Protein 1TZ5 (pdb70)

Foldseek 3Di:
DDDCPDDPDPDPDPPVVVVVVVCVVVVVCVVVDPPD

Sequence (36 aa):
APLEPVYPGDNATPEQMARYYSALRRYINMLTRPRYAPLEPVYPGDNATPEQMARYYSALRRYINMLTRPRYAPLEPVYPGDNATPEQMARYYSALRRYINMLTRPRYAPLEPVYPGDNATPEQMARYYSALRRYINMLTRPRYAPLEPVYPGDNATPEQMARYYSALRRYINMLTRPRYAPLEPVYPGDNATPEQMARYYSALRRYINMLTRPRYAPLEPVYPGDNATPEQMARYYSALRRYINMLTRPRYAPLEPVYPGDNATPEQMARYYSALRRYINMLTRPRYAPLEPVYPGDNATPEQMARYYSALRRYINMLTRPRYAPLEPVYPGDNATPEQMARYYSALRRYINMLTRPRYAPLEPVYPGDNATPEQMARYYSALRRYINMLTRPRYAPLEPVYPGDNATPEQMARYYSALRRYINMLTRPRYAPLEPVYPGDNATPEQMARYYSALRRYINMLTRPRYAPLEPVYPGDNATPEQMARYYSALRRYINMLTRPRYAPLEPVYPGDNATPEQMARYYSALRRYINMLTRPRYAPLEPVYPGDNATPEQMARYYSALRRYINMLTRPRYAPLEPVYPGDNATPEQMARYYSALRRYINMLTRPRYAPLEPVYPGDNATPEQMARYYSALRRYINMLTRPRYAPLEPVYPGDNATPEQMARYYSALRRYINMLTRPRYAPLEPVYPGDNATPEQMARYYSALRRYINMLTRPRY

GO terms:
  GO:0005576 extracellular region (C, EXP)
  GO:0005179 hormone activity (F, TAS)
  GO:0009306 protein secretion (P, TAS)
  GO:0005576 extracellular region (C, TAS)
  GO:0005515 protein binding (F, IPI)
  GO:0001664 G protein-coupled receptor binding (F, IPI)

Solvent-accessible surface area: 4734 Å² total; per-residue (Å²): 146,125,152,158,110,137,195,119,85,125,151,92,59,105,144,98,116,71,157,169,148,60,47,86,189,197,126,94,111,133,120,110,180,130,230,262

Organism: Homo sapiens (NCBI:txid9606)

InterPro domains:
  IPR001955 Pancreatic hormone-like [PF00159] (31-66)
  IPR001955 Pancreatic hormone-like [PR00278] (31-47)
  IPR001955 Pancreatic hormone-like [PR00278] (48-64)
  IPR001955 Pancreatic hormone-like [SM00309] (30-65)
  IPR001955 Pancreatic hormone-like [cd00126] (30-65)
  IPR020392 Pancreatic hormone-like, conserved site [PS00265] (49-65)

Nearest PDB structures (foldseek):
  2bf9-assembly1_A-2  TM=5.135E-01  e=5.052E-01  Meleagris gallopavo
  7x9a-assembly1_P  TM=5.289E-01  e=6.076E-02  Homo sapiens
  1ppt-assembly1_A-2  TM=5.249E-01  e=1.276E-01  Meleagris gallopavo
  2bf9-assembly1_A-2  TM=5.234E-01  e=1.757E-01  Meleagris gallopavo
  7x9b-assembly1_P  TM=5.919E-01  e=1.165E-01  Homo sapiens

Radius of gyration: 15.06 Å; Cα contacts (8 Å, |Δi|>4): 1; chains: 1; bounding box: 27×43×11 Å

Structure (mmCIF, N/CA/C/O backbone):
data_1TZ5
#
_entry.id   1TZ5
#
loop_
_atom_site.group_PDB
_atom_site.id
_atom_site.type_symbol
_atom_site.label_atom_id
_atom_site.label_alt_id
_atom_site.label_comp_id
_atom_site.label_asym_id
_atom_site.label_entity_id
_atom_site.label_seq_id
_atom_site.pdbx_PDB_ins_code
_atom_site.Cartn_x
_atom_site.Cartn_y
_atom_site.Cartn_z
_atom_site.occupancy
_atom_site.B_iso_or_equiv
_atom_site.auth_seq_id
_atom_site.auth_comp_id
_atom_site.auth_asym_id
_atom_site.auth_atom_id
_atom_site.pdbx_PDB_model_num
ATOM 1 N N . ALA A 1 1 ? -20.730 13.118 -4.251 1.00 0.00 1 ALA A N 1
ATOM 2 C CA . ALA A 1 1 ? -21.163 14.230 -3.386 1.00 0.00 1 ALA A CA 1
ATOM 3 C C . ALA A 1 1 ? -22.651 14.079 -2.989 1.00 0.00 1 ALA A C 1
ATOM 4 O O . ALA A 1 1 ? -23.468 14.893 -3.407 1.00 0.00 1 ALA A O 1
ATOM 13 N N . PRO A 1 2 ? -23.016 13.035 -2.214 1.00 0.00 2 PRO A N 1
ATOM 14 C CA . PRO A 1 2 ? -24.415 12.745 -1.891 1.00 0.00 2 PRO A CA 1
ATOM 15 C C . PRO A 1 2 ? -25.000 13.769 -0.912 1.00 0.00 2 PRO A C 1
ATOM 16 O O . PRO A 1 2 ? -26.001 14.406 -1.226 1.00 0.00 2 PRO A O 1
ATOM 27 N N . LEU A 1 3 ? -24.367 13.910 0.261 1.00 0.00 3 LEU A N 1
ATOM 28 C CA . LEU A 1 3 ? -24.664 14.892 1.296 1.00 0.00 3 LEU A CA 1
ATOM 29 C C . LEU A 1 3 ? -23.537 14.919 2.343 1.00 0.00 3 LEU A C 1
ATOM 30 O O . LEU A 1 3 ? -23.552 14.154 3.303 1.00 0.00 3 LEU A O 1
ATOM 46 N N . GLU A 1 4 ? -22.550 15.799 2.165 1.00 0.00 4 GLU A N 1
ATOM 47 C CA . GLU A 1 4 ? -21.457 15.969 3.130 1.00 0.00 4 GLU A CA 1
ATOM 48 C C . GLU A 1 4 ? -21.379 17.446 3.558 1.00 0.00 4 GLU A C 1
ATOM 49 O O . GLU A 1 4 ? -20.558 18.199 3.029 1.00 0.00 4 GLU A O 1
ATOM 61 N N . PRO A 1 5 ? -22.291 17.901 4.447 1.00 0.00 5 PRO A N 1
ATOM 62 C CA . PRO A 1 5 ? -22.273 19.258 4.974 1.00 0.00 5 PRO A CA 1
ATOM 63 C C . PRO A 1 5 ? -21.154 19.410 6.003 1.00 0.00 5 PRO A C 1
ATOM 64 O O . PRO A 1 5 ? -20.833 18.451 6.705 1.00 0.00 5 PRO A O 1
ATOM 75 N N . VAL A 1 6 ? -20.641 20.645 6.144 1.00 0.00 6 VAL A N 1
ATOM 76 C CA . VAL A 1 6 ? -19.465 21.008 6.961 1.00 0.00 6 VAL A CA 1
ATOM 77 C C . VAL A 1 6 ? -18.193 20.340 6.407 1.00 0.00 6 VAL A C 1
ATOM 78 O O . VAL A 1 6 ? -18.250 19.278 5.797 1.00 0.00 6 VAL A O 1
ATOM 91 N N . TYR A 1 7 ? -17.025 20.952 6.635 1.00 0.00 7 TYR A N 1
ATOM 92 C CA . TYR A 1 7 ? -15.712 20.383 6.271 1.00 0.00 7 TYR A CA 1
ATOM 93 C C . TYR A 1 7 ? -15.576 20.093 4.759 1.00 0.00 7 TYR A C 1
ATOM 94 O O . TYR A 1 7 ? -15.716 18.944 4.327 1.00 0.00 7 TYR A O 1
ATOM 112 N N . PRO A 1 8 ? -15.311 21.116 3.917 1.00 0.00 8 PRO A N 1
ATOM 113 C CA . PRO A 1 8 ? -15.253 20.949 2.471 1.00 0.00 8 PRO A CA 1
ATOM 114 C C . PRO A 1 8 ? -14.037 20.108 2.021 1.00 0.00 8 PRO A C 1
ATOM 115 O O . PRO A 1 8 ? -13.141 19.797 2.807 1.00 0.00 8 PRO A O 1
ATOM 126 N N . GLY A 1 9 ? -14.010 19.764 0.733 1.00 0.00 9 GLY A N 1
ATOM 127 C CA . GLY A 1 9 ? -13.001 18.891 0.123 1.00 0.00 9 GLY A CA 1
ATOM 128 C C . GLY A 1 9 ? -12.354 19.538 -1.097 1.00 0.00 9 GLY A C 1
ATOM 129 O O . GLY A 1 9 ? -12.480 19.039 -2.219 1.00 0.00 9 GLY A O 1
ATOM 133 N N . ASP A 1 10 ? -11.626 20.631 -0.869 1.00 0.00 10 ASP A N 1
ATOM 134 C CA . ASP A 1 10 ? -10.862 21.369 -1.870 1.00 0.00 10 ASP A CA 1
ATOM 135 C C . ASP A 1 10 ? -9.388 21.440 -1.439 1.00 0.00 10 ASP A C 1
ATOM 136 O O . ASP A 1 10 ? -9.093 21.378 -0.245 1.00 0.00 10 ASP A O 1
ATOM 145 N N . ASN A 1 11 ? -8.479 21.645 -2.406 1.00 0.00 11 ASN A N 1
ATOM 146 C CA . ASN A 1 11 ? -7.024 21.721 -2.216 1.00 0.00 11 ASN A CA 1
ATOM 147 C C . ASN A 1 11 ? -6.415 20.371 -1.766 1.00 0.00 11 ASN A C 1
ATOM 148 O O . ASN A 1 11 ? -6.492 19.978 -0.599 1.00 0.00 11 ASN A O 1
ATOM 159 N N . ALA A 1 12 ? -5.826 19.650 -2.703 1.00 0.00 12 ALA A N 1
ATOM 160 C CA . ALA A 1 12 ? -5.052 18.441 -2.415 1.00 0.00 12 ALA A CA 1
ATOM 161 C C . ALA A 1 12 ? -3.702 18.771 -1.742 1.00 0.00 12 ALA A C 1
ATOM 162 O O . ALA A 1 12 ? -3.347 19.928 -1.528 1.00 0.00 12 ALA A O 1
ATOM 169 N N . THR A 1 13 ? -2.939 17.730 -1.394 1.00 0.00 13 THR A N 1
ATOM 170 C CA . THR A 1 13 ? -1.683 17.833 -0.639 1.00 0.00 13 THR A CA 1
ATOM 171 C C . THR A 1 13 ? -0.747 16.678 -0.996 1.00 0.00 13 THR A C 1
ATOM 172 O O . THR A 1 13 ? -1.210 15.540 -1.145 1.00 0.00 13 THR A O 1
ATOM 183 N N . PRO A 1 14 ? 0.583 16.912 -1.071 1.00 0.00 14 PRO A N 1
ATOM 184 C CA . PRO A 1 14 ? 1.557 15.869 -1.397 1.00 0.00 14 PRO A CA 1
ATOM 185 C C . PRO A 1 14 ? 1.602 14.771 -0.328 1.00 0.00 14 PRO A C 1
ATOM 186 O O . PRO A 1 14 ? 1.709 13.589 -0.660 1.00 0.00 14 PRO A O 1
ATOM 197 N N . GLU A 1 15 ? 1.405 15.144 0.948 1.00 0.00 15 GLU A N 1
ATOM 198 C CA . GLU A 1 15 ? 1.416 14.229 2.089 1.00 0.00 15 GLU A CA 1
ATOM 1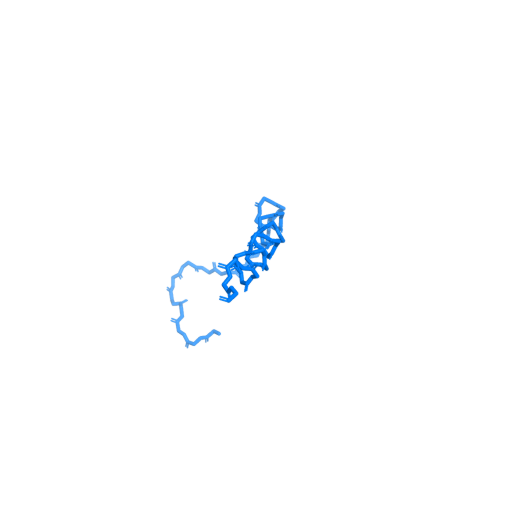99 C C . GLU A 1 15 ? 0.225 13.264 2.081 1.00 0.00 15 GLU A C 1
ATOM 200 O O . GLU A 1 15 ? 0.285 12.217 2.723 1.00 0.00 15 GLU A O 1
ATOM 212 N N . GLN A 1 16 ? -0.827 13.591 1.320 1.00 0.00 16 GLN A N 1
ATOM 213 C CA . GLN A 1 16 ? -1.993 12.733 1.127 1.00 0.00 16 GLN A CA 1
ATOM 214 C C . GLN A 1 16 ? -1.922 12.009 -0.217 1.00 0.00 16 GLN A C 1
ATOM 215 O O . GLN A 1 16 ? -2.369 10.869 -0.319 1.00 0.00 16 GLN A O 1
ATOM 229 N N . MET A 1 17 ? -1.287 12.615 -1.235 1.00 0.00 17 MET A N 1
ATOM 230 C CA . MET A 1 17 ? -1.079 12.014 -2.549 1.00 0.00 17 MET A CA 1
ATOM 231 C C . MET A 1 17 ? -0.112 10.837 -2.453 1.00 0.00 17 MET A C 1
ATOM 232 O O . MET A 1 17 ? -0.403 9.757 -2.975 1.00 0.00 17 MET A O 1
ATOM 245 N N . ALA A 1 18 ? 0.999 11.002 -1.719 1.00 0.00 18 ALA A N 1
ATOM 246 C CA . ALA A 1 18 ? 1.934 9.903 -1.503 1.00 0.00 18 ALA A CA 1
ATOM 247 C C . ALA A 1 18 ? 1.298 8.763 -0.690 1.00 0.00 18 ALA A C 1
ATOM 248 O O . ALA A 1 18 ? 1.646 7.594 -0.864 1.00 0.00 18 ALA A O 1
ATOM 255 N N . ARG A 1 19 ? 0.316 9.100 0.156 1.00 0.00 19 ARG A N 1
ATOM 256 C CA . ARG A 1 19 ? -0.424 8.144 0.976 1.00 0.00 19 ARG A CA 1
ATOM 257 C C . ARG A 1 19 ? -1.481 7.388 0.180 1.00 0.00 19 ARG A C 1
ATOM 258 O O . ARG A 1 19 ? -1.550 6.175 0.321 1.00 0.00 19 ARG A O 1
ATOM 279 N N . TYR A 1 20 ? -2.267 8.075 -0.655 1.00 0.00 20 TYR A N 1
ATOM 280 C CA . TYR A 1 20 ? -3.257 7.498 -1.563 1.00 0.00 20 TYR A CA 1
ATOM 281 C C . TYR A 1 20 ? -2.640 6.370 -2.410 1.00 0.00 20 TYR A C 1
ATOM 282 O O . TYR A 1 20 ? -3.158 5.253 -2.429 1.00 0.00 20 TYR A O 1
ATOM 300 N N . TYR A 1 21 ? -1.493 6.645 -3.046 1.00 0.00 21 TYR A N 1
ATOM 301 C CA . TYR A 1 21 ? -0.755 5.656 -3.829 1.00 0.00 21 TYR A CA 1
ATOM 302 C C . TYR A 1 21 ? -0.147 4.532 -2.974 1.00 0.00 21 TYR A C 1
ATOM 303 O O . TYR A 1 21 ? -0.216 3.358 -3.341 1.00 0.00 21 TYR A O 1
ATOM 321 N N . SER A 1 22 ? 0.439 4.870 -1.821 1.00 0.00 22 SER A N 1
ATOM 322 C CA . SER A 1 22 ? 1.014 3.894 -0.889 1.00 0.00 22 SER A CA 1
ATOM 323 C C . SER A 1 22 ? -0.047 2.929 -0.347 1.00 0.00 22 SER A C 1
ATOM 324 O O . SER A 1 22 ? 0.175 1.716 -0.289 1.00 0.00 22 SER A O 1
ATOM 332 N N . ALA A 1 23 ? -1.227 3.457 -0.013 1.00 0.00 23 ALA A N 1
ATOM 333 C CA . ALA A 1 23 ? -2.392 2.677 0.357 1.00 0.00 23 ALA A CA 1
ATOM 334 C C . ALA A 1 23 ? -2.830 1.755 -0.773 1.00 0.00 23 ALA A C 1
ATOM 335 O O . ALA A 1 23 ? -3.041 0.580 -0.505 1.00 0.00 23 ALA A O 1
ATOM 342 N N . LEU A 1 24 ? -2.885 2.223 -2.031 1.00 0.00 24 LEU A N 1
ATOM 343 C CA . LEU A 1 24 ? -3.180 1.378 -3.190 1.00 0.00 24 LEU A CA 1
ATOM 344 C C . LEU A 1 24 ? -2.213 0.176 -3.272 1.00 0.00 24 LEU A C 1
ATOM 345 O O . LEU A 1 24 ? -2.677 -0.953 -3.441 1.00 0.00 24 LEU A O 1
ATOM 361 N N . ARG A 1 25 ? -0.898 0.394 -3.101 1.00 0.00 25 ARG A N 1
ATOM 362 C CA . ARG A 1 25 ? 0.095 -0.693 -3.089 1.00 0.00 25 ARG A CA 1
ATOM 363 C C . ARG A 1 25 ? -0.236 -1.737 -2.017 1.00 0.00 25 ARG A C 1
ATOM 364 O O . ARG A 1 25 ? -0.346 -2.927 -2.324 1.00 0.00 25 ARG A O 1
ATOM 385 N N . ARG A 1 26 ? -0.392 -1.294 -0.757 1.00 0.00 26 ARG A N 1
ATOM 386 C CA . ARG A 1 26 ? -0.690 -2.189 0.367 1.00 0.00 26 ARG A CA 1
ATOM 387 C C . ARG A 1 26 ? -2.048 -2.875 0.210 1.00 0.00 26 ARG A C 1
ATOM 388 O O . ARG A 1 26 ? -2.167 -4.062 0.498 1.00 0.00 26 ARG A O 1
ATOM 409 N N . TYR A 1 27 ? -3.042 -2.141 -0.283 1.00 0.00 27 TYR A N 1
ATOM 410 C CA . TYR A 1 27 ? -4.394 -2.611 -0.570 1.00 0.00 27 TYR A CA 1
ATOM 411 C C . TYR A 1 27 ? -4.388 -3.740 -1.601 1.00 0.00 27 TYR A C 1
ATOM 412 O O . TYR A 1 27 ? -4.950 -4.799 -1.339 1.00 0.00 27 TYR A O 1
ATOM 430 N N . ILE A 1 28 ? -3.709 -3.552 -2.741 1.00 0.00 28 ILE A N 1
ATOM 431 C CA . ILE A 1 28 ? -3.495 -4.620 -3.731 1.00 0.00 28 ILE A CA 1
ATOM 432 C C . ILE A 1 28 ? -2.858 -5.841 -3.060 1.00 0.00 28 ILE A C 1
ATOM 433 O O . ILE A 1 28 ? -3.370 -6.948 -3.198 1.00 0.00 28 ILE A O 1
ATOM 448 N N . ASN A 1 29 ? -1.782 -5.646 -2.288 1.00 0.00 29 ASN A N 1
ATOM 449 C CA . ASN A 1 29 ? -1.115 -6.742 -1.585 1.00 0.00 29 ASN A CA 1
ATOM 450 C C . ASN A 1 29 ? -2.071 -7.492 -0.639 1.00 0.00 29 ASN A C 1
ATOM 451 O O . ASN A 1 29 ? -2.112 -8.717 -0.641 1.00 0.00 29 ASN A O 1
ATOM 462 N N . MET A 1 30 ? -2.872 -6.754 0.152 1.00 0.00 30 MET A N 1
ATOM 463 C CA . MET A 1 30 ? -3.916 -7.290 1.029 1.00 0.00 30 MET A CA 1
ATOM 464 C C . MET A 1 30 ? -4.997 -8.052 0.244 1.00 0.00 30 MET A C 1
ATOM 465 O O . MET A 1 30 ? -5.396 -9.138 0.657 1.00 0.00 30 MET A O 1
ATOM 478 N N . LEU A 1 31 ? -5.463 -7.516 -0.887 1.00 0.00 31 LEU A N 1
ATOM 479 C CA . LEU A 1 31 ? -6.403 -8.173 -1.793 1.00 0.00 31 LEU A CA 1
ATOM 480 C C . LEU A 1 31 ? -5.843 -9.451 -2.432 1.00 0.00 31 LEU A C 1
ATOM 481 O O . LEU A 1 31 ? -6.604 -10.335 -2.823 1.00 0.00 31 LEU A O 1
ATOM 497 N N . THR A 1 32 ? -4.517 -9.574 -2.502 1.00 0.00 32 THR A N 1
ATOM 498 C CA . THR A 1 32 ? -3.784 -10.761 -2.957 1.00 0.00 32 THR A CA 1
ATOM 499 C C . THR A 1 32 ? -3.157 -11.506 -1.766 1.00 0.00 32 THR A C 1
ATOM 500 O O . THR A 1 32 ? -2.082 -12.094 -1.868 1.00 0.00 32 THR A O 1
ATOM 511 N N . ARG A 1 33 ? -3.843 -11.484 -0.601 1.00 0.00 33 ARG A N 1
ATOM 512 C CA . ARG A 1 33 ? -3.441 -12.248 0.584 1.00 0.00 33 ARG A CA 1
ATOM 513 C C . ARG A 1 33 ? -3.328 -13.763 0.311 1.00 0.00 33 ARG A C 1
ATOM 514 O O . ARG A 1 33 ? -3.935 -14.276 -0.631 1.00 0.00 33 ARG A O 1
ATOM 535 N N . PRO A 1 34 ? -2.600 -14.507 1.168 1.00 0.00 34 PRO A N 1
ATOM 536 C CA . PRO A 1 34 ? -2.446 -15.950 1.041 1.00 0.00 34 PRO A CA 1
ATOM 537 C C . PRO A 1 34 ? -3.764 -16.674 1.371 1.00 0.00 34 PRO A C 1
ATOM 538 O O . PRO A 1 34 ? -4.083 -16.913 2.536 1.00 0.00 34 PRO A O 1
ATOM 549 N N . ARG A 1 35 ? -4.529 -17.022 0.323 1.00 0.00 35 ARG A N 1
ATOM 550 C CA . ARG A 1 35 ? -5.820 -17.721 0.442 1.00 0.00 35 ARG A CA 1
ATOM 551 C C . ARG A 1 35 ? -5.973 -18.821 -0.620 1.00 0.00 35 ARG A C 1
ATOM 552 O O . ARG A 1 35 ? -6.882 -18.798 -1.449 1.00 0.00 35 ARG A O 1
ATOM 573 N N . TYR A 1 36 ? -5.053 -19.791 -0.594 1.00 0.00 36 TYR A N 1
ATOM 574 C CA . TYR A 1 36 ? -5.044 -20.925 -1.516 1.00 0.00 36 TYR A CA 1
ATOM 575 C C . TYR A 1 36 ? -6.178 -21.919 -1.188 1.00 0.00 36 TYR A C 1
ATOM 576 O O . TYR A 1 36 ? -6.469 -22.232 -0.045 1.00 0.00 36 TYR A O 1
ATOM 597 N N . ALA A 1 1 ? 4.308 24.610 17.981 1.00 0.00 1 ALA A N 2
ATOM 598 C CA . ALA A 1 1 ? 4.958 23.677 17.039 1.00 0.00 1 ALA A CA 2
ATOM 599 C C . ALA A 1 1 ? 3.934 22.761 16.359 1.00 0.00 1 ALA A C 2
ATOM 600 O O . ALA A 1 1 ? 3.840 22.852 15.139 1.00 0.00 1 ALA A O 2
ATOM 609 N N . PRO A 1 2 ? 3.164 21.928 17.089 1.00 0.00 2 PRO A N 2
ATOM 610 C CA . PRO A 1 2 ? 2.169 21.040 16.480 1.00 0.00 2 PRO A CA 2
ATOM 611 C C . PRO A 1 2 ? 0.911 21.774 16.014 1.00 0.00 2 PRO A C 2
ATOM 612 O O . PRO A 1 2 ? 0.311 21.397 15.013 1.00 0.00 2 PRO A O 2
ATOM 623 N N . LEU A 1 3 ? 0.490 22.822 16.747 1.00 0.00 3 LEU A N 2
ATOM 624 C CA . LEU A 1 3 ? -0.621 23.683 16.378 1.00 0.00 3 LEU A CA 2
ATOM 625 C C . LEU A 1 3 ? -0.320 24.378 15.046 1.00 0.00 3 LEU A C 2
ATOM 626 O O . LEU A 1 3 ? 0.594 25.205 14.968 1.00 0.00 3 LEU A O 2
ATOM 642 N N . GLU A 1 4 ? -1.086 24.023 14.009 1.00 0.00 4 GLU A N 2
ATOM 643 C CA . GLU A 1 4 ? -0.983 24.604 12.671 1.00 0.00 4 GLU A CA 2
ATOM 644 C C . GLU A 1 4 ? -2.236 25.432 12.327 1.00 0.00 4 GLU A C 2
ATOM 645 O O . GLU A 1 4 ? -3.330 25.153 12.837 1.00 0.00 4 GLU A O 2
ATOM 657 N N . PRO A 1 5 ? -2.108 26.447 11.446 1.00 0.00 5 PRO A N 2
ATOM 658 C CA . PRO A 1 5 ? -3.203 27.317 11.019 1.00 0.00 5 PRO A CA 2
ATOM 659 C C . PRO A 1 5 ? -4.149 26.622 10.022 1.00 0.00 5 PRO A C 2
ATOM 660 O O . PRO A 1 5 ? -4.426 27.162 8.955 1.00 0.00 5 PRO A O 2
ATOM 671 N N . VAL A 1 6 ? -4.686 25.451 10.411 1.00 0.00 6 VAL A N 2
ATOM 672 C CA . VAL A 1 6 ? -5.519 24.534 9.604 1.00 0.00 6 VAL A CA 2
ATOM 673 C C . VAL A 1 6 ? -4.710 23.949 8.421 1.00 0.00 6 VAL A C 2
ATOM 674 O O . VAL A 1 6 ? -3.713 24.510 7.988 1.00 0.00 6 VAL A O 2
ATOM 687 N N . TYR A 1 7 ? -5.133 22.788 7.906 1.00 0.00 7 TYR A N 2
ATOM 688 C CA . TYR A 1 7 ? -4.465 22.131 6.792 1.00 0.00 7 TYR A CA 2
ATOM 689 C C . TYR A 1 7 ? -5.485 21.728 5.715 1.00 0.00 7 TYR A C 2
ATOM 690 O O . TYR A 1 7 ? -5.960 20.594 5.703 1.00 0.00 7 TYR A O 2
ATOM 708 N N . PRO A 1 8 ? -5.858 22.650 4.796 1.00 0.00 8 PRO A N 2
ATOM 709 C CA . PRO A 1 8 ? -6.786 22.347 3.706 1.00 0.00 8 PRO A CA 2
ATOM 710 C C . PRO A 1 8 ? -6.180 21.448 2.622 1.00 0.00 8 PRO A C 2
ATOM 711 O O . PRO A 1 8 ? -6.884 20.998 1.720 1.00 0.00 8 PRO A O 2
ATOM 722 N N . GLY A 1 9 ? -4.871 21.192 2.700 1.00 0.00 9 GLY A N 2
ATOM 723 C CA . GLY A 1 9 ? -4.106 20.324 1.809 1.00 0.00 9 GLY A CA 2
ATOM 724 C C . GLY A 1 9 ? -3.227 21.115 0.848 1.00 0.00 9 GLY A C 2
ATOM 725 O O . GLY A 1 9 ? -2.074 20.744 0.653 1.00 0.00 9 GLY A O 2
ATOM 729 N N . ASP A 1 10 ? -3.739 22.208 0.274 1.00 0.00 10 ASP A N 2
ATOM 730 C CA . ASP A 1 10 ? -3.030 23.034 -0.717 1.00 0.00 10 ASP A CA 2
ATOM 731 C C . ASP A 1 10 ? -2.772 22.266 -2.027 1.00 0.00 10 ASP A C 2
ATOM 732 O O . ASP A 1 10 ? -1.741 21.627 -2.198 1.00 0.00 10 ASP A O 2
ATOM 741 N N . ASN A 1 11 ? -3.738 22.307 -2.958 1.00 0.00 11 ASN A N 2
ATOM 742 C CA . ASN A 1 11 ? -3.685 21.623 -4.261 1.00 0.00 11 ASN A CA 2
ATOM 743 C C . ASN A 1 11 ? -3.271 20.137 -4.167 1.00 0.00 11 ASN A C 2
ATOM 744 O O . ASN A 1 11 ? -2.343 19.697 -4.852 1.00 0.00 11 ASN A O 2
ATOM 755 N N . ALA A 1 12 ? -4.001 19.367 -3.343 1.00 0.00 12 ALA A N 2
ATOM 756 C CA . ALA A 1 12 ? -3.714 17.973 -2.996 1.00 0.00 12 ALA A CA 2
ATOM 757 C C . ALA A 1 12 ? -2.338 17.826 -2.314 1.00 0.00 12 ALA A C 2
ATOM 758 O O . ALA A 1 12 ? -1.313 17.633 -2.980 1.00 0.00 12 ALA A O 2
ATOM 765 N N . THR A 1 13 ? -2.306 17.915 -0.974 1.00 0.00 13 THR A N 2
ATOM 766 C CA . THR A 1 13 ? -1.055 17.871 -0.190 1.00 0.00 13 THR A CA 2
ATOM 767 C C . THR A 1 13 ? -0.170 16.697 -0.586 1.00 0.00 13 THR A C 2
ATOM 768 O O . THR A 1 13 ? -0.654 15.560 -0.700 1.00 0.00 13 THR A O 2
ATOM 779 N N . PRO A 1 14 ? 1.155 16.924 -0.724 1.00 0.00 14 PRO A N 2
ATOM 780 C CA . PRO A 1 14 ? 2.087 15.860 -1.085 1.00 0.00 14 PRO A CA 2
ATOM 781 C C . PRO A 1 14 ? 2.157 14.768 -0.005 1.00 0.00 14 PRO A C 2
ATOM 782 O O . PRO A 1 14 ? 2.603 13.660 -0.301 1.00 0.00 14 PRO A O 2
ATOM 793 N N . GLU A 1 15 ? 1.654 15.025 1.209 1.00 0.00 15 GLU A N 2
ATOM 794 C CA . GLU A 1 15 ? 1.596 14.054 2.307 1.00 0.00 15 GLU A CA 2
ATOM 795 C C . GLU A 1 15 ? 0.337 13.160 2.280 1.00 0.00 15 GLU A C 2
ATOM 796 O O . GLU A 1 15 ? 0.309 12.123 2.944 1.00 0.00 15 GLU A O 2
ATOM 808 N N . GLN A 1 16 ? -0.671 13.512 1.474 1.00 0.00 16 GLN A N 2
ATOM 809 C CA . GLN A 1 16 ? -1.884 12.720 1.258 1.00 0.00 16 GLN A CA 2
ATOM 810 C C . GLN A 1 16 ? -1.822 11.972 -0.073 1.00 0.00 16 GLN A C 2
ATOM 811 O O . GLN A 1 16 ? -2.257 10.825 -0.171 1.00 0.00 16 GLN A O 2
ATOM 825 N N . MET A 1 17 ? -1.216 12.581 -1.101 1.00 0.00 17 MET A N 2
ATOM 826 C CA . MET A 1 17 ? -1.055 11.980 -2.420 1.00 0.00 17 MET A CA 2
ATOM 827 C C . MET A 1 17 ? -0.079 10.792 -2.373 1.00 0.00 17 MET A C 2
ATOM 828 O O . MET A 1 17 ? -0.393 9.732 -2.919 1.00 0.00 17 MET A O 2
ATOM 841 N N . ALA A 1 18 ? 1.040 10.932 -1.644 1.00 0.00 18 ALA A N 2
ATOM 842 C CA . ALA A 1 18 ? 1.964 9.809 -1.447 1.00 0.00 18 ALA A CA 2
ATOM 843 C C . ALA A 1 18 ? 1.312 8.663 -0.654 1.00 0.00 18 ALA A C 2
ATOM 844 O O . ALA A 1 18 ? 1.706 7.501 -0.792 1.00 0.00 18 ALA A O 2
ATOM 851 N N . ARG A 1 19 ? 0.281 8.996 0.144 1.00 0.00 19 ARG A N 2
ATOM 852 C CA . ARG A 1 19 ? -0.481 8.035 0.937 1.00 0.00 19 ARG A CA 2
ATOM 853 C C . ARG A 1 19 ? -1.523 7.308 0.105 1.00 0.00 19 ARG A C 2
ATOM 854 O O . ARG A 1 19 ? -1.571 6.089 0.185 1.00 0.00 19 ARG A O 2
ATOM 875 N N . TYR A 1 20 ? -2.303 8.015 -0.718 1.00 0.00 20 TYR A N 2
ATOM 876 C CA . TYR A 1 20 ? -3.274 7.448 -1.652 1.00 0.00 20 TYR A CA 2
ATOM 877 C C . TYR A 1 20 ? -2.639 6.330 -2.498 1.00 0.00 20 TYR A C 2
ATOM 878 O O . TYR A 1 20 ? -3.174 5.222 -2.571 1.00 0.00 20 TYR A O 2
ATOM 896 N N . TYR A 1 21 ? -1.469 6.611 -3.081 1.00 0.00 21 TYR A N 2
ATOM 897 C CA . TYR A 1 21 ? -0.700 5.641 -3.856 1.00 0.00 21 TYR A CA 2
ATOM 898 C C . TYR A 1 21 ? -0.159 4.495 -2.983 1.00 0.00 21 TYR A C 2
ATOM 899 O O . TYR A 1 21 ? -0.270 3.321 -3.338 1.00 0.00 21 TYR A O 2
ATOM 917 N N . SER A 1 22 ? 0.452 4.815 -1.838 1.00 0.00 22 SER A N 2
ATOM 918 C CA . SER A 1 22 ? 1.016 3.807 -0.932 1.00 0.00 22 SER A CA 2
ATOM 919 C C . SER A 1 22 ? -0.059 2.872 -0.371 1.00 0.00 22 SER A C 2
ATOM 920 O O . SER A 1 22 ? 0.158 1.662 -0.273 1.00 0.00 22 SER A O 2
ATOM 928 N N . ALA A 1 23 ? -1.237 3.417 -0.070 1.00 0.00 23 ALA A N 2
ATOM 929 C CA . ALA A 1 23 ? -2.415 2.675 0.324 1.00 0.00 23 ALA A CA 2
ATOM 930 C C . ALA A 1 23 ? -2.889 1.769 -0.806 1.00 0.00 23 ALA A C 2
ATOM 931 O O . ALA A 1 23 ? -3.156 0.610 -0.531 1.00 0.00 23 ALA A O 2
ATOM 938 N N . LEU A 1 24 ? -2.908 2.231 -2.068 1.00 0.00 24 LEU A N 2
ATOM 939 C CA . LEU A 1 24 ? -3.204 1.398 -3.231 1.00 0.00 24 LEU A CA 2
ATOM 940 C C . LEU A 1 24 ? -2.252 0.195 -3.284 1.00 0.00 24 LEU A C 2
ATOM 941 O O . LEU A 1 24 ? -2.718 -0.937 -3.420 1.00 0.00 24 LEU A O 2
ATOM 957 N N . ARG A 1 25 ? -0.938 0.414 -3.127 1.00 0.00 25 ARG A N 2
ATOM 958 C CA . ARG A 1 25 ? 0.053 -0.675 -3.115 1.00 0.00 25 ARG A CA 2
ATOM 959 C C . ARG A 1 25 ? -0.260 -1.702 -2.024 1.00 0.00 25 ARG A C 2
ATOM 960 O O . ARG A 1 25 ? -0.373 -2.893 -2.307 1.00 0.00 25 ARG A O 2
ATOM 981 N N . ARG A 1 26 ? -0.433 -1.229 -0.777 1.00 0.00 26 ARG A N 2
ATOM 982 C CA . ARG A 1 26 ? -0.732 -2.083 0.375 1.00 0.00 26 ARG A CA 2
ATOM 983 C C . ARG A 1 26 ? -2.080 -2.792 0.227 1.00 0.00 26 ARG A C 2
ATOM 984 O O . ARG A 1 26 ? -2.166 -3.979 0.523 1.00 0.00 26 ARG A O 2
ATOM 1005 N N . TYR A 1 27 ? -3.104 -2.084 -0.260 1.00 0.00 27 TYR A N 2
ATOM 1006 C CA . TYR A 1 27 ? -4.449 -2.579 -0.531 1.00 0.00 27 TYR A CA 2
ATOM 1007 C C . TYR A 1 27 ? -4.430 -3.709 -1.555 1.00 0.00 27 TYR A C 2
ATOM 1008 O O . TYR A 1 27 ? -4.958 -4.780 -1.273 1.00 0.00 27 TYR A O 2
ATOM 1026 N N . ILE A 1 28 ? -3.765 -3.517 -2.704 1.00 0.00 28 ILE A N 2
ATOM 1027 C CA . ILE A 1 28 ? -3.557 -4.584 -3.692 1.00 0.00 28 ILE A CA 2
ATOM 1028 C C . ILE A 1 28 ? -2.870 -5.786 -3.031 1.00 0.00 28 ILE A C 2
ATOM 1029 O O . ILE A 1 28 ? -3.362 -6.907 -3.154 1.00 0.00 28 ILE A O 2
ATOM 1044 N N . ASN A 1 29 ? -1.772 -5.562 -2.296 1.00 0.00 29 ASN A N 2
ATOM 1045 C CA . ASN A 1 29 ? -1.067 -6.636 -1.604 1.00 0.00 29 ASN A CA 2
ATOM 1046 C C . ASN A 1 29 ? -1.984 -7.393 -0.626 1.00 0.00 29 ASN A C 2
ATOM 1047 O O . ASN A 1 29 ? -1.949 -8.621 -0.560 1.00 0.00 29 ASN A O 2
ATOM 1058 N N . MET A 1 30 ? -2.843 -6.658 0.106 1.00 0.00 30 MET A N 2
ATOM 1059 C CA . MET A 1 30 ? -3.843 -7.193 1.024 1.00 0.00 30 MET A CA 2
ATOM 1060 C C . MET A 1 30 ? -5.006 -7.911 0.312 1.00 0.00 30 MET A C 2
ATOM 1061 O O . MET A 1 30 ? -5.551 -8.860 0.859 1.00 0.00 30 MET A O 2
ATOM 1074 N N . LEU A 1 31 ? -5.350 -7.517 -0.918 1.00 0.00 31 LEU A N 2
ATOM 1075 C CA . LEU A 1 31 ? -6.299 -8.217 -1.776 1.00 0.00 31 LEU A CA 2
ATOM 1076 C C . LEU A 1 31 ? -5.710 -9.514 -2.355 1.00 0.00 31 LEU A C 2
ATOM 1077 O O . LEU A 1 31 ? -6.461 -10.438 -2.665 1.00 0.00 31 LEU A O 2
ATOM 1093 N N . THR A 1 32 ? -4.382 -9.600 -2.459 1.00 0.00 32 THR A N 2
ATOM 1094 C CA . THR A 1 32 ? -3.644 -10.793 -2.914 1.00 0.00 32 THR A CA 2
ATOM 1095 C C . THR A 1 32 ? -3.119 -11.659 -1.761 1.00 0.00 32 THR A C 2
ATOM 1096 O O . THR A 1 32 ? -2.640 -12.763 -2.004 1.00 0.00 32 THR A O 2
ATOM 1107 N N . ARG A 1 33 ? -3.232 -11.185 -0.509 1.00 0.00 33 ARG A N 2
ATOM 1108 C CA . ARG A 1 33 ? -2.963 -11.940 0.725 1.00 0.00 33 ARG A CA 2
ATOM 1109 C C . ARG A 1 33 ? -3.832 -13.207 0.843 1.00 0.00 33 ARG A C 2
ATOM 1110 O O . ARG A 1 33 ? -3.257 -14.277 1.063 1.00 0.00 33 ARG A O 2
ATOM 1131 N N . PRO A 1 34 ? -5.183 -13.134 0.758 1.00 0.00 34 PRO A N 2
ATOM 1132 C CA . PRO A 1 34 ? -6.043 -14.302 0.884 1.00 0.00 34 PRO A CA 2
ATOM 1133 C C . PRO A 1 34 ? -6.012 -15.155 -0.389 1.00 0.00 34 PRO A C 2
ATOM 1134 O O . PRO A 1 34 ? -6.918 -15.098 -1.215 1.00 0.00 34 PRO A O 2
ATOM 1145 N N . ARG A 1 35 ? -4.941 -15.958 -0.551 1.00 0.00 35 ARG A N 2
ATOM 1146 C CA . ARG A 1 35 ? -4.686 -16.826 -1.710 1.00 0.00 35 ARG A CA 2
ATOM 1147 C C . ARG A 1 35 ? -3.557 -17.809 -1.402 1.00 0.00 35 ARG A C 2
ATOM 1148 O O . ARG A 1 35 ? -2.381 -17.536 -1.644 1.00 0.00 35 ARG A O 2
ATOM 1169 N N . TYR A 1 36 ? -3.942 -18.962 -0.852 1.00 0.00 36 TYR A N 2
ATOM 1170 C CA . TYR A 1 36 ? -3.052 -20.086 -0.509 1.00 0.00 36 TYR A CA 2
ATOM 1171 C C . TYR A 1 36 ? -3.521 -21.401 -1.156 1.00 0.00 36 TYR A C 2
ATOM 1172 O O . TYR A 1 36 ? -2.778 -22.052 -1.888 1.00 0.00 36 TYR A O 2
ATOM 1193 N N . ALA A 1 1 ? -23.861 30.200 11.956 1.00 0.00 1 ALA A N 3
ATOM 1194 C CA . ALA A 1 1 ? -24.710 30.026 10.752 1.00 0.00 1 ALA A CA 3
ATOM 1195 C C . ALA A 1 1 ? -23.892 29.895 9.467 1.00 0.00 1 ALA A C 3
ATOM 1196 O O . ALA A 1 1 ? -24.020 28.855 8.826 1.00 0.00 1 ALA A O 3
ATOM 1205 N N . PRO A 1 2 ? -23.044 30.871 9.083 1.00 0.00 2 PRO A N 3
ATOM 1206 C CA . PRO A 1 2 ? -22.108 30.701 7.981 1.00 0.00 2 PRO A CA 3
ATOM 1207 C C . PRO A 1 2 ? -20.980 29.776 8.452 1.00 0.00 2 PRO A C 3
ATOM 1208 O O . PRO A 1 2 ? -19.880 30.228 8.776 1.00 0.00 2 PRO A O 3
ATOM 1219 N N . LEU A 1 3 ? -21.288 28.472 8.549 1.00 0.00 3 LEU A N 3
ATOM 1220 C CA . LEU A 1 3 ? -20.283 27.430 8.769 1.00 0.00 3 LEU A CA 3
ATOM 1221 C C . LEU A 1 3 ? -19.151 27.604 7.758 1.00 0.00 3 LEU A C 3
ATOM 1222 O O . LEU A 1 3 ? -19.365 28.110 6.654 1.00 0.00 3 LEU A O 3
ATOM 1238 N N . GLU A 1 4 ? -17.954 27.187 8.168 1.00 0.00 4 GLU A N 3
ATOM 1239 C CA . GLU A 1 4 ? -16.738 27.307 7.365 1.00 0.00 4 GLU A CA 3
ATOM 1240 C C . GLU A 1 4 ? -16.964 26.855 5.912 1.00 0.00 4 GLU A C 3
ATOM 1241 O O . GLU A 1 4 ? -17.779 25.960 5.665 1.00 0.00 4 GLU A O 3
ATOM 1253 N N . PRO A 1 5 ? -16.219 27.397 4.933 1.00 0.00 5 PRO A N 3
ATOM 1254 C CA . PRO A 1 5 ? -16.381 27.000 3.537 1.00 0.00 5 PRO A CA 3
ATOM 1255 C C . PRO A 1 5 ? -15.909 25.565 3.256 1.00 0.00 5 PRO A C 3
ATOM 1256 O O . PRO A 1 5 ? -15.928 25.133 2.107 1.00 0.00 5 PRO A O 3
ATOM 1267 N N . VAL A 1 6 ? -15.454 24.841 4.292 1.00 0.00 6 VAL A N 3
ATOM 1268 C CA . VAL A 1 6 ? -14.893 23.478 4.264 1.00 0.00 6 VAL A CA 3
ATOM 1269 C C . VAL A 1 6 ? -13.654 23.397 3.345 1.00 0.00 6 VAL A C 3
ATOM 1270 O O . VAL A 1 6 ? -13.146 22.328 3.021 1.00 0.00 6 VAL A O 3
ATOM 1283 N N . TYR A 1 7 ? -13.133 24.565 2.946 1.00 0.00 7 TYR A N 3
ATOM 1284 C CA . TYR A 1 7 ? -12.111 24.777 1.940 1.00 0.00 7 TYR A CA 3
ATOM 1285 C C . TYR A 1 7 ? -11.327 26.058 2.280 1.00 0.00 7 TYR A C 3
ATOM 1286 O O . TYR A 1 7 ? -11.686 27.135 1.797 1.00 0.00 7 TYR A O 3
ATOM 1304 N N . PRO A 1 8 ? -10.264 25.969 3.098 1.00 0.00 8 PRO A N 3
ATOM 1305 C CA . PRO A 1 8 ? -9.399 27.109 3.392 1.00 0.00 8 PRO A CA 3
ATOM 1306 C C . PRO A 1 8 ? -8.548 27.567 2.188 1.00 0.00 8 PRO A C 3
ATOM 1307 O O . PRO A 1 8 ? -7.941 28.632 2.245 1.00 0.00 8 PRO A O 3
ATOM 1318 N N . GLY A 1 9 ? -8.572 26.801 1.086 1.00 0.00 9 GLY A N 3
ATOM 1319 C CA . GLY A 1 9 ? -7.842 27.050 -0.152 1.00 0.00 9 GLY A CA 3
ATOM 1320 C C . GLY A 1 9 ? -7.110 25.787 -0.603 1.00 0.00 9 GLY A C 3
ATOM 1321 O O . GLY A 1 9 ? -6.216 25.335 0.085 1.00 0.00 9 GLY A O 3
ATOM 1325 N N . ASP A 1 10 ? -7.518 25.247 -1.761 1.00 0.00 10 ASP A N 3
ATOM 1326 C CA . ASP A 1 10 ? -7.059 23.964 -2.310 1.00 0.00 10 ASP A CA 3
ATOM 1327 C C . ASP A 1 10 ? -7.407 22.761 -1.401 1.00 0.00 10 ASP A C 3
ATOM 1328 O O . ASP A 1 10 ? -7.994 22.915 -0.327 1.00 0.00 10 ASP A O 3
ATOM 1337 N N . ASN A 1 11 ? -7.104 21.543 -1.864 1.00 0.00 11 ASN A N 3
ATOM 1338 C CA . ASN A 1 11 ? -7.187 20.318 -1.068 1.00 0.00 11 ASN A CA 3
ATOM 1339 C C . ASN A 1 11 ? -6.236 19.266 -1.640 1.00 0.00 11 ASN A C 3
ATOM 1340 O O . ASN A 1 11 ? -6.638 18.268 -2.223 1.00 0.00 11 ASN A O 3
ATOM 1351 N N . ALA A 1 12 ? -4.929 19.507 -1.478 1.00 0.00 12 ALA A N 3
ATOM 1352 C CA . ALA A 1 12 ? -3.889 18.578 -1.895 1.00 0.00 12 ALA A CA 3
ATOM 1353 C C . ALA A 1 12 ? -2.617 18.800 -1.068 1.00 0.00 12 ALA A C 3
ATOM 1354 O O . ALA A 1 12 ? -2.467 19.819 -0.403 1.00 0.00 12 ALA A O 3
ATOM 1361 N N . THR A 1 13 ? -1.707 17.830 -1.107 1.00 0.00 13 THR A N 3
ATOM 1362 C CA . THR A 1 13 ? -0.458 17.866 -0.339 1.00 0.00 13 THR A CA 3
ATOM 1363 C C . THR A 1 13 ? 0.446 16.701 -0.754 1.00 0.00 13 THR A C 3
ATOM 1364 O O . THR A 1 13 ? -0.064 15.588 -0.962 1.00 0.00 13 THR A O 3
ATOM 1375 N N . PRO A 1 14 ? 1.776 16.910 -0.826 1.00 0.00 14 PRO A N 3
ATOM 1376 C CA . PRO A 1 14 ? 2.729 15.841 -1.124 1.00 0.00 14 PRO A CA 3
ATOM 1377 C C . PRO A 1 14 ? 2.743 14.755 -0.039 1.00 0.00 14 PRO A C 3
ATOM 1378 O O . PRO A 1 14 ? 3.276 13.672 -0.269 1.00 0.00 14 PRO A O 3
ATOM 1389 N N . GLU A 1 15 ? 2.086 14.998 1.103 1.00 0.00 15 GLU A N 3
ATOM 1390 C CA . GLU A 1 15 ? 1.968 14.047 2.199 1.00 0.00 15 GLU A CA 3
ATOM 1391 C C . GLU A 1 15 ? 0.660 13.255 2.192 1.00 0.00 15 GLU A C 3
ATOM 1392 O O . GLU A 1 15 ? 0.580 12.272 2.916 1.00 0.00 15 GLU A O 3
ATOM 1404 N N . GLN A 1 16 ? -0.323 13.600 1.355 1.00 0.00 16 GLN A N 3
ATOM 1405 C CA . GLN A 1 16 ? -1.567 12.827 1.173 1.00 0.00 16 GLN A CA 3
ATOM 1406 C C . GLN A 1 16 ? -1.538 12.056 -0.154 1.00 0.00 16 GLN A C 3
ATOM 1407 O O . GLN A 1 16 ? -2.019 10.931 -0.228 1.00 0.00 16 GLN A O 3
ATOM 1421 N N . MET A 1 17 ? -0.891 12.617 -1.182 1.00 0.00 17 MET A N 3
ATOM 1422 C CA . MET A 1 17 ? -0.735 11.992 -2.493 1.00 0.00 17 MET A CA 3
ATOM 1423 C C . MET A 1 17 ? 0.129 10.736 -2.413 1.00 0.00 17 MET A C 3
ATOM 1424 O O . MET A 1 17 ? -0.242 9.690 -2.944 1.00 0.00 17 MET A O 3
ATOM 1437 N N . ALA A 1 18 ? 1.247 10.804 -1.666 1.00 0.00 18 ALA A N 3
ATOM 1438 C CA . ALA A 1 18 ? 2.085 9.634 -1.443 1.00 0.00 18 ALA A CA 3
ATOM 1439 C C . ALA A 1 18 ? 1.350 8.546 -0.643 1.00 0.00 18 ALA A C 3
ATOM 1440 O O . ALA A 1 18 ? 1.660 7.358 -0.788 1.00 0.00 18 ALA A O 3
ATOM 1447 N N . ARG A 1 19 ? 0.366 8.951 0.179 1.00 0.00 19 ARG A N 3
ATOM 1448 C CA . ARG A 1 19 ? -0.470 8.039 0.969 1.00 0.00 19 ARG A CA 3
ATOM 1449 C C . ARG A 1 19 ? -1.551 7.371 0.134 1.00 0.00 19 ARG A C 3
ATOM 1450 O O . ARG A 1 19 ? -1.673 6.156 0.207 1.00 0.00 19 ARG A O 3
ATOM 1471 N N . TYR A 1 20 ? -2.299 8.133 -0.675 1.00 0.00 20 TYR A N 3
ATOM 1472 C CA . TYR A 1 20 ? -3.314 7.631 -1.582 1.00 0.00 20 TYR A CA 3
ATOM 1473 C C . TYR A 1 20 ? -2.779 6.471 -2.433 1.00 0.00 20 TYR A C 3
ATOM 1474 O O . TYR A 1 20 ? -3.418 5.419 -2.541 1.00 0.00 20 TYR A O 3
ATOM 1492 N N . TYR A 1 21 ? -1.586 6.654 -3.001 1.00 0.00 21 TYR A N 3
ATOM 1493 C CA . TYR A 1 21 ? -0.910 5.648 -3.816 1.00 0.00 21 TYR A CA 3
ATOM 1494 C C . TYR A 1 21 ? -0.294 4.519 -2.971 1.00 0.00 21 TYR A C 3
ATOM 1495 O O . TYR A 1 21 ? -0.428 3.346 -3.327 1.00 0.00 21 TYR A O 3
ATOM 1513 N N . SER A 1 22 ? 0.337 4.842 -1.837 1.00 0.00 22 SER A N 3
ATOM 1514 C CA . SER A 1 22 ? 0.869 3.826 -0.917 1.00 0.00 22 SER A CA 3
ATOM 1515 C C . SER A 1 22 ? -0.228 2.892 -0.405 1.00 0.00 22 SER A C 3
ATOM 1516 O O . SER A 1 22 ? -0.017 1.678 -0.322 1.00 0.00 22 SER A O 3
ATOM 1524 N N . ALA A 1 23 ? -1.410 3.440 -0.107 1.00 0.00 23 ALA A N 3
ATOM 1525 C CA . ALA A 1 23 ? -2.570 2.663 0.279 1.00 0.00 23 ALA A CA 3
ATOM 1526 C C . ALA A 1 23 ? -3.032 1.769 -0.872 1.00 0.00 23 ALA A C 3
ATOM 1527 O O . ALA A 1 23 ? -3.375 0.628 -0.608 1.00 0.00 23 ALA A O 3
ATOM 1534 N N . LEU A 1 24 ? -2.963 2.227 -2.132 1.00 0.00 24 LEU A N 3
ATOM 1535 C CA . LEU A 1 24 ? -3.231 1.386 -3.300 1.00 0.00 24 LEU A CA 3
ATOM 1536 C C . LEU A 1 24 ? -2.304 0.171 -3.315 1.00 0.00 24 LEU A C 3
ATOM 1537 O O . LEU A 1 24 ? -2.769 -0.961 -3.427 1.00 0.00 24 LEU A O 3
ATOM 1553 N N . ARG A 1 25 ? -0.986 0.383 -3.130 1.00 0.00 25 ARG A N 3
ATOM 1554 C CA . ARG A 1 25 ? -0.024 -0.721 -3.095 1.00 0.00 25 ARG A CA 3
ATOM 1555 C C . ARG A 1 25 ? -0.304 -1.689 -1.952 1.00 0.00 25 ARG A C 3
ATOM 1556 O O . ARG A 1 25 ? -0.289 -2.900 -2.172 1.00 0.00 25 ARG A O 3
ATOM 1577 N N . ARG A 1 26 ? -0.558 -1.163 -0.746 1.00 0.00 26 ARG A N 3
ATOM 1578 C CA . ARG A 1 26 ? -0.895 -1.962 0.436 1.00 0.00 26 ARG A CA 3
ATOM 1579 C C . ARG A 1 26 ? -2.197 -2.736 0.238 1.00 0.00 26 ARG A C 3
ATOM 1580 O O . ARG A 1 26 ? -2.217 -3.934 0.482 1.00 0.00 26 ARG A O 3
ATOM 1601 N N . TYR A 1 27 ? -3.247 -2.068 -0.250 1.00 0.00 27 TYR A N 3
ATOM 1602 C CA . TYR A 1 27 ? -4.567 -2.615 -0.523 1.00 0.00 27 TYR A CA 3
ATOM 1603 C C . TYR A 1 27 ? -4.504 -3.758 -1.539 1.00 0.00 27 TYR A C 3
ATOM 1604 O O . TYR A 1 27 ? -5.047 -4.828 -1.288 1.00 0.00 27 TYR A O 3
ATOM 1622 N N . ILE A 1 28 ? -3.777 -3.568 -2.645 1.00 0.00 28 ILE A N 3
ATOM 1623 C CA . ILE A 1 28 ? -3.552 -4.608 -3.654 1.00 0.00 28 ILE A CA 3
ATOM 1624 C C . ILE A 1 28 ? -2.756 -5.788 -3.055 1.00 0.00 28 ILE A C 3
ATOM 1625 O O . ILE A 1 28 ? -3.178 -6.937 -3.192 1.00 0.00 28 ILE A O 3
ATOM 1640 N N . ASN A 1 29 ? -1.655 -5.525 -2.335 1.00 0.00 29 ASN A N 3
ATOM 1641 C CA . ASN A 1 29 ? -0.922 -6.570 -1.606 1.00 0.00 29 ASN A CA 3
ATOM 1642 C C . ASN A 1 29 ? -1.801 -7.310 -0.580 1.00 0.00 29 ASN A C 3
ATOM 1643 O O . ASN A 1 29 ? -1.632 -8.508 -0.370 1.00 0.00 29 ASN A O 3
ATOM 1654 N N . MET A 1 30 ? -2.745 -6.620 0.061 1.00 0.00 30 MET A N 3
ATOM 1655 C CA . MET A 1 30 ? -3.724 -7.215 0.973 1.00 0.00 30 MET A CA 3
ATOM 1656 C C . MET A 1 30 ? -4.789 -8.041 0.244 1.00 0.00 30 MET A C 3
ATOM 1657 O O . MET A 1 30 ? -5.151 -9.108 0.732 1.00 0.00 30 MET A O 3
ATOM 1670 N N . LEU A 1 31 ? -5.248 -7.593 -0.927 1.00 0.00 31 LEU A N 3
ATOM 1671 C CA . LEU A 1 31 ? -6.193 -8.308 -1.779 1.00 0.00 31 LEU A CA 3
ATOM 1672 C C . LEU A 1 31 ? -5.604 -9.599 -2.354 1.00 0.00 31 LEU A C 3
ATOM 1673 O O . LEU A 1 31 ? -6.342 -10.564 -2.557 1.00 0.00 31 LEU A O 3
ATOM 1689 N N . THR A 1 32 ? -4.295 -9.632 -2.592 1.00 0.00 32 THR A N 3
ATOM 1690 C CA . THR A 1 32 ? -3.586 -10.845 -3.039 1.00 0.00 32 THR A CA 3
ATOM 1691 C C . THR A 1 32 ? -3.030 -11.682 -1.884 1.00 0.00 32 THR A C 3
ATOM 1692 O O . THR A 1 32 ? -2.816 -12.883 -2.062 1.00 0.00 32 THR A O 3
ATOM 1703 N N . ARG A 1 33 ? -2.874 -11.063 -0.694 1.00 0.00 33 ARG A N 3
ATOM 1704 C CA . ARG A 1 33 ? -2.196 -11.524 0.524 1.00 0.00 33 ARG A CA 3
ATOM 1705 C C . ARG A 1 33 ? -0.685 -11.741 0.285 1.00 0.00 33 ARG A C 3
ATOM 1706 O O . ARG A 1 33 ? -0.287 -12.232 -0.772 1.00 0.00 33 ARG A O 3
ATOM 1727 N N . PRO A 1 34 ? 0.198 -11.501 1.285 1.00 0.00 34 PRO A N 3
ATOM 1728 C CA . PRO A 1 34 ? 1.600 -11.918 1.217 1.00 0.00 34 PRO A CA 3
ATOM 1729 C C . PRO A 1 34 ? 1.761 -13.450 1.376 1.00 0.00 34 PRO A C 3
ATOM 1730 O O . PRO A 1 34 ? 2.500 -13.933 2.221 1.00 0.00 34 PRO A O 3
ATOM 1741 N N . ARG A 1 35 ? 1.059 -14.241 0.537 1.00 0.00 35 ARG A N 3
ATOM 1742 C CA . ARG A 1 35 ? 1.214 -15.706 0.460 1.00 0.00 35 ARG A CA 3
ATOM 1743 C C . ARG A 1 35 ? 2.574 -16.127 -0.120 1.00 0.00 35 ARG A C 3
ATOM 1744 O O . ARG A 1 35 ? 2.989 -17.273 0.049 1.00 0.00 35 ARG A O 3
ATOM 1765 N N . TYR A 1 36 ? 3.268 -15.201 -0.784 1.00 0.00 36 TYR A N 3
ATOM 1766 C CA . TYR A 1 36 ? 4.549 -15.410 -1.449 1.00 0.00 36 TYR A CA 3
ATOM 1767 C C . TYR A 1 36 ? 5.603 -14.449 -0.892 1.00 0.00 36 TYR A C 3
ATOM 1768 O O . TYR A 1 36 ? 5.465 -13.234 -0.892 1.00 0.00 36 TYR A O 3
ATOM 1789 N N . ALA A 1 1 ? -12.298 10.222 15.171 1.00 0.00 1 ALA A N 4
ATOM 1790 C CA . ALA A 1 1 ? -10.981 10.455 14.540 1.00 0.00 1 ALA A CA 4
ATOM 1791 C C . ALA A 1 1 ? -10.999 11.771 13.754 1.00 0.00 1 ALA A C 4
ATOM 1792 O O . ALA A 1 1 ? -12.073 12.176 13.318 1.00 0.00 1 ALA A O 4
ATOM 1801 N N . PRO A 1 2 ? -9.850 12.460 13.602 1.00 0.00 2 PRO A N 4
ATOM 1802 C CA . PRO A 1 2 ? -9.743 13.695 12.829 1.00 0.00 2 PRO A CA 4
ATOM 1803 C C . PRO A 1 2 ? -9.804 13.413 11.324 1.00 0.00 2 PRO A C 4
ATOM 1804 O O . PRO A 1 2 ? -8.973 12.679 10.791 1.00 0.00 2 PRO A O 4
ATOM 1815 N N . LEU A 1 3 ? -10.803 13.997 10.652 1.00 0.00 3 LEU A N 4
ATOM 1816 C CA . LEU A 1 3 ? -10.998 13.923 9.208 1.00 0.00 3 LEU A CA 4
ATOM 1817 C C . LEU A 1 3 ? -11.934 15.055 8.784 1.00 0.00 3 LEU A C 4
ATOM 1818 O O . LEU A 1 3 ? -13.075 15.092 9.242 1.00 0.00 3 LEU A O 4
ATOM 1834 N N . GLU A 1 4 ? -11.456 15.998 7.969 1.00 0.00 4 GLU A N 4
ATOM 1835 C CA . GLU A 1 4 ? -12.274 17.104 7.454 1.00 0.00 4 GLU A CA 4
ATOM 1836 C C . GLU A 1 4 ? -13.341 16.573 6.470 1.00 0.00 4 GLU A C 4
ATOM 1837 O O . GLU A 1 4 ? -12.978 16.087 5.396 1.00 0.00 4 GLU A O 4
ATOM 1849 N N . PRO A 1 5 ? -14.652 16.636 6.805 1.00 0.00 5 PRO A N 4
ATOM 1850 C CA . PRO A 1 5 ? -15.722 16.134 5.935 1.00 0.00 5 PRO A CA 4
ATOM 1851 C C . PRO A 1 5 ? -16.001 17.020 4.712 1.00 0.00 5 PRO A C 4
ATOM 1852 O O . PRO A 1 5 ? -16.817 16.680 3.857 1.00 0.00 5 PRO A O 4
ATOM 1863 N N . VAL A 1 6 ? -15.318 18.162 4.635 1.00 0.00 6 VAL A N 4
ATOM 1864 C CA . VAL A 1 6 ? -15.358 19.161 3.567 1.00 0.00 6 VAL A CA 4
ATOM 1865 C C . VAL A 1 6 ? -14.117 20.056 3.690 1.00 0.00 6 VAL A C 4
ATOM 1866 O O . VAL A 1 6 ? -13.484 20.062 4.743 1.00 0.00 6 VAL A O 4
ATOM 1879 N N . TYR A 1 7 ? -13.810 20.852 2.655 1.00 0.00 7 TYR A N 4
ATOM 1880 C CA . TYR A 1 7 ? -12.752 21.870 2.672 1.00 0.00 7 TYR A CA 4
ATOM 1881 C C . TYR A 1 7 ? -11.390 21.319 3.158 1.00 0.00 7 TYR A C 4
ATOM 1882 O O . TYR A 1 7 ? -10.976 21.601 4.281 1.00 0.00 7 TYR A O 4
ATOM 1900 N N . PRO A 1 8 ? -10.636 20.580 2.313 1.00 0.00 8 PRO A N 4
ATOM 1901 C CA . PRO A 1 8 ? -9.338 19.993 2.687 1.00 0.00 8 PRO A CA 4
ATOM 1902 C C . PRO A 1 8 ? -8.210 21.031 2.865 1.00 0.00 8 PRO A C 4
ATOM 1903 O O . PRO A 1 8 ? -7.073 20.673 3.172 1.00 0.00 8 PRO A O 4
ATOM 1914 N N . GLY A 1 9 ? -8.505 22.318 2.639 1.00 0.00 9 GLY A N 4
ATOM 1915 C CA . GLY A 1 9 ? -7.601 23.452 2.824 1.00 0.00 9 GLY A CA 4
ATOM 1916 C C . GLY A 1 9 ? -6.786 23.746 1.572 1.00 0.00 9 GLY A C 4
ATOM 1917 O O . GLY A 1 9 ? -6.819 24.861 1.056 1.00 0.00 9 GLY A O 4
ATOM 1921 N N . ASP A 1 10 ? -6.086 22.727 1.058 1.00 0.00 10 ASP A N 4
ATOM 1922 C CA . ASP A 1 10 ? -5.340 22.775 -0.203 1.00 0.00 10 ASP A CA 4
ATOM 1923 C C . ASP A 1 10 ? -5.980 21.851 -1.259 1.00 0.00 10 ASP A C 4
ATOM 1924 O O . ASP A 1 10 ? -6.890 21.087 -0.955 1.00 0.00 10 ASP A O 4
ATOM 1933 N N . ASN A 1 11 ? -5.488 21.907 -2.504 1.00 0.00 11 ASN A N 4
ATOM 1934 C CA . ASN A 1 11 ? -5.919 21.070 -3.630 1.00 0.00 11 ASN A CA 4
ATOM 1935 C C . ASN A 1 11 ? -5.717 19.576 -3.328 1.00 0.00 11 ASN A C 4
ATOM 1936 O O . ASN A 1 11 ? -6.645 18.844 -3.014 1.00 0.00 11 ASN A O 4
ATOM 1947 N N . ALA A 1 12 ? -4.475 19.134 -3.450 1.00 0.00 12 ALA A N 4
ATOM 1948 C CA . ALA A 1 12 ? -4.016 17.771 -3.216 1.00 0.00 12 ALA A CA 4
ATOM 1949 C C . ALA A 1 12 ? -2.630 17.843 -2.571 1.00 0.00 12 ALA A C 4
ATOM 1950 O O . ALA A 1 12 ? -1.610 17.899 -3.260 1.00 0.00 12 ALA A O 4
ATOM 1957 N N . THR A 1 13 ? -2.611 17.900 -1.235 1.00 0.00 13 THR A N 4
ATOM 1958 C CA . THR A 1 13 ? -1.384 17.935 -0.433 1.00 0.00 13 THR A CA 4
ATOM 1959 C C . THR A 1 13 ? -0.470 16.738 -0.759 1.00 0.00 13 THR A C 4
ATOM 1960 O O . THR A 1 13 ? -0.952 15.599 -0.853 1.00 0.00 13 THR A O 4
ATOM 1971 N N . PRO A 1 14 ? 0.854 16.959 -0.886 1.00 0.00 14 PRO A N 4
ATOM 1972 C CA . PRO A 1 14 ? 1.787 15.894 -1.239 1.00 0.00 14 PRO A CA 4
ATOM 1973 C C . PRO A 1 14 ? 1.845 14.806 -0.153 1.00 0.00 14 PRO A C 4
ATOM 1974 O O . PRO A 1 14 ? 2.193 13.666 -0.456 1.00 0.00 14 PRO A O 4
ATOM 1985 N N . GLU A 1 15 ? 1.423 15.115 1.075 1.00 0.00 15 GLU A N 4
ATOM 1986 C CA . GLU A 1 15 ? 1.380 14.174 2.194 1.00 0.00 15 GLU A CA 4
ATOM 1987 C C . GLU A 1 15 ? 0.135 13.275 2.184 1.00 0.00 15 GLU A C 4
ATOM 1988 O O . GLU A 1 15 ? 0.114 12.246 2.858 1.00 0.00 15 GLU A O 4
ATOM 2000 N N . GLN A 1 16 ? -0.880 13.618 1.383 1.00 0.00 16 GLN A N 4
ATOM 2001 C CA . GLN A 1 16 ? -2.072 12.798 1.181 1.00 0.00 16 GLN A CA 4
ATOM 2002 C C . GLN A 1 16 ? -1.966 11.992 -0.115 1.00 0.00 16 GLN A C 4
ATOM 2003 O O . GLN A 1 16 ? -2.379 10.831 -0.146 1.00 0.00 16 GLN A O 4
ATOM 2017 N N . MET A 1 17 ? -1.373 12.583 -1.159 1.00 0.00 17 MET A N 4
ATOM 2018 C CA . MET A 1 17 ? -1.171 11.959 -2.463 1.00 0.00 17 MET A CA 4
ATOM 2019 C C . MET A 1 17 ? -0.164 10.810 -2.378 1.00 0.00 17 MET A C 4
ATOM 2020 O O . MET A 1 17 ? -0.448 9.715 -2.870 1.00 0.00 17 MET A O 4
ATOM 2033 N N . ALA A 1 18 ? 0.961 11.020 -1.676 1.00 0.00 18 ALA A N 4
ATOM 2034 C CA . ALA A 1 18 ? 1.919 9.944 -1.440 1.00 0.00 18 ALA A CA 4
ATOM 2035 C C . ALA A 1 18 ? 1.312 8.810 -0.601 1.00 0.00 18 ALA A C 4
ATOM 2036 O O . ALA A 1 18 ? 1.755 7.662 -0.716 1.00 0.00 18 ALA A O 4
ATOM 2043 N N . ARG A 1 19 ? 0.278 9.112 0.187 1.00 0.00 19 ARG A N 4
ATOM 2044 C CA . ARG A 1 19 ? -0.439 8.131 1.010 1.00 0.00 19 ARG A CA 4
ATOM 2045 C C . ARG A 1 19 ? -1.448 7.330 0.203 1.00 0.00 19 ARG A C 4
ATOM 2046 O O . ARG A 1 19 ? -1.431 6.110 0.301 1.00 0.00 19 ARG A O 4
ATOM 2067 N N . TYR A 1 20 ? -2.277 7.988 -0.614 1.00 0.00 20 TYR A N 4
ATOM 2068 C CA . TYR A 1 20 ? -3.248 7.368 -1.516 1.00 0.00 20 TYR A CA 4
ATOM 2069 C C . TYR A 1 20 ? -2.576 6.287 -2.386 1.00 0.00 20 TYR A C 4
ATOM 2070 O O . TYR A 1 20 ? -3.067 5.160 -2.464 1.00 0.00 20 TYR A O 4
ATOM 2088 N N . TYR A 1 21 ? -1.431 6.627 -2.983 1.00 0.00 21 TYR A N 4
ATOM 2089 C CA . TYR A 1 21 ? -0.656 5.726 -3.834 1.00 0.00 21 TYR A CA 4
ATOM 2090 C C . TYR A 1 21 ? -0.047 4.545 -3.055 1.00 0.00 21 TYR A C 4
ATOM 2091 O O . TYR A 1 21 ? -0.121 3.395 -3.492 1.00 0.00 21 TYR A O 4
ATOM 2109 N N . SER A 1 22 ? 0.520 4.816 -1.870 1.00 0.00 22 SER A N 4
ATOM 2110 C CA . SER A 1 22 ? 1.061 3.778 -0.980 1.00 0.00 22 SER A CA 4
ATOM 2111 C C . SER A 1 22 ? -0.038 2.840 -0.487 1.00 0.00 22 SER A C 4
ATOM 2112 O O . SER A 1 22 ? 0.119 1.621 -0.483 1.00 0.00 22 SER A O 4
ATOM 2120 N N . ALA A 1 23 ? -1.184 3.414 -0.094 1.00 0.00 23 ALA A N 4
ATOM 2121 C CA . ALA A 1 23 ? -2.368 2.685 0.319 1.00 0.00 23 ALA A CA 4
ATOM 2122 C C . ALA A 1 23 ? -2.874 1.786 -0.800 1.00 0.00 23 ALA A C 4
ATOM 2123 O O . ALA A 1 23 ? -3.123 0.622 -0.526 1.00 0.00 23 ALA A O 4
ATOM 2130 N N . LEU A 1 24 ? -2.933 2.259 -2.057 1.00 0.00 24 LEU A N 4
ATOM 2131 C CA . LEU A 1 24 ? -3.223 1.430 -3.229 1.00 0.00 24 LEU A CA 4
ATOM 2132 C C . LEU A 1 24 ? -2.274 0.221 -3.288 1.00 0.00 24 LEU A C 4
ATOM 2133 O O . LEU A 1 24 ? -2.741 -0.911 -3.400 1.00 0.00 24 LEU A O 4
ATOM 2149 N N . ARG A 1 25 ? -0.960 0.439 -3.174 1.00 0.00 25 ARG A N 4
ATOM 2150 C CA . ARG A 1 25 ? 0.020 -0.654 -3.203 1.00 0.00 25 ARG A CA 4
ATOM 2151 C C . ARG A 1 25 ? -0.230 -1.681 -2.096 1.00 0.00 25 ARG A C 4
ATOM 2152 O O . ARG A 1 25 ? -0.303 -2.884 -2.369 1.00 0.00 25 ARG A O 4
ATOM 2173 N N . ARG A 1 26 ? -0.383 -1.210 -0.852 1.00 0.00 26 ARG A N 4
ATOM 2174 C CA . ARG A 1 26 ? -0.671 -2.066 0.305 1.00 0.00 26 ARG A CA 4
ATOM 2175 C C . ARG A 1 26 ? -2.030 -2.778 0.175 1.00 0.00 26 ARG A C 4
ATOM 2176 O O . ARG A 1 26 ? -2.137 -3.955 0.515 1.00 0.00 26 ARG A O 4
ATOM 2197 N N . TYR A 1 27 ? -3.033 -2.090 -0.371 1.00 0.00 27 TYR A N 4
ATOM 2198 C CA . TYR A 1 27 ? -4.375 -2.586 -0.659 1.00 0.00 27 TYR A CA 4
ATOM 2199 C C . TYR A 1 27 ? -4.351 -3.742 -1.658 1.00 0.00 27 TYR A C 4
ATOM 2200 O O . TYR A 1 27 ? -4.947 -4.782 -1.392 1.00 0.00 27 TYR A O 4
ATOM 2218 N N . ILE A 1 28 ? -3.612 -3.612 -2.768 1.00 0.00 28 ILE A N 4
ATOM 2219 C CA . ILE A 1 28 ? -3.409 -4.707 -3.728 1.00 0.00 28 ILE A CA 4
ATOM 2220 C C . ILE A 1 28 ? -2.756 -5.931 -3.072 1.00 0.00 28 ILE A C 4
ATOM 2221 O O . ILE A 1 28 ? -3.211 -7.058 -3.291 1.00 0.00 28 ILE A O 4
ATOM 2236 N N . ASN A 1 29 ? -1.721 -5.724 -2.245 1.00 0.00 29 ASN A N 4
ATOM 2237 C CA . ASN A 1 29 ? -1.121 -6.813 -1.473 1.00 0.00 29 ASN A CA 4
ATOM 2238 C C . ASN A 1 29 ? -2.172 -7.481 -0.574 1.00 0.00 29 ASN A C 4
ATOM 2239 O O . ASN A 1 29 ? -2.351 -8.695 -0.639 1.00 0.00 29 ASN A O 4
ATOM 2250 N N . MET A 1 30 ? -2.920 -6.682 0.197 1.00 0.00 30 MET A N 4
ATOM 2251 C CA . MET A 1 30 ? -3.984 -7.159 1.083 1.00 0.00 30 MET A CA 4
ATOM 2252 C C . MET A 1 30 ? -5.093 -7.924 0.334 1.00 0.00 30 MET A C 4
ATOM 2253 O O . MET A 1 30 ? -5.584 -8.936 0.834 1.00 0.00 30 MET A O 4
ATOM 2266 N N . LEU A 1 31 ? -5.474 -7.483 -0.870 1.00 0.00 31 LEU A N 4
ATOM 2267 C CA . LEU A 1 31 ? -6.409 -8.170 -1.760 1.00 0.00 31 LEU A CA 4
ATOM 2268 C C . LEU A 1 31 ? -5.880 -9.528 -2.262 1.00 0.00 31 LEU A C 4
ATOM 2269 O O . LEU A 1 31 ? -6.677 -10.383 -2.644 1.00 0.00 31 LEU A O 4
ATOM 2285 N N . THR A 1 32 ? -4.563 -9.738 -2.211 1.00 0.00 32 THR A N 4
ATOM 2286 C CA . THR A 1 32 ? -3.876 -10.992 -2.554 1.00 0.00 32 THR A CA 4
ATOM 2287 C C . THR A 1 32 ? -3.292 -11.631 -1.280 1.00 0.00 32 THR A C 4
ATOM 2288 O O . THR A 1 32 ? -2.221 -12.248 -1.308 1.00 0.00 32 THR A O 4
ATOM 2299 N N . ARG A 1 33 ? -3.992 -11.481 -0.148 1.00 0.00 33 ARG A N 4
ATOM 2300 C CA . ARG A 1 33 ? -3.640 -12.123 1.123 1.00 0.00 33 ARG A CA 4
ATOM 2301 C C . ARG A 1 33 ? -3.542 -13.656 0.997 1.00 0.00 33 ARG A C 4
ATOM 2302 O O . ARG A 1 33 ? -4.165 -14.252 0.112 1.00 0.00 33 ARG A O 4
ATOM 2323 N N . PRO A 1 34 ? -2.827 -14.321 1.927 1.00 0.00 34 PRO A N 4
ATOM 2324 C CA . PRO A 1 34 ? -2.700 -15.771 1.946 1.00 0.00 34 PRO A CA 4
ATOM 2325 C C . PRO A 1 34 ? -4.029 -16.423 2.340 1.00 0.00 34 PRO A C 4
ATOM 2326 O O . PRO A 1 34 ? -4.324 -16.599 3.524 1.00 0.00 34 PRO A O 4
ATOM 2337 N N . ARG A 1 35 ? -4.846 -16.760 1.332 1.00 0.00 35 ARG A N 4
ATOM 2338 C CA . ARG A 1 35 ? -6.164 -17.385 1.509 1.00 0.00 35 ARG A CA 4
ATOM 2339 C C . ARG A 1 35 ? -6.396 -18.537 0.525 1.00 0.00 35 ARG A C 4
ATOM 2340 O O . ARG A 1 35 ? -7.395 -18.561 -0.183 1.00 0.00 35 ARG A O 4
ATOM 2361 N N . TYR A 1 36 ? -5.474 -19.505 0.527 1.00 0.00 36 TYR A N 4
ATOM 2362 C CA . TYR A 1 36 ? -5.530 -20.738 -0.262 1.00 0.00 36 TYR A CA 4
ATOM 2363 C C . TYR A 1 36 ? -5.647 -20.484 -1.780 1.00 0.00 36 TYR A C 4
ATOM 2364 O O . TYR A 1 36 ? -6.657 -20.716 -2.428 1.00 0.00 36 TYR A O 4
ATOM 2385 N N . ALA A 1 1 ? -17.162 19.459 -11.385 1.00 0.00 1 ALA A N 5
ATOM 2386 C CA . ALA A 1 1 ? -17.881 18.552 -10.470 1.00 0.00 1 ALA A CA 5
ATOM 2387 C C . ALA A 1 1 ? -18.105 19.245 -9.125 1.00 0.00 1 ALA A C 5
ATOM 2388 O O . ALA A 1 1 ? -17.288 20.095 -8.768 1.00 0.00 1 ALA A O 5
ATOM 2397 N N . PRO A 1 2 ? -19.175 18.902 -8.374 1.00 0.00 2 PRO A N 5
ATOM 2398 C CA . PRO A 1 2 ? -19.447 19.422 -7.036 1.00 0.00 2 PRO A CA 5
ATOM 2399 C C . PRO A 1 2 ? -18.505 18.788 -5.992 1.00 0.00 2 PRO A C 5
ATOM 2400 O O . PRO A 1 2 ? -18.934 18.086 -5.082 1.00 0.00 2 PRO A O 5
ATOM 2411 N N . LEU A 1 3 ? -17.200 19.026 -6.165 1.00 0.00 3 LEU A N 5
ATOM 2412 C CA . LEU A 1 3 ? -16.161 18.712 -5.190 1.00 0.00 3 LEU A CA 5
ATOM 2413 C C . LEU A 1 3 ? -16.084 19.812 -4.114 1.00 0.00 3 LEU A C 5
ATOM 2414 O O . LEU A 1 3 ? -16.959 20.671 -4.032 1.00 0.00 3 LEU A O 5
ATOM 2430 N N . GLU A 1 4 ? -15.025 19.773 -3.296 1.00 0.00 4 GLU A N 5
ATOM 2431 C CA . GLU A 1 4 ? -14.825 20.637 -2.122 1.00 0.00 4 GLU A CA 5
ATOM 2432 C C . GLU A 1 4 ? -15.867 20.273 -1.058 1.00 0.00 4 GLU A C 5
ATOM 2433 O O . GLU A 1 4 ? -16.834 21.004 -0.851 1.00 0.00 4 GLU A O 5
ATOM 2445 N N . PRO A 1 5 ? -15.728 19.084 -0.427 1.00 0.00 5 PRO A N 5
ATOM 2446 C CA . PRO A 1 5 ? -16.593 18.676 0.671 1.00 0.00 5 PRO A CA 5
ATOM 2447 C C . PRO A 1 5 ? -16.327 19.523 1.929 1.00 0.00 5 PRO A C 5
ATOM 2448 O O . PRO A 1 5 ? -15.648 20.540 1.878 1.00 0.00 5 PRO A O 5
ATOM 2459 N N . VAL A 1 6 ? -16.876 19.098 3.075 1.00 0.00 6 VAL A N 5
ATOM 2460 C CA . VAL A 1 6 ? -16.554 19.651 4.402 1.00 0.00 6 VAL A CA 5
ATOM 2461 C C . VAL A 1 6 ? -15.038 19.797 4.595 1.00 0.00 6 VAL A C 5
ATOM 2462 O O . VAL A 1 6 ? -14.270 19.014 4.037 1.00 0.00 6 VAL A O 5
ATOM 2475 N N . TYR A 1 7 ? -14.644 20.725 5.481 1.00 0.00 7 TYR A N 5
ATOM 2476 C CA . TYR A 1 7 ? -13.254 21.139 5.726 1.00 0.00 7 TYR A CA 5
ATOM 2477 C C . TYR A 1 7 ? -12.577 21.773 4.486 1.00 0.00 7 TYR A C 5
ATOM 2478 O O . TYR A 1 7 ? -13.062 21.626 3.374 1.00 0.00 7 TYR A O 5
ATOM 2496 N N . PRO A 1 8 ? -11.451 22.499 4.646 1.00 0.00 8 PRO A N 5
ATOM 2497 C CA . PRO A 1 8 ? -10.725 23.036 3.503 1.00 0.00 8 PRO A CA 5
ATOM 2498 C C . PRO A 1 8 ? -10.068 21.900 2.708 1.00 0.00 8 PRO A C 5
ATOM 2499 O O . PRO A 1 8 ? -9.347 21.081 3.278 1.00 0.00 8 PRO A O 5
ATOM 2510 N N . GLY A 1 9 ? -10.308 21.860 1.396 1.00 0.00 9 GLY A N 5
ATOM 2511 C CA . GLY A 1 9 ? -9.705 20.864 0.509 1.00 0.00 9 GLY A CA 5
ATOM 2512 C C . GLY A 1 9 ? -8.241 21.163 0.153 1.00 0.00 9 GLY A C 5
ATOM 2513 O O . GLY A 1 9 ? -7.431 20.239 0.130 1.00 0.00 9 GLY A O 5
ATOM 2517 N N . ASP A 1 10 ? -7.919 22.444 -0.083 1.00 0.00 10 ASP A N 5
ATOM 2518 C CA . ASP A 1 10 ? -6.601 22.938 -0.521 1.00 0.00 10 ASP A CA 5
ATOM 2519 C C . ASP A 1 10 ? -6.199 22.399 -1.911 1.00 0.00 10 ASP A C 5
ATOM 2520 O O . ASP A 1 10 ? -6.912 21.606 -2.534 1.00 0.00 10 ASP A O 5
ATOM 2529 N N . ASN A 1 11 ? -5.041 22.812 -2.440 1.00 0.00 11 ASN A N 5
ATOM 2530 C CA . ASN A 1 11 ? -4.523 22.358 -3.737 1.00 0.00 11 ASN A CA 5
ATOM 2531 C C . ASN A 1 11 ? -3.874 20.962 -3.636 1.00 0.00 11 ASN A C 5
ATOM 2532 O O . ASN A 1 11 ? -2.744 20.758 -4.080 1.00 0.00 11 ASN A O 5
ATOM 2543 N N . ALA A 1 12 ? -4.610 20.004 -3.051 1.00 0.00 12 ALA A N 5
ATOM 2544 C CA . ALA A 1 12 ? -4.115 18.699 -2.617 1.00 0.00 12 ALA A CA 5
ATOM 2545 C C . ALA A 1 12 ? -2.918 18.822 -1.648 1.00 0.00 12 ALA A C 5
ATOM 2546 O O . ALA A 1 12 ? -2.617 19.897 -1.132 1.00 0.00 12 ALA A O 5
ATOM 2553 N N . THR A 1 13 ? -2.252 17.704 -1.347 1.00 0.00 13 THR A N 5
ATOM 2554 C CA . THR A 1 13 ? -1.070 17.697 -0.475 1.00 0.00 13 THR A CA 5
ATOM 2555 C C . THR A 1 13 ? -0.174 16.496 -0.783 1.00 0.00 13 THR A C 5
ATOM 2556 O O . THR A 1 13 ? -0.700 15.393 -0.998 1.00 0.00 13 THR A O 5
ATOM 2567 N N . PRO A 1 14 ? 1.166 16.664 -0.749 1.00 0.00 14 PRO A N 5
ATOM 2568 C CA . PRO A 1 14 ? 2.098 15.569 -1.000 1.00 0.00 14 PRO A CA 5
ATOM 2569 C C . PRO A 1 14 ? 1.998 14.480 0.082 1.00 0.00 14 PRO A C 5
ATOM 2570 O O . PRO A 1 14 ? 2.361 13.336 -0.182 1.00 0.00 14 PRO A O 5
ATOM 2581 N N . GLU A 1 15 ? 1.429 14.795 1.253 1.00 0.00 15 GLU A N 5
ATOM 2582 C CA . GLU A 1 15 ? 1.255 13.842 2.345 1.00 0.00 15 GLU A CA 5
ATOM 2583 C C . GLU A 1 15 ? 0.003 12.969 2.179 1.00 0.00 15 GLU A C 5
ATOM 2584 O O . GLU A 1 15 ? -0.029 11.852 2.683 1.00 0.00 15 GLU A O 5
ATOM 2596 N N . GLN A 1 16 ? -0.972 13.419 1.380 1.00 0.00 16 GLN A N 5
ATOM 2597 C CA . GLN A 1 16 ? -2.184 12.661 1.050 1.00 0.00 16 GLN A CA 5
ATOM 2598 C C . GLN A 1 16 ? -1.994 11.895 -0.267 1.00 0.00 16 GLN A C 5
ATOM 2599 O O . GLN A 1 16 ? -2.406 10.742 -0.379 1.00 0.00 16 GLN A O 5
ATOM 2613 N N . MET A 1 17 ? -1.341 12.507 -1.264 1.00 0.00 17 MET A N 5
ATOM 2614 C CA . MET A 1 17 ? -1.085 11.885 -2.559 1.00 0.00 17 MET A CA 5
ATOM 2615 C C . MET A 1 17 ? -0.106 10.719 -2.418 1.00 0.00 17 MET A C 5
ATOM 2616 O O . MET A 1 17 ? -0.368 9.637 -2.951 1.00 0.00 17 MET A O 5
ATOM 2629 N N . ALA A 1 18 ? 0.970 10.899 -1.633 1.00 0.00 18 ALA A N 5
ATOM 2630 C CA . ALA A 1 18 ? 1.894 9.807 -1.360 1.00 0.00 18 ALA A CA 5
ATOM 2631 C C . ALA A 1 18 ? 1.233 8.689 -0.541 1.00 0.00 18 ALA A C 5
ATOM 2632 O O . ALA A 1 18 ? 1.645 7.534 -0.638 1.00 0.00 18 ALA A O 5
ATOM 2639 N N . ARG A 1 19 ? 0.181 9.014 0.219 1.00 0.00 19 ARG A N 5
ATOM 2640 C CA . ARG A 1 19 ? -0.592 8.045 1.008 1.00 0.00 19 ARG A CA 5
ATOM 2641 C C . ARG A 1 19 ? -1.592 7.277 0.161 1.00 0.00 19 ARG A C 5
ATOM 2642 O O . ARG A 1 19 ? -1.634 6.061 0.284 1.00 0.00 19 ARG A O 5
ATOM 2663 N N . TYR A 1 20 ? -2.353 7.948 -0.711 1.00 0.00 20 TYR A N 5
ATOM 2664 C CA . TYR A 1 20 ? -3.299 7.338 -1.640 1.00 0.00 20 TYR A CA 5
ATOM 2665 C C . TYR A 1 20 ? -2.634 6.222 -2.450 1.00 0.00 20 TYR A C 5
ATOM 2666 O O . TYR A 1 20 ? 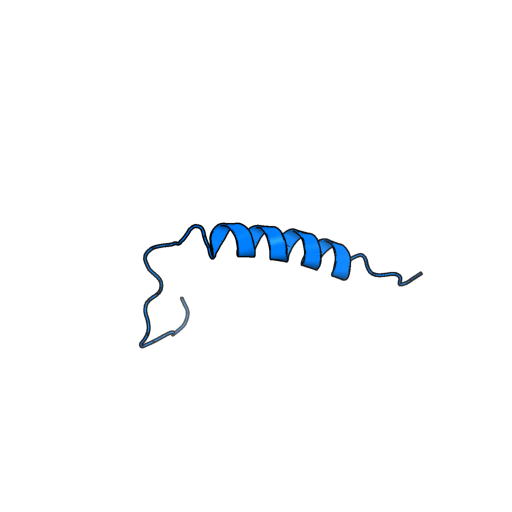-3.149 5.107 -2.537 1.00 0.00 20 TYR A O 5
ATOM 2684 N N . TYR A 1 21 ? -1.456 6.518 -3.012 1.00 0.00 21 TYR A N 5
ATOM 2685 C CA . TYR A 1 21 ? -0.668 5.581 -3.811 1.00 0.00 21 TYR A CA 5
ATOM 2686 C C . TYR A 1 21 ? -0.032 4.468 -2.961 1.00 0.00 21 TYR A C 5
ATOM 2687 O O . TYR A 1 21 ? -0.040 3.301 -3.363 1.00 0.00 21 TYR A O 5
ATOM 2705 N N . SER A 1 22 ? 0.490 4.791 -1.768 1.00 0.00 22 SER A N 5
ATOM 2706 C CA . SER A 1 22 ? 1.018 3.771 -0.843 1.00 0.00 22 SER A CA 5
ATOM 2707 C C . SER A 1 22 ? -0.070 2.822 -0.348 1.00 0.00 22 SER A C 5
ATOM 2708 O O . SER A 1 22 ? 0.145 1.606 -0.291 1.00 0.00 22 SER A O 5
ATOM 2716 N N . ALA A 1 23 ? -1.239 3.377 -0.021 1.00 0.00 23 ALA A N 5
ATOM 2717 C CA . ALA A 1 23 ? -2.419 2.624 0.373 1.00 0.00 23 ALA A CA 5
ATOM 2718 C C . ALA A 1 23 ? -2.902 1.751 -0.782 1.00 0.00 23 ALA A C 5
ATOM 2719 O O . ALA A 1 23 ? -3.296 0.632 -0.509 1.00 0.00 23 ALA A O 5
ATOM 2726 N N . LEU A 1 24 ? -2.802 2.189 -2.052 1.00 0.00 24 LEU A N 5
ATOM 2727 C CA . LEU A 1 24 ? -3.081 1.372 -3.222 1.00 0.00 24 LEU A CA 5
ATOM 2728 C C . LEU A 1 24 ? -2.133 0.174 -3.270 1.00 0.00 24 LEU A C 5
ATOM 2729 O O . LEU A 1 24 ? -2.609 -0.957 -3.341 1.00 0.00 24 LEU A O 5
ATOM 2745 N N . ARG A 1 25 ? -0.809 0.396 -3.212 1.00 0.00 25 ARG A N 5
ATOM 2746 C CA . ARG A 1 25 ? 0.156 -0.711 -3.269 1.00 0.00 25 ARG A CA 5
ATOM 2747 C C . ARG A 1 25 ? -0.126 -1.734 -2.174 1.00 0.00 25 ARG A C 5
ATOM 2748 O O . ARG A 1 25 ? -0.107 -2.936 -2.434 1.00 0.00 25 ARG A O 5
ATOM 2769 N N . ARG A 1 26 ? -0.438 -1.258 -0.953 1.00 0.00 26 ARG A N 5
ATOM 2770 C CA . ARG A 1 26 ? -0.768 -2.115 0.181 1.00 0.00 26 ARG A CA 5
ATOM 2771 C C . ARG A 1 26 ? -2.114 -2.805 0.023 1.00 0.00 26 ARG A C 5
ATOM 2772 O O . ARG A 1 26 ? -2.160 -4.019 0.156 1.00 0.00 26 ARG A O 5
ATOM 2793 N N . TYR A 1 27 ? -3.179 -2.059 -0.276 1.00 0.00 27 TYR A N 5
ATOM 2794 C CA . TYR A 1 27 ? -4.529 -2.547 -0.548 1.00 0.00 27 TYR A CA 5
ATOM 2795 C C . TYR A 1 27 ? -4.496 -3.613 -1.644 1.00 0.00 27 TYR A C 5
ATOM 2796 O O . TYR A 1 27 ? -5.150 -4.629 -1.501 1.00 0.00 27 TYR A O 5
ATOM 2814 N N . ILE A 1 28 ? -3.675 -3.468 -2.683 1.00 0.00 28 ILE A N 5
ATOM 2815 C CA . ILE A 1 28 ? -3.495 -4.527 -3.673 1.00 0.00 28 ILE A CA 5
ATOM 2816 C C . ILE A 1 28 ? -2.783 -5.745 -3.074 1.00 0.00 28 ILE A C 5
ATOM 2817 O O . ILE A 1 28 ? -3.242 -6.873 -3.271 1.00 0.00 28 ILE A O 5
ATOM 2832 N N . ASN A 1 29 ? -1.702 -5.528 -2.313 1.00 0.00 29 ASN A N 5
ATOM 2833 C CA . ASN A 1 29 ? -0.984 -6.595 -1.619 1.00 0.00 29 ASN A CA 5
ATOM 2834 C C . ASN A 1 29 ? -1.903 -7.369 -0.665 1.00 0.00 29 ASN A C 5
ATOM 2835 O O . ASN A 1 29 ? -1.835 -8.589 -0.635 1.00 0.00 29 ASN A O 5
ATOM 2846 N N . MET A 1 30 ? -2.750 -6.684 0.108 1.00 0.00 30 MET A N 5
ATOM 2847 C CA . MET A 1 30 ? -3.686 -7.285 1.049 1.00 0.00 30 MET A CA 5
ATOM 2848 C C . MET A 1 30 ? -4.946 -7.870 0.388 1.00 0.00 30 MET A C 5
ATOM 2849 O O . MET A 1 30 ? -5.512 -8.820 0.910 1.00 0.00 30 MET A O 5
ATOM 2862 N N . LEU A 1 31 ? -5.358 -7.351 -0.779 1.00 0.00 31 LEU A N 5
ATOM 2863 C CA . LEU A 1 31 ? -6.490 -7.862 -1.556 1.00 0.00 31 LEU A CA 5
ATOM 2864 C C . LEU A 1 31 ? -6.141 -9.167 -2.2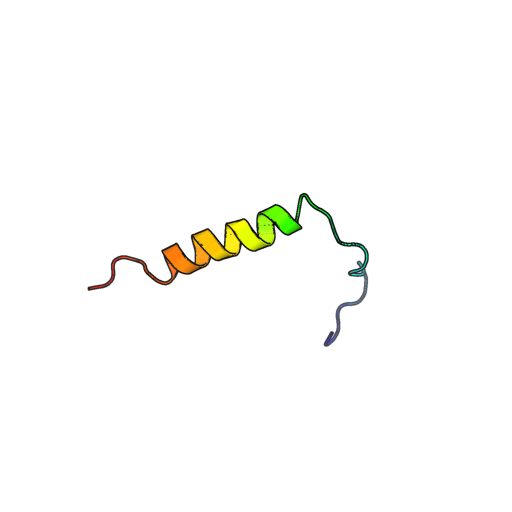70 1.00 0.00 31 LEU A C 5
ATOM 2865 O O . LEU A 1 31 ? -6.941 -10.101 -2.274 1.00 0.00 31 LEU A O 5
ATOM 2881 N N . THR A 1 32 ? -4.947 -9.229 -2.861 1.00 0.00 32 THR A N 5
ATOM 2882 C CA . THR A 1 32 ? -4.439 -10.430 -3.537 1.00 0.00 32 THR A CA 5
ATOM 2883 C C . THR A 1 32 ? -3.586 -11.331 -2.625 1.00 0.00 32 THR A C 5
ATOM 2884 O O . THR A 1 32 ? -3.171 -12.407 -3.044 1.00 0.00 32 THR A O 5
ATOM 2895 N N . ARG A 1 33 ? -3.379 -10.931 -1.358 1.00 0.00 33 ARG A N 5
ATOM 2896 C CA . ARG A 1 33 ? -2.689 -11.697 -0.312 1.00 0.00 33 ARG A CA 5
ATOM 2897 C C . ARG A 1 33 ? -3.221 -13.128 -0.180 1.00 0.00 33 ARG A C 5
ATOM 2898 O O . ARG A 1 33 ? -2.416 -14.058 -0.162 1.00 0.00 33 ARG A O 5
ATOM 2919 N N . PRO A 1 34 ? -4.549 -13.338 -0.014 1.00 0.00 34 PRO A N 5
ATOM 2920 C CA . PRO A 1 34 ? -5.114 -14.672 0.051 1.00 0.00 34 PRO A CA 5
ATOM 2921 C C . PRO A 1 34 ? -5.149 -15.306 -1.341 1.00 0.00 34 PRO A C 5
ATOM 2922 O O . PRO A 1 34 ? -5.978 -14.939 -2.173 1.00 0.00 34 PRO A O 5
ATOM 2933 N N . ARG A 1 35 ? -4.233 -16.254 -1.587 1.00 0.00 35 ARG A N 5
ATOM 2934 C CA . ARG A 1 35 ? -4.124 -17.003 -2.839 1.00 0.00 35 ARG A CA 5
ATOM 2935 C C . ARG A 1 35 ? -3.222 -18.228 -2.655 1.00 0.00 35 ARG A C 5
ATOM 2936 O O . ARG A 1 35 ? -2.011 -18.165 -2.869 1.00 0.00 35 ARG A O 5
ATOM 2957 N N . TYR A 1 36 ? -3.810 -19.333 -2.214 1.00 0.00 36 TYR A N 5
ATOM 2958 C CA . TYR A 1 36 ? -3.101 -20.590 -1.960 1.00 0.00 36 TYR A CA 5
ATOM 2959 C C . TYR A 1 36 ? -3.401 -21.645 -3.034 1.00 0.00 36 TYR A C 5
ATOM 2960 O O . TYR A 1 36 ? -4.491 -21.716 -3.583 1.00 0.00 36 TYR A O 5
ATOM 2981 N N . ALA A 1 1 ? -23.024 15.562 -20.567 1.00 0.00 1 ALA A N 6
ATOM 2982 C CA . ALA A 1 1 ? -23.515 14.366 -19.856 1.00 0.00 1 ALA A CA 6
ATOM 2983 C C . ALA A 1 1 ? -22.677 14.157 -18.589 1.00 0.00 1 ALA A C 6
ATOM 2984 O O . ALA A 1 1 ? -21.557 14.667 -18.569 1.00 0.00 1 ALA A O 6
ATOM 2993 N N . PRO A 1 2 ? -23.184 13.472 -17.548 1.00 0.00 2 PRO A N 6
ATOM 2994 C CA . PRO A 1 2 ? -22.441 13.193 -16.317 1.00 0.00 2 PRO A CA 6
ATOM 2995 C C . PRO A 1 2 ? -21.397 12.082 -16.551 1.00 0.00 2 PRO A C 6
ATOM 2996 O O . PRO A 1 2 ? -21.469 10.987 -15.986 1.00 0.00 2 PRO A O 6
ATOM 3007 N N . LEU A 1 3 ? -20.440 12.368 -17.436 1.00 0.00 3 LEU A N 6
ATOM 3008 C CA . LEU A 1 3 ? -19.291 11.531 -17.760 1.00 0.00 3 LEU A CA 6
ATOM 3009 C C . LEU A 1 3 ? -18.317 11.492 -16.568 1.00 0.00 3 LEU A C 6
ATOM 3010 O O . LEU A 1 3 ? -18.511 12.190 -15.570 1.00 0.00 3 LEU A O 6
ATOM 3026 N N . GLU A 1 4 ? -17.260 10.675 -16.672 1.00 0.00 4 GLU A N 6
ATOM 3027 C CA . GLU A 1 4 ? -16.226 10.574 -15.634 1.00 0.00 4 GLU A CA 6
ATOM 3028 C C . GLU A 1 4 ? -15.682 11.959 -15.199 1.00 0.00 4 GLU A C 6
ATOM 3029 O O . GLU A 1 4 ? -15.522 12.853 -16.043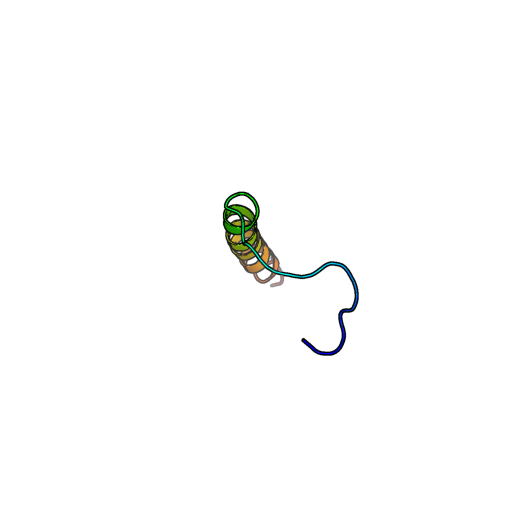 1.00 0.00 4 GLU A O 6
ATOM 3041 N N . PRO A 1 5 ? -15.386 12.161 -13.896 1.00 0.00 5 PRO A N 6
ATOM 3042 C CA . PRO A 1 5 ? -14.909 13.444 -13.394 1.00 0.00 5 PRO A CA 6
ATOM 3043 C C . PRO A 1 5 ? -13.534 13.752 -13.991 1.00 0.00 5 PRO A C 6
ATOM 3044 O O . PRO A 1 5 ? -12.602 12.950 -13.868 1.00 0.00 5 PRO A O 6
ATOM 3055 N N . VAL A 1 6 ? -13.421 14.919 -14.636 1.00 0.00 6 VAL A N 6
ATOM 3056 C CA . VAL A 1 6 ? -12.155 15.439 -15.166 1.00 0.00 6 VAL A CA 6
ATOM 3057 C C . VAL A 1 6 ? -11.081 15.446 -14.081 1.00 0.00 6 VAL A C 6
ATOM 3058 O O . VAL A 1 6 ? -11.418 15.623 -12.912 1.00 0.00 6 VAL A O 6
ATOM 3071 N N . TYR A 1 7 ? -9.810 15.319 -14.493 1.00 0.00 7 TYR A N 6
ATOM 3072 C CA . TYR A 1 7 ? -8.613 15.212 -13.651 1.00 0.00 7 TYR A CA 6
ATOM 3073 C C . TYR A 1 7 ? -8.762 15.887 -12.269 1.00 0.00 7 TYR A C 6
ATOM 3074 O O . TYR A 1 7 ? -8.480 17.076 -12.139 1.00 0.00 7 TYR A O 6
ATOM 3092 N N . PRO A 1 8 ? -9.201 15.140 -11.224 1.00 0.00 8 PRO A N 6
ATOM 3093 C CA . PRO A 1 8 ? -9.495 15.728 -9.918 1.00 0.00 8 PRO A CA 6
ATOM 3094 C C . PRO A 1 8 ? -8.229 15.989 -9.086 1.00 0.00 8 PRO A C 6
ATOM 3095 O O . PRO A 1 8 ? -8.315 16.577 -8.007 1.00 0.00 8 PRO A O 6
ATOM 3106 N N . GLY A 1 9 ? -7.065 15.557 -9.597 1.00 0.00 9 GLY A N 6
ATOM 3107 C CA . GLY A 1 9 ? -5.739 15.810 -9.044 1.00 0.00 9 GLY A CA 6
ATOM 3108 C C . GLY A 1 9 ? -5.295 17.253 -9.281 1.00 0.00 9 GLY A C 6
ATOM 3109 O O . GLY A 1 9 ? -5.643 18.131 -8.497 1.00 0.00 9 GLY A O 6
ATOM 3113 N N . ASP A 1 10 ? -4.534 17.480 -10.360 1.00 0.00 10 ASP A N 6
ATOM 3114 C CA . ASP A 1 10 ? -4.025 18.785 -10.829 1.00 0.00 10 ASP A CA 6
ATOM 3115 C C . ASP A 1 10 ? -3.552 19.721 -9.696 1.00 0.00 10 ASP A C 6
ATOM 3116 O O . ASP A 1 10 ? -4.260 20.629 -9.280 1.00 0.00 10 ASP A O 6
ATOM 3125 N N . ASN A 1 11 ? -2.328 19.487 -9.180 1.00 0.00 11 ASN A N 6
ATOM 3126 C CA . ASN A 1 11 ? -1.811 20.140 -7.967 1.00 0.00 11 ASN A CA 6
ATOM 3127 C C . ASN A 1 11 ? -2.740 19.887 -6.756 1.00 0.00 11 ASN A C 6
ATOM 3128 O O . ASN A 1 11 ? -3.508 20.743 -6.312 1.00 0.00 11 ASN A O 6
ATOM 3139 N N . ALA A 1 12 ? -2.629 18.674 -6.195 1.00 0.00 12 ALA A N 6
ATOM 3140 C CA . ALA A 1 12 ? -3.376 18.238 -5.025 1.00 0.00 12 ALA A CA 6
ATOM 3141 C C . ALA A 1 12 ? -2.440 17.969 -3.836 1.00 0.00 12 ALA A C 6
ATOM 3142 O O . ALA A 1 12 ? -1.218 18.075 -3.941 1.00 0.00 12 ALA A O 6
ATOM 3149 N N . THR A 1 13 ? -3.052 17.641 -2.702 1.00 0.00 13 THR A N 6
ATOM 3150 C CA . THR A 1 13 ? -2.441 17.420 -1.396 1.00 0.00 13 THR A CA 6
ATOM 3151 C C . THR A 1 13 ? -1.287 16.396 -1.448 1.00 0.00 13 THR A C 6
ATOM 3152 O O . THR A 1 13 ? -1.535 15.195 -1.518 1.00 0.00 13 THR A O 6
ATOM 3163 N N . PRO A 1 14 ? -0.007 16.813 -1.401 1.00 0.00 14 PRO A N 6
ATOM 3164 C CA . PRO A 1 14 ? 1.131 15.937 -1.686 1.00 0.00 14 PRO A CA 6
ATOM 3165 C C . PRO A 1 14 ? 1.324 14.877 -0.594 1.00 0.00 14 PRO A C 6
ATOM 3166 O O . PRO A 1 14 ? 1.504 13.695 -0.882 1.00 0.00 14 PRO A O 6
ATOM 3177 N N . GLU A 1 15 ? 1.205 15.311 0.660 1.00 0.00 15 GLU A N 6
ATOM 3178 C CA . GLU A 1 15 ? 1.364 14.483 1.867 1.00 0.00 15 GLU A CA 6
ATOM 3179 C C . GLU A 1 15 ? 0.239 13.451 2.024 1.00 0.00 15 GLU A C 6
ATOM 3180 O O . GLU A 1 15 ? 0.402 12.453 2.725 1.00 0.00 15 GLU A O 6
ATOM 3192 N N . GLN A 1 16 ? -0.871 13.650 1.311 1.00 0.00 16 GLN A N 6
ATOM 3193 C CA . GLN A 1 16 ? -1.990 12.723 1.177 1.00 0.00 16 GLN A CA 6
ATOM 3194 C C . GLN A 1 16 ? -1.934 11.931 -0.146 1.00 0.00 16 GLN A C 6
ATOM 3195 O O . GLN A 1 16 ? -2.386 10.792 -0.195 1.00 0.00 16 GLN A O 6
ATOM 3209 N N . MET A 1 17 ? -1.334 12.480 -1.210 1.00 0.00 17 MET A N 6
ATOM 3210 C CA . MET A 1 17 ? -1.124 11.816 -2.495 1.00 0.00 17 MET A CA 6
ATOM 3211 C C . MET A 1 17 ? -0.122 10.674 -2.351 1.00 0.00 17 MET A C 6
ATOM 3212 O O . MET A 1 17 ? -0.413 9.555 -2.776 1.00 0.00 17 MET A O 6
ATOM 3225 N N . ALA A 1 18 ? 1.011 10.931 -1.682 1.00 0.00 18 ALA A N 6
ATOM 3226 C CA . ALA A 1 18 ? 1.974 9.878 -1.370 1.00 0.00 18 ALA A CA 6
ATOM 3227 C C . ALA A 1 18 ? 1.352 8.765 -0.513 1.00 0.00 18 ALA A C 6
ATOM 3228 O O . ALA A 1 18 ? 1.761 7.613 -0.610 1.00 0.00 18 ALA A O 6
ATOM 3235 N N . ARG A 1 19 ? 0.317 9.101 0.272 1.00 0.00 19 ARG A N 6
ATOM 3236 C CA . ARG A 1 19 ? -0.446 8.153 1.070 1.00 0.00 19 ARG A CA 6
ATOM 3237 C C . ARG A 1 19 ? -1.447 7.362 0.238 1.00 0.00 19 ARG A C 6
ATOM 3238 O O . ARG A 1 19 ? -1.437 6.141 0.342 1.00 0.00 19 ARG A O 6
ATOM 3259 N N . TYR A 1 20 ? -2.259 8.005 -0.595 1.00 0.00 20 TYR A N 6
ATOM 3260 C CA . TYR A 1 20 ? -3.213 7.369 -1.499 1.00 0.00 20 TYR A CA 6
ATOM 3261 C C . TYR A 1 20 ? -2.542 6.285 -2.355 1.00 0.00 20 TYR A C 6
ATOM 3262 O O . TYR A 1 20 ? -3.005 5.150 -2.391 1.00 0.00 20 TYR A O 6
ATOM 3280 N N . TYR A 1 21 ? -1.426 6.632 -3.008 1.00 0.00 21 TYR A N 6
ATOM 3281 C CA . TYR A 1 21 ? -0.647 5.691 -3.818 1.00 0.00 21 TYR A CA 6
ATOM 3282 C C . TYR A 1 21 ? -0.080 4.533 -2.994 1.00 0.00 21 TYR A C 6
ATOM 3283 O O . TYR A 1 21 ? -0.168 3.378 -3.406 1.00 0.00 21 TYR A O 6
ATOM 3301 N N . SER A 1 22 ? 0.467 4.826 -1.808 1.00 0.00 22 SER A N 6
ATOM 3302 C CA . SER A 1 22 ? 1.000 3.798 -0.926 1.00 0.00 22 SER A CA 6
ATOM 3303 C C . SER A 1 22 ? -0.105 2.863 -0.417 1.00 0.00 22 SER A C 6
ATOM 3304 O O . SER A 1 22 ? 0.110 1.658 -0.298 1.00 0.00 22 SER A O 6
ATOM 3312 N N . ALA A 1 23 ? -1.294 3.424 -0.146 1.00 0.00 23 ALA A N 6
ATOM 3313 C CA . ALA A 1 23 ? -2.480 2.667 0.220 1.00 0.00 23 ALA A CA 6
ATOM 3314 C C . ALA A 1 23 ? -2.920 1.776 -0.937 1.00 0.00 23 ALA A C 6
ATOM 3315 O O . ALA A 1 23 ? -3.183 0.609 -0.677 1.00 0.00 23 ALA A O 6
ATOM 3322 N N . LEU A 1 24 ? -2.933 2.256 -2.190 1.00 0.00 24 LEU A N 6
ATOM 3323 C CA . LEU A 1 24 ? -3.216 1.438 -3.370 1.00 0.00 24 LEU A CA 6
ATOM 3324 C C . LEU A 1 24 ? -2.274 0.224 -3.429 1.00 0.00 24 LEU A C 6
ATOM 3325 O O . LEU A 1 24 ? -2.741 -0.901 -3.596 1.00 0.00 24 LEU A O 6
ATOM 3341 N N . ARG A 1 25 ? -0.965 0.443 -3.247 1.00 0.00 25 ARG A N 6
ATOM 3342 C CA . ARG A 1 25 ? 0.014 -0.645 -3.233 1.00 0.00 25 ARG A CA 6
ATOM 3343 C C . ARG A 1 25 ? -0.269 -1.660 -2.122 1.00 0.00 25 ARG A C 6
ATOM 3344 O O . ARG A 1 25 ? -0.341 -2.869 -2.381 1.00 0.00 25 ARG A O 6
ATOM 3365 N N . ARG A 1 26 ? -0.450 -1.182 -0.883 1.00 0.00 26 ARG A N 6
ATOM 3366 C CA . ARG A 1 26 ? -0.734 -2.041 0.273 1.00 0.00 26 ARG A CA 6
ATOM 3367 C C . ARG A 1 26 ? -2.082 -2.759 0.152 1.00 0.00 26 ARG A C 6
ATOM 3368 O O . ARG A 1 26 ? -2.188 -3.920 0.527 1.00 0.00 26 ARG A O 6
ATOM 3389 N N . TYR A 1 27 ? -3.094 -2.074 -0.396 1.00 0.00 27 TYR A N 6
ATOM 3390 C CA . TYR A 1 27 ? -4.438 -2.579 -0.649 1.00 0.00 27 TYR A CA 6
ATOM 3391 C C . TYR A 1 27 ? -4.408 -3.742 -1.640 1.00 0.00 27 TYR A C 6
ATOM 3392 O O . TYR A 1 27 ? -4.979 -4.791 -1.353 1.00 0.00 27 TYR A O 6
ATOM 3410 N N . ILE A 1 28 ? -3.694 -3.588 -2.765 1.00 0.00 28 ILE A N 6
ATOM 3411 C CA . ILE A 1 28 ? -3.472 -4.669 -3.729 1.00 0.00 28 ILE A CA 6
ATOM 3412 C C . ILE A 1 28 ? -2.802 -5.865 -3.048 1.00 0.00 28 ILE A C 6
ATOM 3413 O O . ILE A 1 28 ? -3.271 -7.000 -3.209 1.00 0.00 28 ILE A O 6
ATOM 3428 N N . ASN A 1 29 ? -1.738 -5.639 -2.261 1.00 0.00 29 ASN A N 6
ATOM 3429 C CA . ASN A 1 29 ? -1.080 -6.714 -1.507 1.00 0.00 29 ASN A CA 6
ATOM 3430 C C . ASN A 1 29 ? -2.062 -7.412 -0.550 1.00 0.00 29 ASN A C 6
ATOM 3431 O O . ASN A 1 29 ? -2.154 -8.637 -0.549 1.00 0.00 29 ASN A O 6
ATOM 3442 N N . MET A 1 30 ? -2.840 -6.646 0.224 1.00 0.00 30 MET A N 6
ATOM 3443 C CA . MET A 1 30 ? -3.866 -7.172 1.124 1.00 0.00 30 MET A CA 6
ATOM 3444 C C . MET A 1 30 ? -4.928 -7.997 0.380 1.00 0.00 30 MET A C 6
ATOM 3445 O O . MET A 1 30 ? -5.252 -9.105 0.810 1.00 0.00 30 MET A O 6
ATOM 3458 N N . LEU A 1 31 ? -5.441 -7.495 -0.746 1.00 0.00 31 LEU A N 6
ATOM 3459 C CA . LEU A 1 31 ? -6.375 -8.187 -1.632 1.00 0.00 31 LEU A CA 6
ATOM 3460 C C . LEU A 1 31 ? -5.769 -9.436 -2.294 1.00 0.00 31 LEU A C 6
ATOM 3461 O O . LEU A 1 31 ? -6.504 -10.334 -2.697 1.00 0.00 31 LEU A O 6
ATOM 3477 N N . THR A 1 32 ? -4.438 -9.502 -2.372 1.00 0.00 32 THR A N 6
ATOM 3478 C CA . THR A 1 32 ? -3.663 -10.609 -2.946 1.00 0.00 32 THR A CA 6
ATOM 3479 C C . THR A 1 32 ? -2.994 -11.438 -1.839 1.00 0.00 32 THR A C 6
ATOM 3480 O O . THR A 1 32 ? -2.052 -12.187 -2.101 1.00 0.00 32 THR A O 6
ATOM 3491 N N . ARG A 1 33 ? -3.495 -11.361 -0.590 1.00 0.00 33 ARG A N 6
ATOM 3492 C CA . ARG A 1 33 ? -3.079 -12.231 0.524 1.00 0.00 33 ARG A CA 6
ATOM 3493 C C . ARG A 1 33 ? -3.073 -13.722 0.145 1.00 0.00 33 ARG A C 6
ATOM 3494 O O . ARG A 1 33 ? -2.046 -14.372 0.353 1.00 0.00 33 ARG A O 6
ATOM 3515 N N . PRO A 1 34 ? -4.194 -14.303 -0.343 1.00 0.00 34 PRO A N 6
ATOM 3516 C CA . PRO A 1 34 ? -4.250 -15.712 -0.700 1.00 0.00 34 PRO A CA 6
ATOM 3517 C C . PRO A 1 34 ? -3.526 -15.958 -2.026 1.00 0.00 34 PRO A C 6
ATOM 3518 O O . PRO A 1 34 ? -4.098 -15.804 -3.100 1.00 0.00 34 PRO A O 6
ATOM 3529 N N . ARG A 1 35 ? -2.246 -16.345 -1.925 1.00 0.00 35 ARG A N 6
ATOM 3530 C CA . ARG A 1 35 ? -1.391 -16.729 -3.059 1.00 0.00 35 ARG A CA 6
ATOM 3531 C C . ARG A 1 35 ? -0.133 -17.477 -2.593 1.00 0.00 35 ARG A C 6
ATOM 3532 O O . ARG A 1 35 ? 0.289 -18.434 -3.236 1.00 0.00 35 ARG A O 6
ATOM 3553 N N . TYR A 1 36 ? 0.442 -17.015 -1.484 1.00 0.00 36 TYR A N 6
ATOM 3554 C CA . TYR A 1 36 ? 1.652 -17.562 -0.869 1.00 0.00 36 TYR A CA 6
ATOM 3555 C C . TYR A 1 36 ? 1.383 -18.932 -0.225 1.00 0.00 36 TYR A C 6
ATOM 3556 O O . TYR A 1 36 ? 0.393 -19.134 0.469 1.00 0.00 36 TYR A O 6
ATOM 3577 N N . ALA A 1 1 ? -15.335 0.537 -13.864 1.00 0.00 1 ALA A N 7
ATOM 3578 C CA . ALA A 1 1 ? -13.952 0.093 -13.627 1.00 0.00 1 ALA A CA 7
ATOM 3579 C C . ALA A 1 1 ? -12.963 0.904 -14.466 1.00 0.00 1 ALA A C 7
ATOM 3580 O O . ALA A 1 1 ? -12.143 1.583 -13.864 1.00 0.00 1 ALA A O 7
ATOM 3589 N N . PRO A 1 2 ? -13.043 0.881 -15.814 1.00 0.00 2 PRO A N 7
ATOM 3590 C CA . PRO A 1 2 ? -12.228 1.757 -16.644 1.00 0.00 2 PRO A CA 7
ATOM 3591 C C . PRO A 1 2 ? -12.706 3.208 -16.535 1.00 0.00 2 PRO A C 7
ATOM 3592 O O . PRO A 1 2 ? -13.735 3.467 -15.904 1.00 0.00 2 PRO A O 7
ATOM 3603 N N . LEU A 1 3 ? -11.972 4.111 -17.207 1.00 0.00 3 LEU A N 7
ATOM 3604 C CA . LEU A 1 3 ? -12.137 5.569 -17.186 1.00 0.00 3 LEU A CA 7
ATOM 3605 C C . LEU A 1 3 ? -11.819 6.172 -15.805 1.00 0.00 3 LEU A C 7
ATOM 3606 O O . LEU A 1 3 ? -12.168 5.629 -14.758 1.00 0.00 3 LEU A O 7
ATOM 3622 N N . GLU A 1 4 ? -11.126 7.316 -15.798 1.00 0.00 4 GLU A N 7
ATOM 3623 C CA . GLU A 1 4 ? -10.797 7.998 -14.548 1.00 0.00 4 GLU A CA 7
ATOM 3624 C C . GLU A 1 4 ? -12.058 8.573 -13.859 1.00 0.00 4 GLU A C 7
ATOM 3625 O O . GLU A 1 4 ? -13.033 8.894 -14.537 1.00 0.00 4 GLU A O 7
ATOM 3637 N N . PRO A 1 5 ? -12.056 8.719 -12.516 1.00 0.00 5 PRO A N 7
ATOM 3638 C CA . PRO A 1 5 ? -13.203 9.179 -11.738 1.00 0.00 5 PRO A CA 7
ATOM 3639 C C . PRO A 1 5 ? -13.477 10.691 -11.885 1.00 0.00 5 PRO A C 7
ATOM 3640 O O . PRO A 1 5 ? -13.567 11.406 -10.886 1.00 0.00 5 PRO A O 7
ATOM 3651 N N . VAL A 1 6 ? -13.663 11.147 -13.136 1.00 0.00 6 VAL A N 7
ATOM 3652 C CA . VAL A 1 6 ? -13.744 12.553 -13.590 1.00 0.00 6 VAL A CA 7
ATOM 3653 C C . VAL A 1 6 ? -12.401 13.259 -13.343 1.00 0.00 6 VAL A C 7
ATOM 3654 O O . VAL A 1 6 ? -11.666 12.869 -12.444 1.00 0.00 6 VAL A O 7
ATOM 3667 N N . TYR A 1 7 ? -12.058 14.289 -14.134 1.00 0.00 7 TYR A N 7
ATOM 3668 C CA . TYR A 1 7 ? -10.807 15.049 -13.978 1.00 0.00 7 TYR A CA 7
ATOM 3669 C C . TYR A 1 7 ? -9.542 14.147 -13.987 1.00 0.00 7 TYR A C 7
ATOM 3670 O O . TYR A 1 7 ? -9.065 13.737 -12.930 1.00 0.00 7 TYR A O 7
ATOM 3688 N N . PRO A 1 8 ? -8.965 13.832 -15.162 1.00 0.00 8 PRO A N 7
ATOM 3689 C CA . PRO A 1 8 ? -7.773 12.978 -15.261 1.00 0.00 8 PRO A CA 7
ATOM 3690 C C . PRO A 1 8 ? -6.499 13.707 -14.782 1.00 0.00 8 PRO A C 7
ATOM 3691 O O . PRO A 1 8 ? -5.605 14.018 -15.571 1.00 0.00 8 PRO A O 7
ATOM 3702 N N . GLY A 1 9 ? -6.433 13.981 -13.473 1.00 0.00 9 GLY A N 7
ATOM 3703 C CA . GLY A 1 9 ? -5.374 14.726 -12.799 1.00 0.00 9 GLY A CA 7
ATOM 3704 C C . GLY A 1 9 ? -5.925 15.601 -11.670 1.00 0.00 9 GLY A C 7
ATOM 3705 O O . GLY A 1 9 ? -6.488 16.667 -11.933 1.00 0.00 9 GLY A O 7
ATOM 3709 N N . ASP A 1 10 ? -5.740 15.163 -10.420 1.00 0.00 10 ASP A N 7
ATOM 3710 C CA . ASP A 1 10 ? -6.099 15.941 -9.230 1.00 0.00 10 ASP A CA 7
ATOM 3711 C C . ASP A 1 10 ? -4.916 16.811 -8.757 1.00 0.00 10 ASP A C 7
ATOM 3712 O O . ASP A 1 10 ? -3.770 16.594 -9.133 1.00 0.00 10 ASP A O 7
ATOM 3721 N N . ASN A 1 11 ? -5.198 17.768 -7.861 1.00 0.00 11 ASN A N 7
ATOM 3722 C CA . ASN A 1 11 ? -4.221 18.669 -7.255 1.00 0.00 11 ASN A CA 7
ATOM 3723 C C . ASN A 1 11 ? -4.431 18.747 -5.733 1.00 0.00 11 ASN A C 7
ATOM 3724 O O . ASN A 1 11 ? -5.052 19.675 -5.215 1.00 0.00 11 ASN A O 7
ATOM 3735 N N . ALA A 1 12 ? -3.901 17.760 -5.007 1.00 0.00 12 ALA A N 7
ATOM 3736 C CA . ALA A 1 12 ? -3.966 17.709 -3.549 1.00 0.00 12 ALA A CA 7
ATOM 3737 C C . ALA A 1 12 ? -2.556 17.762 -2.931 1.00 0.00 12 ALA A C 7
ATOM 3738 O O . ALA A 1 12 ? -1.545 17.681 -3.629 1.00 0.00 12 ALA A O 7
ATOM 3745 N N . THR A 1 13 ? -2.505 17.895 -1.602 1.00 0.00 13 THR A N 7
ATOM 3746 C CA . THR A 1 13 ? -1.262 17.899 -0.827 1.00 0.00 13 THR A CA 7
ATOM 3747 C C . THR A 1 13 ? -0.392 16.668 -1.123 1.00 0.00 13 THR A C 7
ATOM 3748 O O . THR A 1 13 ? -0.902 15.539 -1.167 1.00 0.00 13 THR A O 7
ATOM 3759 N N . PRO A 1 14 ? 0.940 16.848 -1.269 1.00 0.00 14 PRO A N 7
ATOM 3760 C CA . PRO A 1 14 ? 1.844 15.742 -1.557 1.00 0.00 14 PRO A CA 7
ATOM 3761 C C . PRO A 1 14 ? 1.894 14.717 -0.411 1.00 0.00 14 PRO A C 7
ATOM 3762 O O . PRO A 1 14 ? 2.232 13.556 -0.639 1.00 0.00 14 PRO A O 7
ATOM 3773 N N . GLU A 1 15 ? 1.461 15.114 0.794 1.00 0.00 15 GLU A N 7
ATOM 3774 C CA . GLU A 1 15 ? 1.409 14.256 1.977 1.00 0.00 15 GLU A CA 7
ATOM 3775 C C . GLU A 1 15 ? 0.156 13.370 2.022 1.00 0.00 15 GLU A C 7
ATOM 3776 O O . GLU A 1 15 ? 0.120 12.398 2.774 1.00 0.00 15 GLU A O 7
ATOM 3788 N N . GLN A 1 16 ? -0.845 13.665 1.190 1.00 0.00 16 GLN A N 7
ATOM 3789 C CA . GLN A 1 16 ? -2.049 12.846 1.030 1.00 0.00 16 GLN A CA 7
ATOM 3790 C C . GLN A 1 16 ? -1.950 11.991 -0.239 1.00 0.00 16 GLN A C 7
ATOM 3791 O O . GLN A 1 16 ? -2.360 10.832 -0.234 1.00 0.00 16 GLN A O 7
ATOM 3805 N N . MET A 1 17 ? -1.342 12.528 -1.301 1.00 0.00 17 MET A N 7
ATOM 3806 C CA . MET A 1 17 ? -1.141 11.831 -2.570 1.00 0.00 17 MET A CA 7
ATOM 3807 C C . MET A 1 17 ? -0.140 10.678 -2.432 1.00 0.00 17 MET A C 7
ATOM 3808 O O . MET A 1 17 ? -0.432 9.571 -2.887 1.00 0.00 17 MET A O 7
ATOM 3821 N N . ALA A 1 18 ? 0.979 10.910 -1.734 1.00 0.00 18 ALA A N 7
ATOM 3822 C CA . ALA A 1 18 ? 1.921 9.838 -1.430 1.00 0.00 18 ALA A CA 7
ATOM 3823 C C . ALA A 1 18 ? 1.293 8.748 -0.547 1.00 0.00 18 ALA A C 7
ATOM 3824 O O . ALA A 1 18 ? 1.665 7.577 -0.638 1.00 0.00 18 ALA A O 7
ATOM 3831 N N . ARG A 1 19 ? 0.286 9.117 0.256 1.00 0.00 19 ARG A N 7
ATOM 3832 C CA . ARG A 1 19 ? -0.458 8.181 1.093 1.00 0.00 19 ARG A CA 7
ATOM 3833 C C . ARG A 1 19 ? -1.442 7.355 0.278 1.00 0.00 19 ARG A C 7
ATOM 3834 O O . ARG A 1 19 ? -1.429 6.138 0.407 1.00 0.00 19 ARG A O 7
ATOM 3855 N N . TYR A 1 20 ? -2.251 7.988 -0.568 1.00 0.00 20 TYR A N 7
ATOM 3856 C CA . TYR A 1 20 ? -3.225 7.348 -1.451 1.00 0.00 20 TYR A CA 7
ATOM 3857 C C . TYR A 1 20 ? -2.577 6.278 -2.321 1.00 0.00 20 TYR A C 7
ATOM 3858 O O . TYR A 1 20 ? -3.034 5.136 -2.362 1.00 0.00 20 TYR A O 7
ATOM 3876 N N . TYR A 1 21 ? -1.462 6.625 -2.976 1.00 0.00 21 TYR A N 7
ATOM 3877 C CA . TYR A 1 21 ? -0.684 5.699 -3.790 1.00 0.00 21 TYR A CA 7
ATOM 3878 C C . TYR A 1 21 ? -0.133 4.526 -2.965 1.00 0.00 21 TYR A C 7
ATOM 3879 O O . TYR A 1 21 ? -0.254 3.363 -3.356 1.00 0.00 21 TYR A O 7
ATOM 3897 N N . SER A 1 22 ? 0.493 4.821 -1.818 1.00 0.00 22 SER A N 7
ATOM 3898 C CA . SER A 1 22 ? 1.045 3.795 -0.927 1.00 0.00 22 SER A CA 7
ATOM 3899 C C . SER A 1 22 ? -0.059 2.860 -0.420 1.00 0.00 22 SER A C 7
ATOM 3900 O O . SER A 1 22 ? 0.110 1.637 -0.397 1.00 0.00 22 SER A O 7
ATOM 3908 N N . ALA A 1 23 ? -1.230 3.431 -0.098 1.00 0.00 23 ALA A N 7
ATOM 3909 C CA . ALA A 1 23 ? -2.413 2.678 0.273 1.00 0.00 23 ALA A CA 7
ATOM 3910 C C . ALA A 1 23 ? -2.864 1.774 -0.869 1.00 0.00 23 ALA A C 7
ATOM 3911 O O . ALA A 1 23 ? -3.122 0.613 -0.596 1.00 0.00 23 ALA A O 7
ATOM 3918 N N . LEU A 1 24 ? -2.879 2.234 -2.129 1.00 0.00 24 LEU A N 7
ATOM 3919 C CA . LEU A 1 24 ? -3.187 1.409 -3.298 1.00 0.00 24 LEU A CA 7
ATOM 3920 C C . LEU A 1 24 ? -2.239 0.209 -3.379 1.00 0.00 24 LEU A C 7
ATOM 3921 O O . LEU A 1 24 ? -2.702 -0.923 -3.535 1.00 0.00 24 LEU A O 7
ATOM 3937 N N . ARG A 1 25 ? -0.921 0.422 -3.233 1.00 0.00 25 ARG A N 7
ATOM 3938 C CA . ARG A 1 25 ? 0.059 -0.675 -3.247 1.00 0.00 25 ARG A CA 7
ATOM 3939 C C . ARG A 1 25 ? -0.251 -1.697 -2.150 1.00 0.00 25 ARG A C 7
ATOM 3940 O O . ARG A 1 25 ? -0.338 -2.901 -2.426 1.00 0.00 25 ARG A O 7
ATOM 3961 N N . ARG A 1 26 ? -0.411 -1.227 -0.909 1.00 0.00 26 ARG A N 7
ATOM 3962 C CA . ARG A 1 26 ? -0.693 -2.091 0.237 1.00 0.00 26 ARG A CA 7
ATOM 3963 C C . ARG A 1 26 ? -2.048 -2.786 0.131 1.00 0.00 26 ARG A C 7
ATOM 3964 O O . ARG A 1 26 ? -2.145 -3.969 0.434 1.00 0.00 26 ARG A O 7
ATOM 3985 N N . TYR A 1 27 ? -3.066 -2.063 -0.324 1.00 0.00 27 TYR A N 7
ATOM 3986 C CA . TYR A 1 27 ? -4.420 -2.540 -0.576 1.00 0.00 27 TYR A CA 7
ATOM 3987 C C . TYR A 1 27 ? -4.418 -3.688 -1.578 1.00 0.00 27 TYR A C 7
ATOM 3988 O O . TYR A 1 27 ? -4.998 -4.732 -1.293 1.00 0.00 27 TYR A O 7
ATOM 4006 N N . ILE A 1 28 ? -3.714 -3.523 -2.705 1.00 0.00 28 ILE A N 7
ATOM 4007 C CA . ILE A 1 28 ? -3.493 -4.608 -3.665 1.00 0.00 28 ILE A CA 7
ATOM 4008 C C . ILE A 1 28 ? -2.841 -5.808 -2.973 1.00 0.00 28 ILE A C 7
ATOM 4009 O O . ILE A 1 28 ? -3.402 -6.896 -3.038 1.00 0.00 28 ILE A O 7
ATOM 4024 N N . ASN A 1 29 ? -1.728 -5.628 -2.256 1.00 0.00 29 ASN A N 7
ATOM 4025 C CA . ASN A 1 29 ? -1.116 -6.738 -1.512 1.00 0.00 29 ASN A CA 7
ATOM 4026 C C . ASN A 1 29 ? -2.129 -7.428 -0.580 1.00 0.00 29 ASN A C 7
ATOM 4027 O O . ASN A 1 29 ? -2.276 -8.649 -0.629 1.00 0.00 29 ASN A O 7
ATOM 4038 N N . MET A 1 30 ? -2.886 -6.648 0.203 1.00 0.00 30 MET A N 7
ATOM 4039 C CA . MET A 1 30 ? -3.963 -7.120 1.081 1.00 0.00 30 MET A CA 7
ATOM 4040 C C . MET A 1 30 ? -5.121 -7.814 0.354 1.00 0.00 30 MET A C 7
ATOM 4041 O O . MET A 1 30 ? -5.759 -8.663 0.968 1.00 0.00 30 MET A O 7
ATOM 4054 N N . LEU A 1 31 ? -5.370 -7.520 -0.926 1.00 0.00 31 LEU A N 7
ATOM 4055 C CA . LEU A 1 31 ? -6.298 -8.245 -1.788 1.00 0.00 31 LEU A CA 7
ATOM 4056 C C . LEU A 1 31 ? -5.695 -9.550 -2.325 1.00 0.00 31 LEU A C 7
ATOM 4057 O O . LEU A 1 31 ? -6.427 -10.468 -2.693 1.00 0.00 31 LEU A O 7
ATOM 4073 N N . THR A 1 32 ? -4.361 -9.663 -2.303 1.00 0.00 32 THR A N 7
ATOM 4074 C CA . THR A 1 32 ? -3.624 -10.871 -2.676 1.00 0.00 32 THR A CA 7
ATOM 4075 C C . THR A 1 32 ? -3.375 -11.807 -1.490 1.00 0.00 32 THR A C 7
ATOM 4076 O O . THR A 1 32 ? -3.233 -13.008 -1.661 1.00 0.00 32 THR A O 7
ATOM 4087 N N . ARG A 1 33 ? -3.428 -11.277 -0.266 1.00 0.00 33 ARG A N 7
ATOM 4088 C CA . ARG A 1 33 ? -3.348 -12.028 0.988 1.00 0.00 33 ARG A CA 7
ATOM 4089 C C . ARG A 1 33 ? -4.354 -13.185 1.089 1.00 0.00 33 ARG A C 7
ATOM 4090 O O . ARG A 1 33 ? -3.933 -14.289 1.425 1.00 0.00 33 ARG A O 7
ATOM 4111 N N . PRO A 1 34 ? -5.655 -12.985 0.787 1.00 0.00 34 PRO A N 7
ATOM 4112 C CA . PRO A 1 34 ? -6.641 -14.055 0.767 1.00 0.00 34 PRO A CA 7
ATOM 4113 C C . PRO A 1 34 ? -6.560 -14.971 -0.456 1.00 0.00 34 PRO A C 7
ATOM 4114 O O . PRO A 1 34 ? -7.350 -15.909 -0.521 1.00 0.00 34 PRO A O 7
ATOM 4125 N N . ARG A 1 35 ? -5.623 -14.714 -1.391 1.00 0.00 35 ARG A N 7
ATOM 4126 C CA . ARG A 1 35 ? -5.336 -15.429 -2.658 1.00 0.00 35 ARG A CA 7
ATOM 4127 C C . ARG A 1 35 ? -4.530 -14.604 -3.662 1.00 0.00 35 ARG A C 7
ATOM 4128 O O . ARG A 1 35 ? -3.365 -14.894 -3.903 1.00 0.00 35 ARG A O 7
ATOM 4149 N N . TYR A 1 36 ? -5.207 -13.645 -4.313 1.00 0.00 36 TYR A N 7
ATOM 4150 C CA . TYR A 1 36 ? -4.675 -12.853 -5.428 1.00 0.00 36 TYR A CA 7
ATOM 4151 C C . TYR A 1 36 ? -5.557 -11.621 -5.705 1.00 0.00 36 TYR A C 7
ATOM 4152 O O . TYR A 1 36 ? -5.070 -10.512 -5.823 1.00 0.00 36 TYR A O 7
ATOM 4173 N N . ALA A 1 1 ? 2.176 8.282 21.694 1.00 0.00 1 ALA A N 8
ATOM 4174 C CA . ALA A 1 1 ? 0.854 8.262 22.348 1.00 0.00 1 ALA A CA 8
ATOM 4175 C C . ALA A 1 1 ? -0.241 7.988 21.310 1.00 0.00 1 ALA A C 8
ATOM 4176 O O . ALA A 1 1 ? 0.042 8.130 20.122 1.00 0.00 1 ALA A O 8
ATOM 4185 N N . PRO A 1 2 ? -1.463 7.586 21.715 1.00 0.00 2 PRO A N 8
ATOM 4186 C CA . PRO A 1 2 ? -2.577 7.391 20.794 1.00 0.00 2 PRO A CA 8
ATOM 4187 C C . PRO A 1 2 ? -3.054 8.747 20.261 1.00 0.00 2 PRO A C 8
ATOM 4188 O O . PRO A 1 2 ? -3.619 9.550 21.008 1.00 0.00 2 PRO A O 8
ATOM 4199 N N . LEU A 1 3 ? -2.797 9.007 18.973 1.00 0.00 3 LEU A N 8
ATOM 4200 C CA . LEU A 1 3 ? -3.334 10.164 18.256 1.00 0.00 3 LEU A CA 8
ATOM 4201 C C . LEU A 1 3 ? -4.855 10.106 18.159 1.00 0.00 3 LEU A C 8
ATOM 4202 O O . LEU A 1 3 ? -5.493 9.110 18.512 1.00 0.00 3 LEU A O 8
ATOM 4218 N N . GLU A 1 4 ? -5.458 11.200 17.677 1.00 0.00 4 GLU A N 8
ATOM 4219 C CA . GLU A 1 4 ? -6.901 11.287 17.455 1.00 0.00 4 GLU A CA 8
ATOM 4220 C C . GLU A 1 4 ? -7.409 10.217 16.461 1.00 0.00 4 GLU A C 8
ATOM 4221 O O . GLU A 1 4 ? -6.635 9.702 15.644 1.00 0.00 4 GLU A O 8
ATOM 4233 N N . PRO A 1 5 ? -8.708 9.860 16.536 1.00 0.00 5 PRO A N 8
ATOM 4234 C CA . PRO A 1 5 ? -9.330 8.905 15.623 1.00 0.00 5 PRO A CA 8
ATOM 4235 C C . PRO A 1 5 ? -9.459 9.480 14.201 1.00 0.00 5 PRO A C 8
ATOM 4236 O O . PRO A 1 5 ? -8.953 10.558 13.895 1.00 0.00 5 PRO A O 8
ATOM 4247 N N . VAL A 1 6 ? -10.135 8.736 13.318 1.00 0.00 6 VAL A N 8
ATOM 4248 C CA . VAL A 1 6 ? -10.446 9.128 11.935 1.00 0.00 6 VAL A CA 8
ATOM 4249 C C . VAL A 1 6 ? -10.881 10.600 11.839 1.00 0.00 6 VAL A C 8
ATOM 4250 O O . VAL A 1 6 ? -11.806 11.037 12.520 1.00 0.00 6 VAL A O 8
ATOM 4263 N N . TYR A 1 7 ? -10.176 11.374 11.006 1.00 0.00 7 TYR A N 8
ATOM 4264 C CA . TYR A 1 7 ? -10.379 12.816 10.899 1.00 0.00 7 TYR A CA 8
ATOM 4265 C C . TYR A 1 7 ? -9.971 13.291 9.493 1.00 0.00 7 TYR A C 8
ATOM 4266 O O . TYR A 1 7 ? -8.809 13.625 9.266 1.00 0.00 7 TYR A O 8
ATOM 4284 N N . PRO A 1 8 ? -10.891 13.246 8.503 1.00 0.00 8 PRO A N 8
ATOM 4285 C CA . PRO A 1 8 ? -10.599 13.746 7.167 1.00 0.00 8 PRO A CA 8
ATOM 4286 C C . PRO A 1 8 ? -10.529 15.278 7.176 1.00 0.00 8 PRO A C 8
ATOM 4287 O O . PRO A 1 8 ? -11.268 15.949 7.898 1.00 0.00 8 PRO A O 8
ATOM 4298 N N . GLY A 1 9 ? -9.651 15.828 6.342 1.00 0.00 9 GLY A N 8
ATOM 4299 C CA . GLY A 1 9 ? -9.385 17.258 6.260 1.00 0.00 9 GLY A CA 8
ATOM 4300 C C . GLY A 1 9 ? -8.767 17.595 4.914 1.00 0.00 9 GLY A C 8
ATOM 4301 O O . GLY A 1 9 ? -7.540 17.551 4.790 1.00 0.00 9 GLY A O 8
ATOM 4305 N N . ASP A 1 10 ? -9.624 17.898 3.936 1.00 0.00 10 ASP A N 8
ATOM 4306 C CA . ASP A 1 10 ? -9.295 18.132 2.525 1.00 0.00 10 ASP A CA 8
ATOM 4307 C C . ASP A 1 10 ? -8.822 16.853 1.795 1.00 0.00 10 ASP A C 8
ATOM 4308 O O . ASP A 1 10 ? -8.551 15.813 2.405 1.00 0.00 10 ASP A O 8
ATOM 4317 N N . ASN A 1 11 ? -8.728 16.925 0.462 1.00 0.00 11 ASN A N 8
ATOM 4318 C CA . ASN A 1 11 ? -8.223 15.855 -0.398 1.00 0.00 11 ASN A CA 8
ATOM 4319 C C . ASN A 1 11 ? -7.319 16.449 -1.483 1.00 0.00 11 ASN A C 8
ATOM 4320 O O . ASN A 1 11 ? -7.742 16.661 -2.619 1.00 0.00 11 ASN A O 8
ATOM 4331 N N . ALA A 1 12 ? -6.068 16.725 -1.100 1.00 0.00 12 ALA A N 8
ATOM 4332 C CA . ALA A 1 12 ? -4.990 17.220 -1.948 1.00 0.00 12 ALA A CA 8
ATOM 4333 C C . ALA A 1 12 ? -3.673 17.146 -1.154 1.00 0.00 12 ALA A C 8
ATOM 4334 O O . ALA A 1 12 ? -3.673 16.644 -0.033 1.00 0.00 12 ALA A O 8
ATOM 4341 N N . THR A 1 13 ? -2.580 17.669 -1.730 1.00 0.00 13 THR A N 8
ATOM 4342 C CA . THR A 1 13 ? -1.234 17.791 -1.152 1.00 0.00 13 THR A CA 8
ATOM 4343 C C . THR A 1 13 ? -0.402 16.511 -1.334 1.00 0.00 13 THR A C 8
ATOM 4344 O O . THR A 1 13 ? -0.968 15.422 -1.443 1.00 0.00 13 THR A O 8
ATOM 4355 N N . PRO A 1 14 ? 0.948 16.598 -1.330 1.00 0.00 14 PRO A N 8
ATOM 4356 C CA . PRO A 1 14 ? 1.822 15.454 -1.571 1.00 0.00 14 PRO A CA 8
ATOM 4357 C C . PRO A 1 14 ? 1.779 14.446 -0.424 1.00 0.00 14 PRO A C 8
ATOM 4358 O O . PRO A 1 14 ? 1.767 13.250 -0.675 1.00 0.00 14 PRO A O 8
ATOM 4369 N N . GLU A 1 15 ? 1.685 14.907 0.823 1.00 0.00 15 GLU A N 8
ATOM 4370 C CA . GLU A 1 15 ? 1.605 14.057 2.014 1.00 0.00 15 GLU A CA 8
ATOM 4371 C C . GLU A 1 15 ? 0.351 13.181 2.042 1.00 0.00 15 GLU A C 8
ATOM 4372 O O . GLU A 1 15 ? 0.369 12.112 2.648 1.00 0.00 15 GLU A O 8
ATOM 4384 N N . GLN A 1 16 ? -0.700 13.606 1.339 1.00 0.00 16 GLN A N 8
ATOM 4385 C CA . GLN A 1 16 ? -1.917 12.831 1.135 1.00 0.00 16 GLN A CA 8
ATOM 4386 C C . GLN A 1 16 ? -1.851 12.029 -0.173 1.00 0.00 16 GLN A C 8
ATOM 4387 O O . GLN A 1 16 ? -2.295 10.886 -0.208 1.00 0.00 16 GLN A O 8
ATOM 4401 N N . MET A 1 17 ? -1.232 12.572 -1.230 1.00 0.00 17 MET A N 8
ATOM 4402 C CA . MET A 1 17 ? -1.091 11.910 -2.530 1.00 0.00 17 MET A CA 8
ATOM 4403 C C . MET A 1 17 ? -0.162 10.699 -2.438 1.00 0.00 17 MET A C 8
ATOM 4404 O O . MET A 1 17 ? -0.514 9.602 -2.881 1.00 0.00 17 MET A O 8
ATOM 4417 N N . ALA A 1 18 ? 0.998 10.871 -1.792 1.00 0.00 18 ALA A N 8
ATOM 4418 C CA . ALA A 1 18 ? 1.956 9.798 -1.535 1.00 0.00 18 ALA A CA 8
ATOM 4419 C C . ALA A 1 18 ? 1.343 8.702 -0.652 1.00 0.00 18 ALA A C 8
ATOM 4420 O O . ALA A 1 18 ? 1.711 7.534 -0.774 1.00 0.00 18 ALA A O 8
ATOM 4427 N N . ARG A 1 19 ? 0.360 9.070 0.185 1.00 0.00 19 ARG A N 8
ATOM 4428 C CA . ARG A 1 19 ? -0.393 8.144 1.026 1.00 0.00 19 ARG A CA 8
ATOM 4429 C C . ARG A 1 19 ? -1.452 7.382 0.239 1.00 0.00 19 ARG A C 8
ATOM 4430 O O . ARG A 1 19 ? -1.513 6.163 0.372 1.00 0.00 19 ARG A O 8
ATOM 4451 N N . TYR A 1 20 ? -2.248 8.067 -0.589 1.00 0.00 20 TYR A N 8
ATOM 4452 C CA . TYR A 1 20 ? -3.239 7.485 -1.484 1.00 0.00 20 TYR A CA 8
ATOM 4453 C C . TYR A 1 20 ? -2.636 6.363 -2.345 1.00 0.00 20 TYR A C 8
ATOM 4454 O O . TYR A 1 20 ? -3.140 5.239 -2.371 1.00 0.00 20 TYR A O 8
ATOM 4472 N N . TYR A 1 21 ? -1.514 6.651 -3.004 1.00 0.00 21 TYR A N 8
ATOM 4473 C CA . TYR A 1 21 ? -0.761 5.671 -3.796 1.00 0.00 21 TYR A CA 8
ATOM 4474 C C . TYR A 1 21 ? -0.165 4.534 -2.950 1.00 0.00 21 TYR A C 8
ATOM 4475 O O . TYR A 1 21 ? -0.245 3.363 -3.327 1.00 0.00 21 TYR A O 8
ATOM 4493 N N . SER A 1 22 ? 0.438 4.850 -1.792 1.00 0.00 22 SER A N 8
ATOM 4494 C CA . SER A 1 22 ? 0.959 3.836 -0.860 1.00 0.00 22 SER A CA 8
ATOM 4495 C C . SER A 1 22 ? -0.140 2.883 -0.393 1.00 0.00 22 SER A C 8
ATOM 4496 O O . SER A 1 22 ? 0.049 1.666 -0.354 1.00 0.00 22 SER A O 8
ATOM 4504 N N . ALA A 1 23 ? -1.317 3.439 -0.065 1.00 0.00 23 ALA A N 8
ATOM 4505 C CA . ALA A 1 23 ? -2.498 2.678 0.290 1.00 0.00 23 ALA A CA 8
ATOM 4506 C C . ALA A 1 23 ? -2.933 1.783 -0.860 1.00 0.00 23 ALA A C 8
ATOM 4507 O O . ALA A 1 23 ? -3.227 0.627 -0.590 1.00 0.00 23 ALA A O 8
ATOM 4514 N N . LEU A 1 24 ? -2.922 2.245 -2.121 1.00 0.00 24 LEU A N 8
ATOM 4515 C CA . LEU A 1 24 ? -3.173 1.393 -3.283 1.00 0.00 24 LEU A CA 8
ATOM 4516 C C . LEU A 1 24 ? -2.234 0.191 -3.293 1.00 0.00 24 LEU A C 8
ATOM 4517 O O . LEU A 1 24 ? -2.690 -0.943 -3.408 1.00 0.00 24 LEU A O 8
ATOM 4533 N N . ARG A 1 25 ? -0.914 0.410 -3.136 1.00 0.00 25 ARG A N 8
ATOM 4534 C CA . ARG A 1 25 ? 0.058 -0.691 -3.132 1.00 0.00 25 ARG A CA 8
ATOM 4535 C C . ARG A 1 25 ? -0.242 -1.707 -2.026 1.00 0.00 25 ARG A C 8
ATOM 4536 O O . ARG A 1 25 ? -0.324 -2.910 -2.285 1.00 0.00 25 ARG A O 8
ATOM 4557 N N . ARG A 1 26 ? -0.434 -1.219 -0.793 1.00 0.00 26 ARG A N 8
ATOM 4558 C CA . ARG A 1 26 ? -0.742 -2.067 0.364 1.00 0.00 26 ARG A CA 8
ATOM 4559 C C . ARG A 1 26 ? -2.083 -2.781 0.208 1.00 0.00 26 ARG A C 8
ATOM 4560 O O . ARG A 1 26 ? -2.190 -3.962 0.521 1.00 0.00 26 ARG A O 8
ATOM 4581 N N . TYR A 1 27 ? -3.090 -2.080 -0.312 1.00 0.00 27 TYR A N 8
ATOM 4582 C CA . TYR A 1 27 ? -4.419 -2.591 -0.598 1.00 0.00 27 TYR A CA 8
ATOM 4583 C C . TYR A 1 27 ? -4.377 -3.741 -1.599 1.00 0.00 27 TYR A C 8
ATOM 4584 O O . TYR A 1 27 ? -4.967 -4.776 -1.326 1.00 0.00 27 TYR A O 8
ATOM 4602 N N . ILE A 1 28 ? -3.629 -3.598 -2.705 1.00 0.00 28 ILE A N 8
ATOM 4603 C CA . ILE A 1 28 ? -3.432 -4.663 -3.701 1.00 0.00 28 ILE A CA 8
ATOM 4604 C C . ILE A 1 28 ? -2.748 -5.888 -3.078 1.00 0.00 28 ILE A C 8
ATOM 4605 O O . ILE A 1 28 ? -3.203 -7.016 -3.298 1.00 0.00 28 ILE A O 8
ATOM 4620 N N . ASN A 1 29 ? -1.690 -5.667 -2.291 1.00 0.00 29 ASN A N 8
ATOM 4621 C CA . ASN A 1 29 ? -1.002 -6.722 -1.535 1.00 0.00 29 ASN A CA 8
ATOM 4622 C C . ASN A 1 29 ? -1.987 -7.456 -0.605 1.00 0.00 29 ASN A C 8
ATOM 4623 O O . ASN A 1 29 ? -1.998 -8.683 -0.582 1.00 0.00 29 ASN A O 8
ATOM 4634 N N . MET A 1 30 ? -2.823 -6.702 0.121 1.00 0.00 30 MET A N 8
ATOM 4635 C CA . MET A 1 30 ? -3.864 -7.239 0.981 1.00 0.00 30 MET A CA 8
ATOM 4636 C C . MET A 1 30 ? -4.953 -7.993 0.200 1.00 0.00 30 MET A C 8
ATOM 4637 O O . MET A 1 30 ? -5.337 -9.090 0.593 1.00 0.00 30 MET A O 8
ATOM 4650 N N . LEU A 1 31 ? -5.446 -7.434 -0.909 1.00 0.00 31 LEU A N 8
ATOM 4651 C CA . LEU A 1 31 ? -6.432 -8.074 -1.773 1.00 0.00 31 LEU A CA 8
ATOM 4652 C C . LEU A 1 31 ? -5.934 -9.426 -2.269 1.00 0.00 31 LEU A C 8
ATOM 4653 O O . LEU A 1 31 ? -6.637 -10.431 -2.171 1.00 0.00 31 LEU A O 8
ATOM 4669 N N . THR A 1 32 ? -4.690 -9.444 -2.753 1.00 0.00 32 THR A N 8
ATOM 4670 C CA . THR A 1 32 ? -4.033 -10.641 -3.271 1.00 0.00 32 THR A CA 8
ATOM 4671 C C . THR A 1 32 ? -3.214 -11.336 -2.169 1.00 0.00 32 THR A C 8
ATOM 4672 O O . THR A 1 32 ? -2.225 -11.994 -2.467 1.00 0.00 32 THR A O 8
ATOM 4683 N N . ARG A 1 33 ? -3.636 -11.224 -0.894 1.00 0.00 33 ARG A N 8
ATOM 4684 C CA . ARG A 1 33 ? -3.073 -11.974 0.238 1.00 0.00 33 ARG A CA 8
ATOM 4685 C C . ARG A 1 33 ? -3.006 -13.487 -0.030 1.00 0.00 33 ARG A C 8
ATOM 4686 O O . ARG A 1 33 ? -1.932 -14.062 0.163 1.00 0.00 33 ARG A O 8
ATOM 4707 N N . PRO A 1 34 ? -4.113 -14.165 -0.398 1.00 0.00 34 PRO A N 8
ATOM 4708 C CA . PRO A 1 34 ? -4.108 -15.605 -0.621 1.00 0.00 34 PRO A CA 8
ATOM 4709 C C . PRO A 1 34 ? -3.457 -15.956 -1.965 1.00 0.00 34 PRO A C 8
ATOM 4710 O O . PRO A 1 34 ? -4.140 -16.165 -2.974 1.00 0.00 34 PRO A O 8
ATOM 4721 N N . ARG A 1 35 ? -2.132 -16.016 -1.968 1.00 0.00 35 ARG A N 8
ATOM 4722 C CA . ARG A 1 35 ? -1.307 -16.354 -3.127 1.00 0.00 35 ARG A CA 8
ATOM 4723 C C . ARG A 1 35 ? 0.115 -16.723 -2.706 1.00 0.00 35 ARG A C 8
ATOM 4724 O O . ARG A 1 35 ? 1.002 -15.875 -2.693 1.00 0.00 35 ARG A O 8
ATOM 4745 N N . TYR A 1 36 ? 0.315 -18.006 -2.393 1.00 0.00 36 TYR A N 8
ATOM 4746 C CA . TYR A 1 36 ? 1.618 -18.608 -2.083 1.00 0.00 36 TYR A CA 8
ATOM 4747 C C . TYR A 1 36 ? 2.372 -17.862 -0.964 1.00 0.00 36 TYR A C 8
ATOM 4748 O O . TYR A 1 36 ? 3.298 -17.084 -1.167 1.00 0.00 36 TYR A O 8
ATOM 4769 N N . ALA A 1 1 ? -18.202 31.754 -23.714 1.00 0.00 1 ALA A N 9
ATOM 4770 C CA . ALA A 1 1 ? -18.020 33.087 -23.115 1.00 0.00 1 ALA A CA 9
ATOM 4771 C C . ALA A 1 1 ? -17.743 32.995 -21.604 1.00 0.00 1 ALA A C 9
ATOM 4772 O O . ALA A 1 1 ? -16.641 33.344 -21.213 1.00 0.00 1 ALA A O 9
ATOM 4781 N N . PRO A 1 2 ? -18.692 32.531 -20.761 1.00 0.00 2 PRO A N 9
ATOM 4782 C CA . PRO A 1 2 ? -18.424 32.351 -19.341 1.00 0.00 2 PRO A CA 9
ATOM 4783 C C . PRO A 1 2 ? -17.474 31.172 -19.116 1.00 0.00 2 PRO A C 9
ATOM 4784 O O . PRO A 1 2 ? -17.460 30.236 -19.921 1.00 0.00 2 PRO A O 9
ATOM 4795 N N . LEU A 1 3 ? -16.728 31.208 -18.007 1.00 0.00 3 LEU A N 9
ATOM 4796 C CA . LEU A 1 3 ? -15.746 30.195 -17.621 1.00 0.00 3 LEU A CA 9
ATOM 4797 C C . LEU A 1 3 ? -14.770 29.867 -18.771 1.00 0.00 3 LEU A C 9
ATOM 4798 O O . LEU A 1 3 ? -14.761 28.762 -19.315 1.00 0.00 3 LEU A O 9
ATOM 4814 N N . GLU A 1 4 ? -13.935 30.839 -19.143 1.00 0.00 4 GLU A N 9
ATOM 4815 C CA . GLU A 1 4 ? -12.862 30.666 -20.133 1.00 0.00 4 GLU A CA 9
ATOM 4816 C C . GLU A 1 4 ? -11.837 29.584 -19.721 1.00 0.00 4 GLU A C 9
ATOM 4817 O O . GLU A 1 4 ? -11.601 28.660 -20.493 1.00 0.00 4 GLU A O 9
ATOM 4829 N N . PRO A 1 5 ? -11.192 29.679 -18.541 1.00 0.00 5 PRO A N 9
ATOM 4830 C CA . PRO A 1 5 ? -10.196 28.707 -18.107 1.00 0.00 5 PRO A CA 9
ATOM 4831 C C . PRO A 1 5 ? -10.862 27.420 -17.614 1.00 0.00 5 PRO A C 9
ATOM 4832 O O . PRO A 1 5 ? -11.448 27.387 -16.534 1.00 0.00 5 PRO A O 9
ATOM 4843 N N . VAL A 1 6 ? -10.760 26.353 -18.410 1.00 0.00 6 VAL A N 9
ATOM 4844 C CA . VAL A 1 6 ? -11.296 25.026 -18.082 1.00 0.00 6 VAL A CA 9
ATOM 4845 C C . VAL A 1 6 ? -10.656 24.527 -16.772 1.00 0.00 6 VAL A C 9
ATOM 4846 O O . VAL A 1 6 ? -9.463 24.733 -16.529 1.00 0.00 6 VAL A O 9
ATOM 4859 N N . TYR A 1 7 ? -11.454 23.832 -15.951 1.00 0.00 7 TYR A N 9
ATOM 4860 C CA . TYR A 1 7 ? -11.039 23.237 -14.676 1.00 0.00 7 TYR A CA 9
ATOM 4861 C C . TYR A 1 7 ? -11.013 21.694 -14.794 1.00 0.00 7 TYR A C 9
ATOM 4862 O O . TYR A 1 7 ? -12.017 21.047 -14.505 1.00 0.00 7 TYR A O 9
ATOM 4880 N N . PRO A 1 8 ? -9.879 21.079 -15.197 1.00 0.00 8 PRO A N 9
ATOM 4881 C CA . PRO A 1 8 ? -9.732 19.622 -15.227 1.00 0.00 8 PRO A CA 9
ATOM 4882 C C . PRO A 1 8 ? -9.558 18.984 -13.837 1.00 0.00 8 PRO A C 9
ATOM 4883 O O . PRO A 1 8 ? -9.551 17.760 -13.725 1.00 0.00 8 PRO A O 9
ATOM 4894 N N . GLY A 1 9 ? -9.429 19.809 -12.781 1.00 0.00 9 GLY A N 9
ATOM 4895 C CA . GLY A 1 9 ? -9.263 19.390 -11.392 1.00 0.00 9 GLY A CA 9
ATOM 4896 C C . GLY A 1 9 ? -7.809 19.515 -10.950 1.00 0.00 9 GLY A C 9
ATOM 4897 O O . GLY A 1 9 ? -6.988 18.660 -11.270 1.00 0.00 9 GLY A O 9
ATOM 4901 N N . ASP A 1 10 ? -7.487 20.586 -10.218 1.00 0.00 10 ASP A N 9
ATOM 4902 C CA . ASP A 1 10 ? -6.127 20.874 -9.744 1.00 0.00 10 ASP A CA 9
ATOM 4903 C C . ASP A 1 10 ? -6.164 21.254 -8.253 1.00 0.00 10 ASP A C 9
ATOM 4904 O O . ASP A 1 10 ? -6.256 22.427 -7.893 1.00 0.00 10 ASP A O 9
ATOM 4913 N N . ASN A 1 11 ? -6.183 20.242 -7.375 1.00 0.00 11 ASN A N 9
ATOM 4914 C CA . ASN A 1 11 ? -6.228 20.410 -5.925 1.00 0.00 11 ASN A CA 9
ATOM 4915 C C . ASN A 1 11 ? -5.694 19.151 -5.227 1.00 0.00 11 ASN A C 9
ATOM 4916 O O . ASN A 1 11 ? -6.418 18.175 -5.053 1.00 0.00 11 ASN A O 9
ATOM 4927 N N . ALA A 1 12 ? -4.416 19.178 -4.830 1.00 0.00 12 ALA A N 9
ATOM 4928 C CA . ALA A 1 12 ? -3.756 18.097 -4.100 1.00 0.00 12 ALA A CA 9
ATOM 4929 C C . ALA A 1 12 ? -3.297 18.575 -2.711 1.00 0.00 12 ALA A C 9
ATOM 4930 O O . ALA A 1 12 ? -3.520 19.719 -2.320 1.00 0.00 12 ALA A O 9
ATOM 4937 N N . THR A 1 13 ? -2.680 17.673 -1.945 1.00 0.00 13 THR A N 9
ATOM 4938 C CA . THR A 1 13 ? -2.243 17.927 -0.573 1.00 0.00 13 THR A CA 9
ATOM 4939 C C . THR A 1 13 ? -0.937 17.161 -0.270 1.00 0.00 13 THR A C 9
ATOM 4940 O O . THR A 1 13 ? -0.731 16.065 -0.805 1.00 0.00 13 THR A O 9
ATOM 4951 N N . PRO A 1 14 ? -0.024 17.735 0.547 1.00 0.00 14 PRO A N 9
ATOM 4952 C CA . PRO A 1 14 ? 1.225 17.081 0.931 1.00 0.00 14 PRO A CA 9
ATOM 4953 C C . PRO A 1 14 ? 0.959 15.920 1.895 1.00 0.00 14 PRO A C 9
ATOM 4954 O O . PRO A 1 14 ? -0.051 15.901 2.592 1.00 0.00 14 PRO A O 9
ATOM 4965 N N . GLU A 1 15 ? 1.859 14.928 1.908 1.00 0.00 15 GLU A N 9
ATOM 4966 C CA . GLU A 1 15 ? 1.740 13.662 2.653 1.00 0.00 15 GLU A CA 9
ATOM 4967 C C . GLU A 1 15 ? 0.457 12.866 2.334 1.00 0.00 15 GLU A C 9
ATOM 4968 O O . GLU A 1 15 ? 0.249 11.782 2.859 1.00 0.00 15 GLU A O 9
ATOM 4980 N N . GLN A 1 16 ? -0.349 13.325 1.380 1.00 0.00 16 GLN A N 9
ATOM 4981 C CA . GLN A 1 16 ? -1.551 12.650 0.922 1.00 0.00 16 GLN A CA 9
ATOM 4982 C C . GLN A 1 16 ? -1.306 11.980 -0.425 1.00 0.00 16 GLN A C 9
ATOM 4983 O O . GLN A 1 16 ? -1.813 10.889 -0.639 1.00 0.00 16 GLN A O 9
ATOM 4997 N N . MET A 1 17 ? -0.517 12.566 -1.333 1.00 0.00 17 MET A N 9
ATOM 4998 C CA . MET A 1 17 ? -0.240 11.985 -2.643 1.00 0.00 17 MET A CA 9
ATOM 4999 C C . MET A 1 17 ? 0.552 10.680 -2.519 1.00 0.00 17 MET A C 9
ATOM 5000 O O . MET A 1 17 ? 0.186 9.662 -3.110 1.00 0.00 17 MET A O 9
ATOM 5013 N N . ALA A 1 18 ? 1.593 10.690 -1.672 1.00 0.00 18 ALA A N 9
ATOM 5014 C CA . ALA A 1 18 ? 2.350 9.479 -1.373 1.00 0.00 18 ALA A CA 9
ATOM 5015 C C . ALA A 1 18 ? 1.517 8.462 -0.582 1.00 0.00 18 ALA A C 9
ATOM 5016 O O . ALA A 1 18 ? 1.785 7.260 -0.648 1.00 0.00 18 ALA A O 9
ATOM 5023 N N . ARG A 1 19 ? 0.475 8.922 0.128 1.00 0.00 19 ARG A N 9
ATOM 5024 C CA . ARG A 1 19 ? -0.445 8.066 0.882 1.00 0.00 19 ARG A CA 9
ATOM 5025 C C . ARG A 1 19 ? -1.508 7.447 -0.003 1.00 0.00 19 ARG A C 9
ATOM 5026 O O . ARG A 1 19 ? -1.732 6.257 0.126 1.00 0.00 19 ARG A O 9
ATOM 5047 N N . TYR A 1 20 ? -2.125 8.202 -0.912 1.00 0.00 20 TYR A N 9
ATOM 5048 C CA . TYR A 1 20 ? -3.113 7.743 -1.883 1.00 0.00 20 TYR A CA 9
ATOM 5049 C C . TYR A 1 20 ? -2.595 6.523 -2.655 1.00 0.00 20 TYR A C 9
ATOM 5050 O O . TYR A 1 20 ? -3.257 5.493 -2.718 1.00 0.00 20 TYR A O 9
ATOM 5068 N N . TYR A 1 21 ? -1.367 6.634 -3.179 1.00 0.00 21 TYR A N 9
ATOM 5069 C CA . TYR A 1 21 ? -0.689 5.540 -3.870 1.00 0.00 21 TYR A CA 9
ATOM 5070 C C . TYR A 1 21 ? -0.268 4.403 -2.918 1.00 0.00 21 TYR A C 9
ATOM 5071 O O . TYR A 1 21 ? -0.416 3.226 -3.234 1.00 0.00 21 TYR A O 9
ATOM 5089 N N . SER A 1 22 ? 0.267 4.741 -1.732 1.00 0.00 22 SER A N 9
ATOM 5090 C CA . SER A 1 22 ? 0.670 3.739 -0.741 1.00 0.00 22 SER A CA 9
ATOM 5091 C C . SER A 1 22 ? -0.522 2.921 -0.234 1.00 0.00 22 SER A C 9
ATOM 5092 O O . SER A 1 22 ? -0.430 1.695 -0.182 1.00 0.00 22 SER A O 9
ATOM 5100 N N . ALA A 1 23 ? -1.663 3.557 0.057 1.00 0.00 23 ALA A N 9
ATOM 5101 C CA . ALA A 1 23 ? -2.907 2.919 0.476 1.00 0.00 23 ALA A CA 9
ATOM 5102 C C . ALA A 1 23 ? -3.489 2.048 -0.630 1.00 0.00 23 ALA A C 9
ATOM 5103 O O . ALA A 1 23 ? -4.069 1.002 -0.342 1.00 0.00 23 ALA A O 9
ATOM 5110 N N . LEU A 1 24 ? -3.280 2.429 -1.902 1.00 0.00 24 LEU A N 9
ATOM 5111 C CA . LEU A 1 24 ? -3.577 1.619 -3.065 1.00 0.00 24 LEU A CA 9
ATOM 5112 C C . LEU A 1 24 ? -2.738 0.342 -3.042 1.00 0.00 24 LEU A C 9
ATOM 5113 O O . LEU A 1 24 ? -3.294 -0.754 -2.976 1.00 0.00 24 LEU A O 9
ATOM 5129 N N . ARG A 1 25 ? -1.399 0.463 -3.051 1.00 0.00 25 ARG A N 9
ATOM 5130 C CA . ARG A 1 25 ? -0.542 -0.722 -3.047 1.00 0.00 25 ARG A CA 9
ATOM 5131 C C . ARG A 1 25 ? -0.723 -1.565 -1.784 1.00 0.00 25 ARG A C 9
ATOM 5132 O O . ARG A 1 25 ? -0.557 -2.780 -1.858 1.00 0.00 25 ARG A O 9
ATOM 5153 N N . ARG A 1 26 ? -1.145 -0.965 -0.670 1.00 0.00 26 ARG A N 9
ATOM 5154 C CA . ARG A 1 26 ? -1.496 -1.661 0.564 1.00 0.00 26 ARG A CA 9
ATOM 5155 C C . ARG A 1 26 ? -2.654 -2.623 0.351 1.00 0.00 26 ARG A C 9
ATOM 5156 O O . ARG A 1 26 ? -2.496 -3.820 0.595 1.00 0.00 26 ARG A O 9
ATOM 5177 N N . TYR A 1 27 ? -3.806 -2.128 -0.123 1.00 0.00 27 TYR A N 9
ATOM 5178 C CA . TYR A 1 27 ? -4.949 -3.009 -0.360 1.00 0.00 27 TYR A CA 9
ATOM 5179 C C . TYR A 1 27 ? -4.672 -3.974 -1.527 1.00 0.00 27 TYR A C 9
ATOM 5180 O O . TYR A 1 27 ? -5.101 -5.124 -1.478 1.00 0.00 27 TYR A O 9
ATOM 5198 N N . ILE A 1 28 ? -3.929 -3.561 -2.561 1.00 0.00 28 ILE A N 9
ATOM 5199 C CA . ILE A 1 28 ? -3.598 -4.449 -3.685 1.00 0.00 28 ILE A CA 9
ATOM 5200 C C . ILE A 1 28 ? -2.697 -5.607 -3.237 1.00 0.00 28 ILE A C 9
ATOM 5201 O O . ILE A 1 28 ? -2.955 -6.761 -3.588 1.00 0.00 28 ILE A O 9
ATOM 5216 N N . ASN A 1 29 ? -1.658 -5.309 -2.443 1.00 0.00 29 ASN A N 9
ATOM 5217 C CA . ASN A 1 29 ? -0.767 -6.321 -1.892 1.00 0.00 29 ASN A CA 9
ATOM 5218 C C . ASN A 1 29 ? -1.528 -7.257 -0.948 1.00 0.00 29 ASN A C 9
ATOM 5219 O O . ASN A 1 29 ? -1.417 -8.475 -1.084 1.00 0.00 29 ASN A O 9
ATOM 5230 N N . MET A 1 30 ? -2.340 -6.713 -0.032 1.00 0.00 30 MET A N 9
ATOM 5231 C CA . MET A 1 30 ? -3.130 -7.519 0.901 1.00 0.00 30 MET A CA 9
ATOM 5232 C C . MET A 1 30 ? -4.166 -8.403 0.190 1.00 0.00 30 MET A C 9
ATOM 5233 O O . MET A 1 30 ? -4.383 -9.537 0.605 1.00 0.00 30 MET A O 9
ATOM 5246 N N . LEU A 1 31 ? -4.762 -7.927 -0.908 1.00 0.00 31 LEU A N 9
ATOM 5247 C CA . LEU A 1 31 ? -5.678 -8.704 -1.731 1.00 0.00 31 LEU A CA 9
ATOM 5248 C C . LEU A 1 31 ? -4.978 -9.817 -2.524 1.00 0.00 31 LEU A C 9
ATOM 5249 O O . LEU A 1 31 ? -5.574 -10.854 -2.788 1.00 0.00 31 LEU A O 9
ATOM 5265 N N . THR A 1 32 ? -3.696 -9.614 -2.852 1.00 0.00 32 THR A N 9
ATOM 5266 C CA . THR A 1 32 ? -2.864 -10.574 -3.596 1.00 0.00 32 THR A CA 9
ATOM 5267 C C . THR A 1 32 ? -1.861 -11.284 -2.671 1.00 0.00 32 THR A C 9
ATOM 5268 O O . THR A 1 32 ? -0.868 -11.842 -3.129 1.00 0.00 32 THR A O 9
ATOM 5279 N N . ARG A 1 33 ? -2.127 -11.303 -1.354 1.00 0.00 33 ARG A N 9
ATOM 5280 C CA . ARG A 1 33 ? -1.362 -12.076 -0.366 1.00 0.00 33 ARG A CA 9
ATOM 5281 C C . ARG A 1 33 ? -1.360 -13.582 -0.662 1.00 0.00 33 ARG A C 9
ATOM 5282 O O . ARG A 1 33 ? -0.275 -14.163 -0.722 1.00 0.00 33 ARG A O 9
ATOM 5303 N N . PRO A 1 34 ? -2.530 -14.246 -0.796 1.00 0.00 34 PRO A N 9
ATOM 5304 C CA . PRO A 1 34 ? -2.593 -15.685 -1.013 1.00 0.00 34 PRO A CA 9
ATOM 5305 C C . PRO A 1 34 ? -2.235 -16.035 -2.465 1.00 0.00 34 PRO A C 9
ATOM 5306 O O . PRO A 1 34 ? -3.121 -16.173 -3.316 1.00 0.00 34 PRO A O 9
ATOM 5317 N N . ARG A 1 35 ? -0.927 -16.153 -2.749 1.00 0.00 35 ARG A N 9
ATOM 5318 C CA . ARG A 1 35 ? -0.373 -16.475 -4.078 1.00 0.00 35 ARG A CA 9
ATOM 5319 C C . ARG A 1 35 ? 1.147 -16.688 -4.008 1.00 0.00 35 ARG A C 9
ATOM 5320 O O . ARG A 1 35 ? 1.928 -15.777 -4.257 1.00 0.00 35 ARG A O 9
ATOM 5341 N N . TYR A 1 36 ? 1.558 -17.911 -3.658 1.00 0.00 36 TYR A N 9
ATOM 5342 C CA . TYR A 1 36 ? 2.963 -18.293 -3.491 1.00 0.00 36 TYR A CA 9
ATOM 5343 C C . TYR A 1 36 ? 3.214 -19.707 -4.034 1.00 0.00 36 TYR A C 9
ATOM 5344 O O . TYR A 1 36 ? 2.622 -20.671 -3.581 1.00 0.00 36 TYR A O 9
ATOM 5365 N N . ALA A 1 1 ? -14.336 33.692 15.304 1.00 0.00 1 ALA A N 10
ATOM 5366 C CA . ALA A 1 1 ? -15.331 34.462 14.536 1.00 0.00 1 ALA A CA 10
ATOM 5367 C C . ALA A 1 1 ? -15.964 33.610 13.438 1.00 0.00 1 ALA A C 10
ATOM 5368 O O . ALA A 1 1 ? -17.171 33.408 13.518 1.00 0.00 1 ALA A O 10
ATOM 5377 N N . PRO A 1 2 ? -15.202 33.086 12.454 1.00 0.00 2 PRO A N 10
ATOM 5378 C CA . PRO A 1 2 ? -15.769 32.191 11.457 1.00 0.00 2 PRO A CA 10
ATOM 5379 C C . PRO A 1 2 ? -16.149 30.848 12.093 1.00 0.00 2 PRO A C 10
ATOM 5380 O O . PRO A 1 2 ? -15.614 30.463 13.144 1.00 0.00 2 PRO A O 10
ATOM 5391 N N . LEU A 1 3 ? -17.052 30.123 11.427 1.00 0.00 3 LEU A N 10
ATOM 5392 C CA . LEU A 1 3 ? -17.496 28.790 11.806 1.00 0.00 3 LEU A CA 10
ATOM 5393 C C . LEU A 1 3 ? -16.954 27.774 10.805 1.00 0.00 3 LEU A C 10
ATOM 5394 O O . LEU A 1 3 ? -16.935 28.057 9.612 1.00 0.00 3 LEU A O 10
ATOM 5410 N N . GLU A 1 4 ? -16.582 26.598 11.317 1.00 0.00 4 GLU A N 10
ATOM 5411 C CA . GLU A 1 4 ? -15.956 25.504 10.576 1.00 0.00 4 GLU A CA 10
ATOM 5412 C C . GLU A 1 4 ? -14.602 25.888 9.916 1.00 0.00 4 GLU A C 10
ATOM 5413 O O . GLU A 1 4 ? -14.212 27.064 9.915 1.00 0.00 4 GLU A O 10
ATOM 5425 N N . PRO A 1 5 ? -13.822 24.925 9.395 1.00 0.00 5 PRO A N 10
ATOM 5426 C CA . PRO A 1 5 ? -12.643 25.239 8.597 1.00 0.00 5 PRO A CA 10
ATOM 5427 C C . PRO A 1 5 ? -13.026 25.713 7.180 1.00 0.00 5 PRO A C 10
ATOM 5428 O O . PRO A 1 5 ? -13.983 25.234 6.582 1.00 0.00 5 PRO A O 10
ATOM 5439 N N . VAL A 1 6 ? -12.189 26.563 6.587 1.00 0.00 6 VAL A N 10
ATOM 5440 C CA . VAL A 1 6 ? -12.354 27.071 5.202 1.00 0.00 6 VAL A CA 10
ATOM 5441 C C . VAL A 1 6 ? -11.733 26.093 4.178 1.00 0.00 6 VAL A C 10
ATOM 5442 O O . VAL A 1 6 ? -11.436 26.440 3.038 1.00 0.00 6 VAL A O 10
ATOM 5455 N N . TYR A 1 7 ? -11.523 24.842 4.593 1.00 0.00 7 TYR A N 10
ATOM 5456 C CA . TYR A 1 7 ? -10.909 23.775 3.807 1.00 0.00 7 TYR A CA 10
ATOM 5457 C C . TYR A 1 7 ? -11.883 22.611 3.616 1.00 0.00 7 TYR A C 10
ATOM 5458 O O . TYR A 1 7 ? -12.727 22.367 4.478 1.00 0.00 7 TYR A O 10
ATOM 5476 N N . PRO A 1 8 ? -11.722 21.817 2.537 1.00 0.00 8 PRO A N 10
ATOM 5477 C CA . PRO A 1 8 ? -12.498 20.596 2.327 1.00 0.00 8 PRO A CA 10
ATOM 5478 C C . PRO A 1 8 ? -12.100 19.450 3.282 1.00 0.00 8 PRO A C 10
ATOM 5479 O O . PRO A 1 8 ? -12.714 18.393 3.242 1.00 0.00 8 PRO A O 10
ATOM 5490 N N . GLY A 1 9 ? -11.076 19.657 4.117 1.00 0.00 9 GLY A N 10
ATOM 5491 C CA . GLY A 1 9 ? -10.547 18.677 5.061 1.00 0.00 9 GLY A CA 10
ATOM 5492 C C . GLY A 1 9 ? -9.558 17.740 4.374 1.00 0.00 9 GLY A C 10
ATOM 5493 O O . GLY A 1 9 ? -8.378 17.731 4.717 1.00 0.00 9 GLY A O 10
ATOM 5497 N N . ASP A 1 10 ? -10.046 17.011 3.371 1.00 0.00 10 ASP A N 10
ATOM 5498 C CA . ASP A 1 10 ? -9.300 16.050 2.569 1.00 0.00 10 ASP A CA 10
ATOM 5499 C C . ASP A 1 10 ? -9.958 15.892 1.192 1.00 0.00 10 ASP A C 10
ATOM 5500 O O . ASP A 1 10 ? -11.148 15.591 1.105 1.00 0.00 10 ASP A O 10
ATOM 5509 N N . ASN A 1 11 ? -9.202 16.158 0.113 1.00 0.00 11 ASN A N 10
ATOM 5510 C CA . ASN A 1 11 ? -9.637 15.945 -1.272 1.00 0.00 11 ASN A CA 10
ATOM 5511 C C . ASN A 1 11 ? -8.476 16.160 -2.265 1.00 0.00 11 ASN A C 10
ATOM 5512 O O . ASN A 1 11 ? -8.449 17.178 -2.962 1.00 0.00 11 ASN A O 10
ATOM 5523 N N . ALA A 1 12 ? -7.522 15.227 -2.324 1.00 0.00 12 ALA A N 10
ATOM 5524 C CA . ALA A 1 12 ? -6.316 15.291 -3.169 1.00 0.00 12 ALA A CA 10
ATOM 5525 C C . ALA A 1 12 ? -5.327 16.369 -2.684 1.00 0.00 12 ALA A C 10
ATOM 5526 O O . ALA A 1 12 ? -5.579 17.568 -2.799 1.00 0.00 12 ALA A O 10
ATOM 5533 N N . THR A 1 13 ? -4.200 15.962 -2.091 1.00 0.00 13 THR A N 10
ATOM 5534 C CA . THR A 1 13 ? -3.245 16.896 -1.475 1.00 0.00 13 THR A CA 10
ATOM 5535 C C . THR A 1 13 ? -1.810 16.410 -1.694 1.00 0.00 13 THR A C 10
ATOM 5536 O O . THR A 1 13 ? -1.614 15.202 -1.910 1.00 0.00 13 THR A O 10
ATOM 5547 N N . PRO A 1 14 ? -0.787 17.281 -1.574 1.00 0.00 14 PRO A N 10
ATOM 5548 C CA . PRO A 1 14 ? 0.612 16.887 -1.737 1.00 0.00 14 PRO A CA 10
ATOM 5549 C C . PRO A 1 14 ? 1.115 15.972 -0.611 1.00 0.00 14 PRO A C 10
ATOM 5550 O O . PRO A 1 14 ? 2.171 15.349 -0.755 1.00 0.00 14 PRO A O 10
ATOM 5561 N N . GLU A 1 15 ? 0.348 15.816 0.479 1.00 0.00 15 GLU A N 10
ATOM 5562 C CA . GLU A 1 15 ? 0.662 14.921 1.599 1.00 0.00 15 GLU A CA 10
ATOM 5563 C C . GLU A 1 15 ? -0.312 13.734 1.707 1.00 0.00 15 GLU A C 10
ATOM 5564 O O . GLU A 1 15 ? -0.004 12.740 2.355 1.00 0.00 15 GLU A O 10
ATOM 5576 N N . GLN A 1 16 ? -1.450 13.790 1.011 1.00 0.00 16 GLN A N 10
ATOM 5577 C CA . GLN A 1 16 ? -2.474 12.751 0.968 1.00 0.00 16 GLN A CA 10
ATOM 5578 C C . GLN A 1 16 ? -2.329 11.857 -0.273 1.00 0.00 16 GLN A C 10
ATOM 5579 O O . GLN A 1 16 ? -2.732 10.695 -0.245 1.00 0.00 16 GLN A O 10
ATOM 5593 N N . MET A 1 17 ? -1.703 12.351 -1.347 1.00 0.00 17 MET A N 10
ATOM 5594 C CA . MET A 1 17 ? -1.415 11.602 -2.567 1.00 0.00 17 MET A CA 10
ATOM 5595 C C . MET A 1 17 ? -0.341 10.557 -2.344 1.00 0.00 17 MET A C 10
ATOM 5596 O O . MET A 1 17 ? -0.493 9.415 -2.791 1.00 0.00 17 MET A O 10
ATOM 5609 N N . ALA A 1 18 ? 0.723 10.908 -1.607 1.00 0.00 18 ALA A N 10
ATOM 5610 C CA . ALA A 1 18 ? 1.748 9.939 -1.248 1.00 0.00 18 ALA A CA 10
ATOM 5611 C C . ALA A 1 18 ? 1.150 8.831 -0.387 1.00 0.00 18 ALA A C 10
ATOM 5612 O O . ALA A 1 18 ? 1.511 7.667 -0.537 1.00 0.00 18 ALA A O 10
ATOM 5619 N N . ARG A 1 19 ? 0.156 9.156 0.445 1.00 0.00 19 ARG A N 10
ATOM 5620 C CA . ARG A 1 19 ? -0.574 8.176 1.244 1.00 0.00 19 ARG A CA 10
ATOM 5621 C C . ARG A 1 19 ? -1.534 7.339 0.396 1.00 0.00 19 ARG A C 10
ATOM 5622 O O . ARG A 1 19 ? -1.640 6.139 0.633 1.00 0.00 19 ARG A O 10
ATOM 5643 N N . TYR A 1 20 ? -2.182 7.928 -0.601 1.00 0.00 20 TYR A N 10
ATOM 5644 C CA . TYR A 1 20 ? -3.103 7.275 -1.532 1.00 0.00 20 TYR A CA 10
ATOM 5645 C C . TYR A 1 20 ? -2.405 6.198 -2.355 1.00 0.00 20 TYR A C 10
ATOM 5646 O O . TYR A 1 20 ? -2.793 5.033 -2.318 1.00 0.00 20 TYR A O 10
ATOM 5664 N N . TYR A 1 21 ? -1.357 6.577 -3.090 1.00 0.00 21 TYR A N 10
ATOM 5665 C CA . TYR A 1 21 ? -0.603 5.659 -3.951 1.00 0.00 21 TYR A CA 10
ATOM 5666 C C . TYR A 1 21 ? 0.015 4.490 -3.159 1.00 0.00 21 TYR A C 10
ATOM 5667 O O . TYR A 1 21 ? -0.098 3.325 -3.548 1.00 0.00 21 TYR A O 10
ATOM 5685 N N . SER A 1 22 ? 0.629 4.787 -2.007 1.00 0.00 22 SER A N 10
ATOM 5686 C CA . SER A 1 22 ? 1.187 3.769 -1.116 1.00 0.00 22 SER A CA 10
ATOM 5687 C C . SER A 1 22 ? 0.097 2.866 -0.532 1.00 0.00 22 SER A C 10
ATOM 5688 O O . SER A 1 22 ? 0.304 1.659 -0.419 1.00 0.00 22 SER A O 10
ATOM 5696 N N . ALA A 1 23 ? -1.074 3.440 -0.200 1.00 0.00 23 ALA A N 10
ATOM 5697 C CA . ALA A 1 23 ? -2.242 2.677 0.209 1.00 0.00 23 ALA A CA 10
ATOM 5698 C C . ALA A 1 23 ? -2.722 1.759 -0.912 1.00 0.00 23 ALA A C 10
ATOM 5699 O O . ALA A 1 23 ? -2.984 0.609 -0.626 1.00 0.00 23 ALA A O 10
ATOM 5706 N N . LEU A 1 24 ? -2.771 2.216 -2.176 1.00 0.00 24 LEU A N 10
ATOM 5707 C CA . LEU A 1 24 ? -3.111 1.372 -3.323 1.00 0.00 24 LEU A CA 10
ATOM 5708 C C . LEU A 1 24 ? -2.192 0.152 -3.388 1.00 0.00 24 LEU A C 10
ATOM 5709 O O . LEU A 1 24 ? -2.676 -0.968 -3.559 1.00 0.00 24 LEU A O 10
ATOM 5725 N N . ARG A 1 25 ? -0.877 0.334 -3.199 1.00 0.00 25 ARG A N 10
ATOM 5726 C CA . ARG A 1 25 ? 0.081 -0.779 -3.190 1.00 0.00 25 ARG A CA 10
ATOM 5727 C C . ARG A 1 25 ? -0.205 -1.769 -2.067 1.00 0.00 25 ARG A C 10
ATOM 5728 O O . ARG A 1 25 ? -0.298 -2.973 -2.317 1.00 0.00 25 ARG A O 10
ATOM 5749 N N . ARG A 1 26 ? -0.308 -1.274 -0.827 1.00 0.00 26 ARG A N 10
ATOM 5750 C CA . ARG A 1 26 ? -0.591 -2.085 0.359 1.00 0.00 26 ARG A CA 10
ATOM 5751 C C . ARG A 1 26 ? -1.943 -2.789 0.245 1.00 0.00 26 ARG A C 10
ATOM 5752 O O . ARG A 1 26 ? -2.060 -3.955 0.614 1.00 0.00 26 ARG A O 10
ATOM 5773 N N . TYR A 1 27 ? -2.936 -2.074 -0.296 1.00 0.00 27 TYR A N 10
ATOM 5774 C CA . TYR A 1 27 ? -4.278 -2.549 -0.563 1.00 0.00 27 TYR A CA 10
ATOM 5775 C C . TYR A 1 27 ? -4.220 -3.699 -1.560 1.00 0.00 27 TYR A C 10
ATOM 5776 O O . TYR A 1 27 ? -4.640 -4.781 -1.200 1.00 0.00 27 TYR A O 10
ATOM 5794 N N . ILE A 1 28 ? -3.664 -3.499 -2.768 1.00 0.00 28 ILE A N 10
ATOM 5795 C CA . ILE A 1 28 ? -3.518 -4.569 -3.770 1.00 0.00 28 ILE A CA 10
ATOM 5796 C C . ILE A 1 28 ? -2.813 -5.796 -3.180 1.00 0.00 28 ILE A C 10
ATOM 5797 O O . ILE A 1 28 ? -3.231 -6.926 -3.439 1.00 0.00 28 ILE A O 10
ATOM 5812 N N . ASN A 1 29 ? -1.789 -5.598 -2.340 1.00 0.00 29 ASN A N 10
ATOM 5813 C CA . ASN A 1 29 ? -1.202 -6.684 -1.566 1.00 0.00 29 ASN A CA 10
ATOM 5814 C C . ASN A 1 29 ? -2.267 -7.396 -0.714 1.00 0.00 29 ASN A C 10
ATOM 5815 O O . ASN A 1 29 ? -2.581 -8.554 -0.949 1.00 0.00 29 ASN A O 10
ATOM 5826 N N . MET A 1 30 ? -2.872 -6.680 0.240 1.00 0.00 30 MET A N 10
ATOM 5827 C CA . MET A 1 30 ? -3.905 -7.210 1.126 1.00 0.00 30 MET A CA 10
ATOM 5828 C C . MET A 1 30 ? -5.198 -7.668 0.432 1.00 0.00 30 MET A C 10
ATOM 5829 O O . MET A 1 30 ? -6.014 -8.360 1.034 1.00 0.00 30 MET A O 10
ATOM 5842 N N . LEU A 1 31 ? -5.395 -7.320 -0.841 1.00 0.00 31 LEU A N 10
ATOM 5843 C CA . LEU A 1 31 ? -6.478 -7.799 -1.675 1.00 0.00 31 LEU A CA 10
ATOM 5844 C C . LEU A 1 31 ? -6.230 -9.234 -2.158 1.00 0.00 31 LEU A C 10
ATOM 5845 O O . LEU A 1 31 ? -7.195 -9.959 -2.398 1.00 0.00 31 LEU A O 10
ATOM 5861 N N . THR A 1 32 ? -4.963 -9.657 -2.271 1.00 0.00 32 THR A N 10
ATOM 5862 C CA . THR A 1 32 ? -4.574 -10.965 -2.828 1.00 0.00 32 THR A CA 10
ATOM 5863 C C . THR A 1 32 ? -3.326 -11.526 -2.131 1.00 0.00 32 THR A C 10
ATOM 5864 O O . THR A 1 32 ? -2.246 -11.585 -2.722 1.00 0.00 32 THR A O 10
ATOM 5875 N N . ARG A 1 33 ? -3.492 -11.926 -0.860 1.00 0.00 33 ARG A N 10
ATOM 5876 C CA . ARG A 1 33 ? -2.463 -12.511 0.028 1.00 0.00 33 ARG A CA 10
ATOM 5877 C C . ARG A 1 33 ? -3.039 -12.943 1.392 1.00 0.00 33 ARG A C 10
ATOM 5878 O O . ARG A 1 33 ? -2.931 -14.125 1.727 1.00 0.00 33 ARG A O 10
ATOM 5899 N N . PRO A 1 34 ? -3.619 -12.034 2.203 1.00 0.00 34 PRO A N 10
ATOM 5900 C CA . PRO A 1 34 ? -4.175 -12.351 3.507 1.00 0.00 34 PRO A CA 10
ATOM 5901 C C . PRO A 1 34 ? -5.514 -13.059 3.324 1.00 0.00 34 PRO A C 10
ATOM 5902 O O . PRO A 1 34 ? -6.441 -12.479 2.763 1.00 0.00 34 PRO A O 10
ATOM 5913 N N . ARG A 1 35 ? -5.572 -14.312 3.806 1.00 0.00 35 ARG A N 10
ATOM 5914 C CA . ARG A 1 35 ? -6.698 -15.267 3.777 1.00 0.00 35 ARG A CA 10
ATOM 5915 C C . ARG A 1 35 ? -6.272 -16.691 4.098 1.00 0.00 35 ARG A C 10
ATOM 5916 O O . ARG A 1 35 ? -7.055 -17.398 4.717 1.00 0.00 35 ARG A O 10
ATOM 5937 N N . TYR A 1 36 ? -5.032 -17.060 3.752 1.00 0.00 36 TYR A N 10
ATOM 5938 C CA . TYR A 1 36 ? -4.436 -18.375 4.008 1.00 0.00 36 TYR A CA 10
ATOM 5939 C C . TYR A 1 36 ? -5.345 -19.529 3.534 1.00 0.00 36 TYR A C 10
ATOM 5940 O O . TYR A 1 36 ? -6.034 -20.188 4.296 1.00 0.00 36 TYR A O 10
ATOM 5961 N N . ALA A 1 1 ? -25.634 32.638 -0.310 1.00 0.00 1 ALA A N 11
ATOM 5962 C CA . ALA A 1 1 ? -24.289 32.948 -0.861 1.00 0.00 1 ALA A CA 11
ATOM 5963 C C . ALA A 1 1 ? -23.384 31.720 -0.864 1.00 0.00 1 ALA A C 11
ATOM 5964 O O . ALA A 1 1 ? -22.950 31.350 -1.953 1.00 0.00 1 ALA A O 11
ATOM 5973 N N . PRO A 1 2 ? -23.077 31.092 0.292 1.00 0.00 2 PRO A N 11
ATOM 5974 C CA . PRO A 1 2 ? -22.320 29.846 0.307 1.00 0.00 2 PRO A CA 11
ATOM 5975 C C . PRO A 1 2 ? -23.149 28.685 -0.261 1.00 0.00 2 PRO A C 11
ATOM 5976 O O . PRO A 1 2 ? -24.354 28.818 -0.488 1.00 0.00 2 PRO A O 11
ATOM 5987 N N . LEU A 1 3 ? -22.480 27.551 -0.509 1.00 0.00 3 LEU A N 11
ATOM 5988 C CA . LEU A 1 3 ? -23.115 26.314 -0.955 1.00 0.00 3 LEU A CA 11
ATOM 5989 C C . LEU A 1 3 ? -23.660 25.532 0.250 1.00 0.00 3 LEU A C 11
ATOM 5990 O O . LEU A 1 3 ? -22.956 25.351 1.242 1.00 0.00 3 LEU A O 11
ATOM 6006 N N . GLU A 1 4 ? -24.908 25.064 0.141 1.00 0.00 4 GLU A N 11
ATOM 6007 C CA . GLU A 1 4 ? -25.548 24.185 1.130 1.00 0.00 4 GLU A CA 11
ATOM 6008 C C . GLU A 1 4 ? -24.888 22.794 1.194 1.00 0.00 4 GLU A C 11
ATOM 6009 O O . GLU A 1 4 ? -24.513 22.372 2.291 1.00 0.00 4 GLU A O 11
ATOM 6021 N N . PRO A 1 5 ? -24.779 22.042 0.075 1.00 0.00 5 PRO A N 11
ATOM 6022 C CA . PRO A 1 5 ? -24.115 20.753 0.092 1.00 0.00 5 PRO A CA 11
ATOM 6023 C C . PRO A 1 5 ? -22.599 20.917 0.223 1.00 0.00 5 PRO A C 11
ATOM 6024 O O . PRO A 1 5 ? -22.025 21.979 -0.037 1.00 0.00 5 PRO A O 11
ATOM 6035 N N . VAL A 1 6 ? -21.937 19.814 0.597 1.00 0.00 6 VAL A N 11
ATOM 6036 C CA . VAL A 1 6 ? -20.480 19.724 0.672 1.00 0.00 6 VAL A CA 11
ATOM 6037 C C . VAL A 1 6 ? -19.837 19.873 -0.716 1.00 0.00 6 VAL A C 11
ATOM 6038 O O . VAL A 1 6 ? -20.511 19.945 -1.747 1.00 0.00 6 VAL A O 11
ATOM 6051 N N . TYR A 1 7 ? -18.513 19.883 -0.745 1.00 0.00 7 TYR A N 11
ATOM 6052 C CA . TYR A 1 7 ? -17.716 20.011 -1.962 1.00 0.00 7 TYR A CA 11
ATOM 6053 C C . TYR A 1 7 ? -17.370 18.635 -2.568 1.00 0.00 7 TYR A C 11
ATOM 6054 O O . TYR A 1 7 ? -17.269 17.652 -1.834 1.00 0.00 7 TYR A O 11
ATOM 6072 N N . PRO A 1 8 ? -17.125 18.550 -3.894 1.00 0.00 8 PRO A N 11
ATOM 6073 C CA . PRO A 1 8 ? -16.646 17.329 -4.538 1.00 0.00 8 PRO A CA 11
ATOM 6074 C C . PRO A 1 8 ? -15.163 17.032 -4.242 1.00 0.00 8 PRO A C 11
ATOM 6075 O O . PRO A 1 8 ? -14.704 15.917 -4.467 1.00 0.00 8 PRO A O 11
ATOM 6086 N N . GLY A 1 9 ? -14.425 18.017 -3.718 1.00 0.00 9 GLY A N 11
ATOM 6087 C CA . GLY A 1 9 ? -13.020 17.905 -3.346 1.00 0.00 9 GLY A CA 11
ATOM 6088 C C . GLY A 1 9 ? -12.125 18.350 -4.494 1.00 0.00 9 GLY A C 11
ATOM 6089 O O . GLY A 1 9 ? -11.802 17.559 -5.379 1.00 0.00 9 GLY A O 11
ATOM 6093 N N . ASP A 1 10 ? -11.721 19.620 -4.475 1.00 0.00 10 ASP A N 11
ATOM 6094 C CA . ASP A 1 10 ? -10.791 20.194 -5.435 1.00 0.00 10 ASP A CA 11
ATOM 6095 C C . ASP A 1 10 ? -9.450 20.416 -4.764 1.00 0.00 10 ASP A C 11
ATOM 6096 O O . ASP A 1 10 ? -9.392 20.757 -3.583 1.00 0.00 10 ASP A O 11
ATOM 6105 N N . ASN A 1 11 ? -8.374 20.254 -5.545 1.00 0.00 11 ASN A N 11
ATOM 6106 C CA . ASN A 1 11 ? -6.999 20.350 -5.087 1.00 0.00 11 ASN A CA 11
ATOM 6107 C C . ASN A 1 11 ? -6.666 19.210 -4.101 1.00 0.00 11 ASN A C 11
ATOM 6108 O O . ASN A 1 11 ? -7.300 19.029 -3.057 1.00 0.00 11 ASN A O 11
ATOM 6119 N N . ALA A 1 12 ? -5.687 18.378 -4.466 1.00 0.00 12 ALA A N 11
ATOM 6120 C CA . ALA A 1 12 ? -5.153 17.388 -3.536 1.00 0.00 12 ALA A CA 11
ATOM 6121 C C . ALA A 1 12 ? -4.448 18.073 -2.341 1.00 0.00 12 ALA A C 11
ATOM 6122 O O . ALA A 1 12 ? -4.562 19.280 -2.113 1.00 0.00 12 ALA A O 11
ATOM 6129 N N . THR A 1 13 ? -3.751 17.293 -1.526 1.00 0.00 13 THR A N 11
ATOM 6130 C CA . THR A 1 13 ? -3.128 17.775 -0.291 1.00 0.00 13 THR A CA 11
ATOM 6131 C C . THR A 1 13 ? -1.740 17.129 -0.116 1.00 0.00 13 THR A C 11
ATOM 6132 O O . THR A 1 13 ? -1.553 15.970 -0.507 1.00 0.00 13 THR A O 11
ATOM 6143 N N . PRO A 1 14 ? -0.761 17.876 0.426 1.00 0.00 14 PRO A N 11
ATOM 6144 C CA . PRO A 1 14 ? 0.572 17.343 0.667 1.00 0.00 14 PRO A CA 11
ATOM 6145 C C . PRO A 1 14 ? 0.527 16.279 1.768 1.00 0.00 14 PRO A C 11
ATOM 6146 O O . PRO A 1 14 ? -0.375 16.287 2.607 1.00 0.00 14 PRO A O 11
ATOM 6157 N N . GLU A 1 15 ? 1.469 15.326 1.736 1.00 0.00 15 GLU A N 11
ATOM 6158 C CA . GLU A 1 15 ? 1.516 14.135 2.601 1.00 0.00 15 GLU A CA 11
ATOM 6159 C C . GLU A 1 15 ? 0.303 13.176 2.457 1.00 0.00 15 GLU A C 11
ATOM 6160 O O . GLU A 1 15 ? 0.360 12.026 2.893 1.00 0.00 15 GLU A O 11
ATOM 6172 N N . GLN A 1 16 ? -0.740 13.569 1.723 1.00 0.00 16 GLN A N 11
ATOM 6173 C CA . GLN A 1 16 ? -1.929 12.756 1.472 1.00 0.00 16 GLN A CA 11
ATOM 6174 C C . GLN A 1 16 ? -1.849 12.022 0.125 1.00 0.00 16 GLN A C 11
ATOM 6175 O O . GLN A 1 16 ? -2.332 10.899 0.009 1.00 0.00 16 GLN A O 11
ATOM 6189 N N . MET A 1 17 ? -1.188 12.604 -0.884 1.00 0.00 17 MET A N 11
ATOM 6190 C CA . MET A 1 17 ? -1.039 12.015 -2.212 1.00 0.00 17 MET A CA 11
ATOM 6191 C C . MET A 1 17 ? -0.069 10.831 -2.199 1.00 0.00 17 MET A C 11
ATOM 6192 O O . MET A 1 17 ? -0.362 9.779 -2.768 1.00 0.00 17 MET A O 11
ATOM 6205 N N . ALA A 1 18 ? 1.062 10.969 -1.491 1.00 0.00 18 ALA A N 11
ATOM 6206 C CA . ALA A 1 18 ? 1.989 9.859 -1.302 1.00 0.00 18 ALA A CA 11
ATOM 6207 C C . ALA A 1 18 ? 1.319 8.699 -0.557 1.00 0.00 18 ALA A C 11
ATOM 6208 O O . ALA A 1 18 ? 1.598 7.535 -0.845 1.00 0.00 18 ALA A O 11
ATOM 6215 N N . ARG A 1 19 ? 0.377 9.017 0.345 1.00 0.00 19 ARG A N 11
ATOM 6216 C CA . ARG A 1 19 ? -0.423 8.007 1.043 1.00 0.00 19 ARG A CA 11
ATOM 6217 C C . ARG A 1 19 ? -1.493 7.387 0.152 1.00 0.00 19 ARG A C 11
ATOM 6218 O O . ARG A 1 19 ? -1.737 6.194 0.271 1.00 0.00 19 ARG A O 11
ATOM 6239 N N . TYR A 1 20 ? -2.086 8.156 -0.764 1.00 0.00 20 TYR A N 11
ATOM 6240 C CA . TYR A 1 20 ? -3.115 7.713 -1.712 1.00 0.00 20 TYR A CA 11
ATOM 6241 C C . TYR A 1 20 ? -2.626 6.516 -2.550 1.00 0.00 20 TYR A C 11
ATOM 6242 O O . TYR A 1 20 ? -3.266 5.464 -2.588 1.00 0.00 20 TYR A O 11
ATOM 6260 N N . TYR A 1 21 ? -1.460 6.671 -3.188 1.00 0.00 21 TYR A N 11
ATOM 6261 C CA . TYR A 1 21 ? -0.838 5.621 -4.000 1.00 0.00 21 TYR A CA 11
ATOM 6262 C C . TYR A 1 21 ? -0.234 4.496 -3.140 1.00 0.00 21 TYR A C 11
ATOM 6263 O O . TYR A 1 21 ? -0.354 3.318 -3.478 1.00 0.00 21 TYR A O 11
ATOM 6281 N N . SER A 1 22 ? 0.381 4.843 -2.003 1.00 0.00 22 SER A N 11
ATOM 6282 C CA . SER A 1 22 ? 0.938 3.880 -1.042 1.00 0.00 22 SER A CA 11
ATOM 6283 C C . SER A 1 22 ? -0.155 2.948 -0.493 1.00 0.00 22 SER A C 11
ATOM 6284 O O . SER A 1 22 ? 0.047 1.733 -0.415 1.00 0.00 22 SER A O 11
ATOM 6292 N N . ALA A 1 23 ? -1.338 3.494 -0.191 1.00 0.00 23 ALA A N 11
ATOM 6293 C CA . ALA A 1 23 ? -2.513 2.717 0.177 1.00 0.00 23 ALA A CA 11
ATOM 6294 C C . ALA A 1 23 ? -2.939 1.779 -0.947 1.00 0.00 23 ALA A C 11
ATOM 6295 O O . ALA A 1 23 ? -3.175 0.615 -0.653 1.00 0.00 23 ALA A O 11
ATOM 6302 N N . LEU A 1 24 ? -2.977 2.223 -2.213 1.00 0.00 24 LEU A N 11
ATOM 6303 C CA . LEU A 1 24 ? -3.275 1.354 -3.353 1.00 0.00 24 LEU A CA 11
ATOM 6304 C C . LEU A 1 24 ? -2.295 0.172 -3.402 1.00 0.00 24 LEU A C 11
ATOM 6305 O O . LEU A 1 24 ? -2.725 -0.972 -3.544 1.00 0.00 24 LEU A O 11
ATOM 6321 N N . ARG A 1 25 ? -0.990 0.422 -3.224 1.00 0.00 25 ARG A N 11
ATOM 6322 C CA . ARG A 1 25 ? 0.033 -0.629 -3.202 1.00 0.00 25 ARG A CA 11
ATOM 6323 C C . ARG A 1 25 ? -0.225 -1.664 -2.105 1.00 0.00 25 ARG A C 11
ATOM 6324 O O . ARG A 1 25 ? -0.245 -2.866 -2.380 1.00 0.00 25 ARG A O 11
ATOM 6345 N N . ARG A 1 26 ? -0.421 -1.203 -0.864 1.00 0.00 26 ARG A N 11
ATOM 6346 C CA . ARG A 1 26 ? -0.680 -2.094 0.271 1.00 0.00 26 ARG A CA 11
ATOM 6347 C C . ARG A 1 26 ? -2.030 -2.804 0.148 1.00 0.00 26 ARG A C 11
ATOM 6348 O O . ARG A 1 26 ? -2.116 -3.995 0.433 1.00 0.00 26 ARG A O 11
ATOM 6369 N N . TYR A 1 27 ? -3.064 -2.097 -0.328 1.00 0.00 27 TYR A N 11
ATOM 6370 C CA . TYR A 1 27 ? -4.397 -2.614 -0.595 1.00 0.00 27 TYR A CA 11
ATOM 6371 C C . TYR A 1 27 ? -4.379 -3.762 -1.602 1.00 0.00 27 TYR A C 11
ATOM 6372 O O . TYR A 1 27 ? -4.948 -4.815 -1.334 1.00 0.00 27 TYR A O 11
ATOM 6390 N N . ILE A 1 28 ? -3.658 -3.597 -2.720 1.00 0.00 28 ILE A N 11
ATOM 6391 C CA . ILE A 1 28 ? -3.418 -4.676 -3.687 1.00 0.00 28 ILE A CA 11
ATOM 6392 C C . ILE A 1 28 ? -2.771 -5.886 -2.994 1.00 0.00 28 ILE A C 11
ATOM 6393 O O . ILE A 1 28 ? -3.244 -7.007 -3.167 1.00 0.00 28 ILE A O 11
ATOM 6408 N N . ASN A 1 29 ? -1.729 -5.673 -2.183 1.00 0.00 29 ASN A N 11
ATOM 6409 C CA . ASN A 1 29 ? -1.106 -6.763 -1.434 1.00 0.00 29 ASN A CA 11
ATOM 6410 C C . ASN A 1 29 ? -2.123 -7.457 -0.507 1.00 0.00 29 ASN A C 11
ATOM 6411 O O . ASN A 1 29 ? -2.253 -8.674 -0.525 1.00 0.00 29 ASN A O 11
ATOM 6422 N N . MET A 1 30 ? -2.904 -6.702 0.272 1.00 0.00 30 MET A N 11
ATOM 6423 C CA . MET A 1 30 ? -3.958 -7.243 1.142 1.00 0.00 30 MET A CA 11
ATOM 6424 C C . MET A 1 30 ? -5.039 -8.020 0.381 1.00 0.00 30 MET A C 11
ATOM 6425 O O . MET A 1 30 ? -5.530 -9.028 0.894 1.00 0.00 30 MET A O 11
ATOM 6438 N N . LEU A 1 31 ? -5.387 -7.599 -0.842 1.00 0.00 31 LEU A N 11
ATOM 6439 C CA . LEU A 1 31 ? -6.282 -8.329 -1.727 1.00 0.00 31 LEU A CA 11
ATOM 6440 C C . LEU A 1 31 ? -5.708 -9.696 -2.135 1.00 0.00 31 LEU A C 11
ATOM 6441 O O . LEU A 1 31 ? -6.469 -10.655 -2.267 1.00 0.00 31 LEU A O 11
ATOM 6457 N N . THR A 1 32 ? -4.384 -9.798 -2.298 1.00 0.00 32 THR A N 11
ATOM 6458 C CA . THR A 1 32 ? -3.681 -10.989 -2.789 1.00 0.00 32 THR A CA 11
ATOM 6459 C C . THR A 1 32 ? -2.277 -11.132 -2.168 1.00 0.00 32 THR A C 11
ATOM 6460 O O . THR A 1 32 ? -1.247 -10.962 -2.826 1.00 0.00 32 THR A O 11
ATOM 6471 N N . ARG A 1 33 ? -2.226 -11.494 -0.875 1.00 0.00 33 ARG A N 11
ATOM 6472 C CA . ARG A 1 33 ? -0.983 -11.649 -0.096 1.00 0.00 33 ARG A CA 11
ATOM 6473 C C . ARG A 1 33 ? 0.010 -12.630 -0.750 1.00 0.00 33 ARG A C 11
ATOM 6474 O O . ARG A 1 33 ? -0.422 -13.600 -1.379 1.00 0.00 33 ARG A O 11
ATOM 6495 N N . PRO A 1 34 ? 1.324 -12.512 -0.476 1.00 0.00 34 PRO A N 11
ATOM 6496 C CA . PRO A 1 34 ? 2.348 -13.430 -0.988 1.00 0.00 34 PRO A CA 11
ATOM 6497 C C . PRO A 1 34 ? 2.341 -14.801 -0.289 1.00 0.00 34 PRO A C 11
ATOM 6498 O O . PRO A 1 34 ? 3.280 -15.574 -0.447 1.00 0.00 34 PRO A O 11
ATOM 6509 N N . ARG A 1 35 ? 1.256 -15.133 0.443 1.00 0.00 35 ARG A N 11
ATOM 6510 C CA . ARG A 1 35 ? 0.997 -16.442 1.058 1.00 0.00 35 ARG A CA 11
ATOM 6511 C C . ARG A 1 35 ? 1.161 -17.607 0.068 1.00 0.00 35 ARG A C 11
ATOM 6512 O O . ARG A 1 35 ? 1.471 -18.723 0.477 1.00 0.00 35 ARG A O 11
ATOM 6533 N N . TYR A 1 36 ? 0.957 -17.319 -1.222 1.00 0.00 36 TYR A N 11
ATOM 6534 C CA . TYR A 1 36 ? 1.155 -18.216 -2.358 1.00 0.00 36 TYR A CA 11
ATOM 6535 C C . TYR A 1 36 ? 2.440 -17.904 -3.167 1.00 0.00 36 TYR A C 11
ATOM 6536 O O . TYR A 1 36 ? 3.209 -18.784 -3.534 1.00 0.00 36 TYR A O 11
ATOM 6557 N N . ALA A 1 1 ? -4.293 7.168 -28.119 1.00 0.00 1 ALA A N 12
ATOM 6558 C CA . ALA A 1 1 ? -4.063 8.271 -29.087 1.00 0.00 1 ALA A CA 12
ATOM 6559 C C . ALA A 1 1 ? -2.784 9.053 -28.771 1.00 0.00 1 ALA A C 12
ATOM 6560 O O . ALA A 1 1 ? -1.914 9.058 -29.635 1.00 0.00 1 ALA A O 12
ATOM 6569 N N . PRO A 1 2 ? -2.640 9.694 -27.590 1.00 0.00 2 PRO A N 12
ATOM 6570 C CA . PRO A 1 2 ? -1.410 10.395 -27.229 1.00 0.00 2 PRO A CA 12
ATOM 6571 C C . PRO A 1 2 ? -0.268 9.390 -26.967 1.00 0.00 2 PRO A C 12
ATOM 6572 O O . PRO A 1 2 ? 0.564 9.178 -27.846 1.00 0.00 2 PRO A O 12
ATOM 6583 N N . LEU A 1 3 ? -0.239 8.756 -25.781 1.00 0.00 3 LEU A N 12
ATOM 6584 C CA . LEU A 1 3 ? 0.793 7.791 -25.363 1.00 0.00 3 LEU A CA 12
ATOM 6585 C C . LEU A 1 3 ? 0.405 7.047 -24.074 1.00 0.00 3 LEU A C 12
ATOM 6586 O O . LEU A 1 3 ? 1.256 6.810 -23.212 1.00 0.00 3 LEU A O 12
ATOM 6602 N N . GLU A 1 4 ? -0.879 6.698 -23.919 1.00 0.00 4 GLU A N 12
ATOM 6603 C CA . GLU A 1 4 ? -1.488 6.186 -22.681 1.00 0.00 4 GLU A CA 12
ATOM 6604 C C . GLU A 1 4 ? -1.019 6.974 -21.430 1.00 0.00 4 GLU A C 12
ATOM 6605 O O . GLU A 1 4 ? -0.308 6.435 -20.583 1.00 0.00 4 GLU A O 12
ATOM 6617 N N . PRO A 1 5 ? -1.370 8.280 -21.315 1.00 0.00 5 PRO A N 12
ATOM 6618 C CA . PRO A 1 5 ? -0.946 9.151 -20.220 1.00 0.00 5 PRO A CA 12
ATOM 6619 C C . PRO A 1 5 ? -1.728 8.857 -18.933 1.00 0.00 5 PRO A C 12
ATOM 6620 O O . PRO A 1 5 ? -2.295 9.760 -18.321 1.00 0.00 5 PRO A O 12
ATOM 6631 N N . VAL A 1 6 ? -1.706 7.585 -18.509 1.00 0.00 6 VAL A N 12
ATOM 6632 C CA . VAL A 1 6 ? -2.360 7.011 -17.331 1.00 0.00 6 VAL A CA 12
ATOM 6633 C C . VAL A 1 6 ? -3.833 7.462 -17.239 1.00 0.00 6 VAL A C 12
ATOM 6634 O O . VAL A 1 6 ? -4.479 7.758 -18.244 1.00 0.00 6 VAL A O 12
ATOM 6647 N N . TYR A 1 7 ? -4.385 7.500 -16.023 1.00 0.00 7 TYR A N 12
ATOM 6648 C CA . TYR A 1 7 ? -5.709 8.047 -15.751 1.00 0.00 7 TYR A CA 12
ATOM 6649 C C . TYR A 1 7 ? -5.585 9.314 -14.894 1.00 0.00 7 TYR A C 12
ATOM 6650 O O . TYR A 1 7 ? -5.639 9.211 -13.668 1.00 0.00 7 TYR A O 12
ATOM 6668 N N . PRO A 1 8 ? -5.382 10.503 -15.505 1.00 0.00 8 PRO A N 12
ATOM 6669 C CA . PRO A 1 8 ? -5.371 11.767 -14.780 1.00 0.00 8 PRO A CA 12
ATOM 6670 C C . PRO A 1 8 ? -6.793 12.179 -14.361 1.00 0.00 8 PRO A C 12
ATOM 6671 O O . PRO A 1 8 ? -7.787 11.580 -14.772 1.00 0.00 8 PRO A O 12
ATOM 6682 N N . GLY A 1 9 ? -6.872 13.240 -13.554 1.00 0.00 9 GLY A N 12
ATOM 6683 C CA . GLY A 1 9 ? -8.118 13.797 -13.025 1.00 0.00 9 GLY A CA 12
ATOM 6684 C C . GLY A 1 9 ? -8.137 13.851 -11.498 1.00 0.00 9 GLY A C 12
ATOM 6685 O O . GLY A 1 9 ? -8.728 14.767 -10.931 1.00 0.00 9 GLY A O 12
ATOM 6689 N N . ASP A 1 10 ? -7.462 12.904 -10.825 1.00 0.00 10 ASP A N 12
ATOM 6690 C CA . ASP A 1 10 ? -7.241 12.961 -9.380 1.00 0.00 10 ASP A CA 12
ATOM 6691 C C . ASP A 1 10 ? -6.552 14.269 -8.963 1.00 0.00 10 ASP A C 12
ATOM 6692 O O . ASP A 1 10 ? -5.811 14.893 -9.730 1.00 0.00 10 ASP A O 12
ATOM 6701 N N . ASN A 1 11 ? -6.825 14.690 -7.727 1.00 0.00 11 ASN A N 12
ATOM 6702 C CA . ASN A 1 11 ? -6.279 15.909 -7.163 1.00 0.00 11 ASN A CA 12
ATOM 6703 C C . ASN A 1 11 ? -6.351 15.854 -5.634 1.00 0.00 11 ASN A C 12
ATOM 6704 O O . ASN A 1 11 ? -7.423 16.026 -5.049 1.00 0.00 11 ASN A O 12
ATOM 6715 N N . ALA A 1 12 ? -5.210 15.592 -5.002 1.00 0.00 12 ALA A N 12
ATOM 6716 C CA . ALA A 1 12 ? -5.068 15.543 -3.555 1.00 0.00 12 ALA A CA 12
ATOM 6717 C C . ALA A 1 12 ? -3.901 16.427 -3.091 1.00 0.00 12 ALA A C 12
ATOM 6718 O O . ALA A 1 12 ? -3.314 17.176 -3.870 1.00 0.00 12 ALA A O 12
ATOM 6725 N N . THR A 1 13 ? -3.606 16.389 -1.798 1.00 0.00 13 THR A N 12
ATOM 6726 C CA . THR A 1 13 ? -2.551 17.207 -1.198 1.00 0.00 13 THR A CA 12
ATOM 6727 C C . THR A 1 13 ? -1.163 16.605 -1.499 1.00 0.00 13 THR A C 12
ATOM 6728 O O . THR A 1 13 ? -1.065 15.402 -1.764 1.00 0.00 13 THR A O 12
ATOM 6739 N N . PRO A 1 14 ? -0.073 17.393 -1.391 1.00 0.00 14 PRO A N 12
ATOM 6740 C CA . PRO A 1 14 ? 1.282 16.906 -1.636 1.00 0.00 14 PRO A CA 12
ATOM 6741 C C . PRO A 1 14 ? 1.752 15.880 -0.585 1.00 0.00 14 PRO A C 12
ATOM 6742 O O . PRO A 1 14 ? 2.754 15.202 -0.799 1.00 0.00 14 PRO A O 12
ATOM 6753 N N . GLU A 1 15 ? 1.002 15.710 0.513 1.00 0.00 15 GLU A N 12
ATOM 6754 C CA . GLU A 1 15 ? 1.295 14.764 1.583 1.00 0.00 15 GLU A CA 12
ATOM 6755 C C . GLU A 1 15 ? 0.232 13.660 1.713 1.00 0.00 15 GLU A C 12
ATOM 6756 O O . GLU A 1 15 ? 0.461 12.655 2.382 1.00 0.00 15 GLU A O 12
ATOM 6768 N N . GLN A 1 16 ? -0.901 13.806 1.008 1.00 0.00 16 GLN A N 12
ATOM 6769 C CA . GLN A 1 16 ? -1.976 12.818 0.938 1.00 0.00 16 GLN A CA 12
ATOM 6770 C C . GLN A 1 16 ? -1.922 11.997 -0.356 1.00 0.00 16 GLN A C 12
ATOM 6771 O O . GLN A 1 16 ? -2.356 10.850 -0.376 1.00 0.00 16 GLN A O 12
ATOM 6785 N N . MET A 1 17 ? -1.336 12.532 -1.438 1.00 0.00 17 MET A N 12
ATOM 6786 C CA . MET A 1 17 ? -1.132 11.832 -2.704 1.00 0.00 17 MET A CA 12
ATOM 6787 C C . MET A 1 17 ? -0.153 10.676 -2.562 1.00 0.00 17 MET A C 12
ATOM 6788 O O . MET A 1 17 ? -0.450 9.557 -2.990 1.00 0.00 17 MET A O 12
ATOM 6801 N N . ALA A 1 18 ? 0.979 10.915 -1.878 1.00 0.00 18 ALA A N 12
ATOM 6802 C CA . ALA A 1 18 ? 1.927 9.860 -1.575 1.00 0.00 18 ALA A CA 12
ATOM 6803 C C . ALA A 1 18 ? 1.298 8.767 -0.701 1.00 0.00 18 ALA A C 12
ATOM 6804 O O . ALA A 1 18 ? 1.710 7.610 -0.780 1.00 0.00 18 ALA A O 12
ATOM 6811 N N . ARG A 1 19 ? 0.261 9.120 0.071 1.00 0.00 19 ARG A N 12
ATOM 6812 C CA . ARG A 1 19 ? -0.470 8.190 0.935 1.00 0.00 19 ARG A CA 12
ATOM 6813 C C . ARG A 1 19 ? -1.528 7.396 0.184 1.00 0.00 19 ARG A C 12
ATOM 6814 O O . ARG A 1 19 ? -1.597 6.189 0.344 1.00 0.00 19 ARG A O 12
ATOM 6835 N N . TYR A 1 20 ? -2.320 8.051 -0.675 1.00 0.00 20 TYR A N 12
ATOM 6836 C CA . TYR A 1 20 ? -3.297 7.418 -1.547 1.00 0.00 20 TYR A CA 12
ATOM 6837 C C . TYR A 1 20 ? -2.663 6.293 -2.368 1.00 0.00 20 TYR A C 12
ATOM 6838 O O . TYR A 1 20 ? -3.173 5.172 -2.401 1.00 0.00 20 TYR A O 12
ATOM 6856 N N . TYR A 1 21 ? -1.517 6.587 -2.992 1.00 0.00 21 TYR A N 12
ATOM 6857 C CA . TYR A 1 21 ? -0.767 5.620 -3.782 1.00 0.00 21 TYR A CA 12
ATOM 6858 C C . TYR A 1 21 ? -0.159 4.504 -2.923 1.00 0.00 21 TYR A C 12
ATOM 6859 O O . TYR A 1 21 ? -0.256 3.325 -3.277 1.00 0.00 21 TYR A O 12
ATOM 6877 N N . SER A 1 22 ? 0.458 4.844 -1.777 1.00 0.00 22 SER A N 12
ATOM 6878 C CA . SER A 1 22 ? 1.047 3.847 -0.878 1.00 0.00 22 SER A CA 12
ATOM 6879 C C . SER A 1 22 ? -0.016 2.916 -0.278 1.00 0.00 22 SER A C 12
ATOM 6880 O O . SER A 1 22 ? 0.211 1.704 -0.167 1.00 0.00 22 SER A O 12
ATOM 6888 N N . ALA A 1 23 ? -1.197 3.463 0.045 1.00 0.00 23 ALA A N 12
ATOM 6889 C CA . ALA A 1 23 ? -2.374 2.691 0.417 1.00 0.00 23 ALA A CA 12
ATOM 6890 C C . ALA A 1 23 ? -2.788 1.752 -0.704 1.00 0.00 23 ALA A C 12
ATOM 6891 O O . ALA A 1 23 ? -3.053 0.590 -0.410 1.00 0.00 23 ALA A O 12
ATOM 6898 N N . LEU A 1 24 ? -2.795 2.206 -1.972 1.00 0.00 24 LEU A N 12
ATOM 6899 C CA . LEU A 1 24 ? -3.083 1.316 -3.091 1.00 0.00 24 LEU A CA 12
ATOM 6900 C C . LEU A 1 24 ? -2.136 0.123 -3.116 1.00 0.00 24 LEU A C 12
ATOM 6901 O O . LEU A 1 24 ? -2.608 -1.009 -3.187 1.00 0.00 24 LEU A O 12
ATOM 6917 N N . ARG A 1 25 ? -0.820 0.342 -2.985 1.00 0.00 25 ARG A N 12
ATOM 6918 C CA . ARG A 1 25 ? 0.161 -0.754 -2.946 1.00 0.00 25 ARG A CA 12
ATOM 6919 C C . ARG A 1 25 ? -0.159 -1.760 -1.844 1.00 0.00 25 ARG A C 12
ATOM 6920 O O . ARG A 1 25 ? -0.298 -2.953 -2.123 1.00 0.00 25 ARG A O 12
ATOM 6941 N N . ARG A 1 26 ? -0.322 -1.277 -0.603 1.00 0.00 26 ARG A N 12
ATOM 6942 C CA . ARG A 1 26 ? -0.658 -2.116 0.557 1.00 0.00 26 ARG A CA 12
ATOM 6943 C C . ARG A 1 26 ? -1.984 -2.859 0.355 1.00 0.00 26 ARG A C 12
ATOM 6944 O O . ARG A 1 26 ? -2.073 -4.049 0.627 1.00 0.00 26 ARG A O 12
ATOM 6965 N N . TYR A 1 27 ? -3.004 -2.147 -0.127 1.00 0.00 27 TYR A N 12
ATOM 6966 C CA . TYR A 1 27 ? -4.349 -2.645 -0.385 1.00 0.00 27 TYR A CA 12
ATOM 6967 C C . TYR A 1 27 ? -4.357 -3.732 -1.456 1.00 0.00 27 TYR A C 12
ATOM 6968 O O . TYR A 1 27 ? -4.828 -4.830 -1.192 1.00 0.00 27 TYR A O 12
ATOM 6986 N N . ILE A 1 28 ? -3.808 -3.454 -2.647 1.00 0.00 28 ILE A N 12
ATOM 6987 C CA . ILE A 1 28 ? -3.654 -4.417 -3.746 1.00 0.00 28 ILE A CA 12
ATOM 6988 C C . ILE A 1 28 ? -2.919 -5.674 -3.277 1.00 0.00 28 ILE A C 12
ATOM 6989 O O . ILE A 1 28 ? -3.339 -6.786 -3.604 1.00 0.00 28 ILE A O 12
ATOM 7004 N N . ASN A 1 29 ? -1.858 -5.502 -2.476 1.00 0.00 29 ASN A N 12
ATOM 7005 C CA . ASN A 1 29 ? -1.219 -6.610 -1.781 1.00 0.00 29 ASN A CA 12
ATOM 7006 C C . ASN A 1 29 ? -2.231 -7.363 -0.913 1.00 0.00 29 ASN A C 12
ATOM 7007 O O . ASN A 1 29 ? -2.461 -8.539 -1.152 1.00 0.00 29 ASN A O 12
ATOM 7018 N N . MET A 1 30 ? -2.860 -6.716 0.070 1.00 0.00 30 MET A N 12
ATOM 7019 C CA . MET A 1 30 ? -3.856 -7.345 0.938 1.00 0.00 30 MET A CA 12
ATOM 7020 C C . MET A 1 30 ? -5.040 -7.984 0.184 1.00 0.00 30 MET A C 12
ATOM 7021 O O . MET A 1 30 ? -5.632 -8.952 0.645 1.00 0.00 30 MET A O 12
ATOM 7034 N N . LEU A 1 31 ? -5.362 -7.505 -1.014 1.00 0.00 31 LEU A N 12
ATOM 7035 C CA . LEU A 1 31 ? -6.338 -8.108 -1.904 1.00 0.00 31 LEU A CA 12
ATOM 7036 C C . LEU A 1 31 ? -5.834 -9.406 -2.551 1.00 0.00 31 LEU A C 12
ATOM 7037 O O . LEU A 1 31 ? -6.642 -10.274 -2.883 1.00 0.00 31 LEU A O 12
ATOM 7053 N N . THR A 1 32 ? -4.510 -9.571 -2.690 1.00 0.00 32 THR A N 12
ATOM 7054 C CA . THR A 1 32 ? -3.884 -10.704 -3.382 1.00 0.00 32 THR A CA 12
ATOM 7055 C C . THR A 1 32 ? -2.563 -11.142 -2.720 1.00 0.00 32 THR A C 12
ATOM 7056 O O . THR A 1 32 ? -1.499 -11.132 -3.333 1.00 0.00 32 THR A O 12
ATOM 7067 N N . ARG A 1 33 ? -2.652 -11.605 -1.466 1.00 0.00 33 ARG A N 12
ATOM 7068 C CA . ARG A 1 33 ? -1.550 -12.174 -0.664 1.00 0.00 33 ARG A CA 12
ATOM 7069 C C . ARG A 1 33 ? -2.041 -12.882 0.606 1.00 0.00 33 ARG A C 12
ATOM 7070 O O . ARG A 1 33 ? -1.664 -14.039 0.804 1.00 0.00 33 ARG A O 12
ATOM 7091 N N . PRO A 1 34 ? -2.815 -12.223 1.496 1.00 0.00 34 PRO A N 12
ATOM 7092 C CA . PRO A 1 34 ? -3.309 -12.831 2.732 1.00 0.00 34 PRO A CA 12
ATOM 7093 C C . PRO A 1 34 ? -4.451 -13.795 2.410 1.00 0.00 34 PRO A C 12
ATOM 7094 O O . PRO A 1 34 ? -5.447 -13.421 1.788 1.00 0.00 34 PRO A O 12
ATOM 7105 N N . ARG A 1 35 ? -4.263 -15.051 2.807 1.00 0.00 35 ARG A N 12
ATOM 7106 C CA . ARG A 1 35 ? -5.202 -16.177 2.657 1.00 0.00 35 ARG A CA 12
ATOM 7107 C C . ARG A 1 35 ? -4.695 -17.436 3.360 1.00 0.00 35 ARG A C 12
ATOM 7108 O O . ARG A 1 35 ? -5.486 -18.184 3.934 1.00 0.00 35 ARG A O 12
ATOM 7129 N N . TYR A 1 36 ? -3.377 -17.646 3.285 1.00 0.00 36 TYR A N 12
ATOM 7130 C CA . TYR A 1 36 ? -2.670 -18.855 3.697 1.00 0.00 36 TYR A CA 12
ATOM 7131 C C . TYR A 1 36 ? -1.248 -18.489 4.140 1.00 0.00 36 TYR A C 12
ATOM 7132 O O . TYR A 1 36 ? -0.357 -18.275 3.333 1.00 0.00 36 TYR A O 12
ATOM 7153 N N . ALA A 1 1 ? -35.453 12.013 5.704 1.00 0.00 1 ALA A N 13
ATOM 7154 C CA . ALA A 1 1 ? -34.285 12.864 5.390 1.00 0.00 1 ALA A CA 13
ATOM 7155 C C . ALA A 1 1 ? -33.243 12.036 4.627 1.00 0.00 1 ALA A C 13
ATOM 7156 O O . ALA A 1 1 ? -32.433 11.365 5.262 1.00 0.00 1 ALA A O 13
ATOM 7165 N N . PRO A 1 2 ? -33.312 12.031 3.283 1.00 0.00 2 PRO A N 13
ATOM 7166 C CA . PRO A 1 2 ? -32.324 11.342 2.453 1.00 0.00 2 PRO A CA 13
ATOM 7167 C C . PRO A 1 2 ? -30.960 12.057 2.503 1.00 0.00 2 PRO A C 13
ATOM 7168 O O . PRO A 1 2 ? -30.892 13.237 2.847 1.00 0.00 2 PRO A O 13
ATOM 7179 N N . LEU A 1 3 ? -29.886 11.337 2.157 1.00 0.00 3 LEU A N 13
ATOM 7180 C CA . LEU A 1 3 ? -28.527 11.876 2.099 1.00 0.00 3 LEU A CA 13
ATOM 7181 C C . LEU A 1 3 ? -28.461 13.102 1.166 1.00 0.00 3 LEU A C 13
ATOM 7182 O O . LEU A 1 3 ? -28.983 13.063 0.051 1.00 0.00 3 LEU A O 13
ATOM 7198 N N . GLU A 1 4 ? -27.778 14.166 1.604 1.00 0.00 4 GLU A N 13
ATOM 7199 C CA . GLU A 1 4 ? -27.614 15.396 0.825 1.00 0.00 4 GLU A CA 13
ATOM 7200 C C . GLU A 1 4 ? -26.281 15.441 0.043 1.00 0.00 4 GLU A C 13
ATOM 7201 O O . GLU A 1 4 ? -25.345 14.687 0.340 1.00 0.00 4 GLU A O 13
ATOM 7213 N N . PRO A 1 5 ? -26.179 16.318 -0.980 1.00 0.00 5 PRO A N 13
ATOM 7214 C CA . PRO A 1 5 ? -24.983 16.472 -1.802 1.00 0.00 5 PRO A CA 13
ATOM 7215 C C . PRO A 1 5 ? -23.872 17.226 -1.051 1.00 0.00 5 PRO A C 13
ATOM 7216 O O . PRO A 1 5 ? -23.987 18.422 -0.785 1.00 0.00 5 PRO A O 13
ATOM 7227 N N . VAL A 1 6 ? -22.780 16.521 -0.743 1.00 0.00 6 VAL A N 13
ATOM 7228 C CA . VAL A 1 6 ? -21.621 17.039 -0.007 1.00 0.00 6 VAL A CA 13
ATOM 7229 C C . VAL A 1 6 ? -20.377 16.852 -0.877 1.00 0.00 6 VAL A C 13
ATOM 7230 O O . VAL A 1 6 ? -20.257 15.855 -1.587 1.00 0.00 6 VAL A O 13
ATOM 7243 N N . TYR A 1 7 ? -19.449 17.809 -0.809 1.00 0.00 7 TYR A N 13
ATOM 7244 C CA . TYR A 1 7 ? -18.198 17.808 -1.564 1.00 0.00 7 TYR A CA 13
ATOM 7245 C C . TYR A 1 7 ? -17.024 18.196 -0.648 1.00 0.00 7 TYR A C 13
ATOM 7246 O O . TYR A 1 7 ? -17.242 18.865 0.365 1.00 0.00 7 TYR A O 13
ATOM 7264 N N . PRO A 1 8 ? -15.785 17.828 -0.999 1.00 0.00 8 PRO A N 13
ATOM 7265 C CA . PRO A 1 8 ? -14.597 18.290 -0.289 1.00 0.00 8 PRO A CA 13
ATOM 7266 C C . PRO A 1 8 ? -14.236 19.756 -0.588 1.00 0.00 8 PRO A C 13
ATOM 7267 O O . PRO A 1 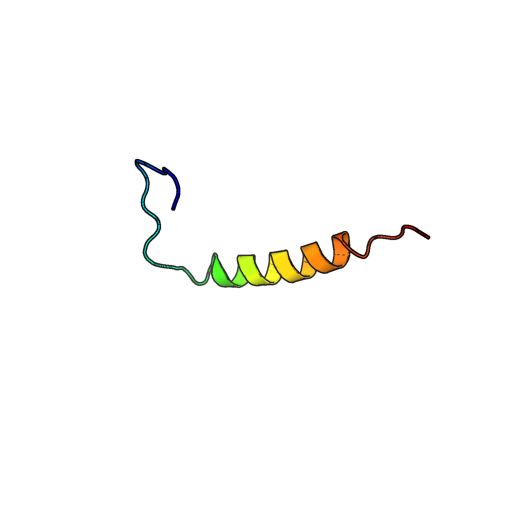8 ? -13.405 20.322 0.116 1.00 0.00 8 PRO A O 13
ATOM 7278 N N . GLY A 1 9 ? -14.862 20.365 -1.605 1.00 0.00 9 GLY A N 13
ATOM 7279 C CA . GLY A 1 9 ? -14.718 21.775 -1.978 1.00 0.00 9 GLY A CA 13
ATOM 7280 C C . GLY A 1 9 ? -13.272 22.186 -2.273 1.00 0.00 9 GLY A C 13
ATOM 7281 O O . GLY A 1 9 ? -12.816 23.210 -1.766 1.00 0.00 9 GLY A O 13
ATOM 7285 N N . ASP A 1 10 ? -12.588 21.385 -3.103 1.00 0.00 10 ASP A N 13
ATOM 7286 C CA . ASP A 1 10 ? -11.180 21.510 -3.506 1.00 0.00 10 ASP A CA 13
ATOM 7287 C C . ASP A 1 10 ? -10.215 21.323 -2.314 1.00 0.00 10 ASP A C 13
ATOM 7288 O O . ASP A 1 10 ? -9.819 22.282 -1.644 1.00 0.00 10 ASP A O 13
ATOM 7297 N N . ASN A 1 11 ? -9.835 20.064 -2.034 1.00 0.00 11 ASN A N 13
ATOM 7298 C CA . ASN A 1 11 ? -9.030 19.707 -0.866 1.00 0.00 11 ASN A CA 13
ATOM 7299 C C . ASN A 1 11 ? -8.114 18.504 -1.156 1.00 0.00 11 ASN A C 13
ATOM 7300 O O . ASN A 1 11 ? -8.529 17.350 -1.081 1.00 0.00 11 ASN A O 13
ATOM 7311 N N . ALA A 1 12 ? -6.860 18.784 -1.536 1.00 0.00 12 ALA A N 13
ATOM 7312 C CA . ALA A 1 12 ? -5.825 17.793 -1.819 1.00 0.00 12 ALA A CA 13
ATOM 7313 C C . ALA A 1 12 ? -4.437 18.349 -1.462 1.00 0.00 12 ALA A C 13
ATOM 7314 O O . ALA A 1 12 ? -4.272 19.557 -1.304 1.00 0.00 12 ALA A O 13
ATOM 7321 N N . THR A 1 13 ? -3.427 17.470 -1.338 1.00 0.00 13 THR A N 13
ATOM 7322 C CA . THR A 1 13 ? -2.052 17.859 -1.006 1.00 0.00 13 THR A CA 13
ATOM 7323 C C . THR A 1 13 ? -1.051 16.765 -1.433 1.00 0.00 13 THR A C 13
ATOM 7324 O O . THR A 1 13 ? -1.449 15.614 -1.612 1.00 0.00 13 THR A O 13
ATOM 7335 N N . PRO A 1 14 ? 0.260 17.078 -1.579 1.00 0.00 14 PRO A N 13
ATOM 7336 C CA . PRO A 1 14 ? 1.272 16.126 -2.029 1.00 0.00 14 PRO A CA 13
ATOM 7337 C C . PRO A 1 14 ? 1.596 15.059 -0.970 1.00 0.00 14 PRO A C 13
ATOM 7338 O O . PRO A 1 14 ? 1.695 13.872 -1.286 1.00 0.00 14 PRO A O 13
ATOM 7349 N N . GLU A 1 15 ? 1.682 15.461 0.305 1.00 0.00 15 GLU A N 13
ATOM 7350 C CA . GLU A 1 15 ? 1.931 14.571 1.449 1.00 0.00 15 GLU A CA 13
ATOM 7351 C C . GLU A 1 15 ? 0.807 13.534 1.643 1.00 0.00 15 GLU A C 13
ATOM 7352 O O . GLU A 1 15 ? 1.049 12.437 2.141 1.00 0.00 15 GLU A O 13
ATOM 7364 N N . GLN A 1 16 ? -0.404 13.847 1.166 1.00 0.00 16 GLN A N 13
ATOM 7365 C CA . GLN A 1 16 ? -1.555 12.936 1.139 1.00 0.00 16 GLN A CA 13
ATOM 7366 C C . GLN A 1 16 ? -1.608 12.111 -0.160 1.00 0.00 16 GLN A C 13
ATOM 7367 O O . GLN A 1 16 ? -2.159 11.010 -0.172 1.00 0.00 16 GLN A O 13
ATOM 7381 N N . MET A 1 17 ? -0.996 12.600 -1.250 1.00 0.00 17 MET A N 13
ATOM 7382 C CA . MET A 1 17 ? -0.946 11.919 -2.544 1.00 0.00 17 MET A CA 13
ATOM 7383 C C . MET A 1 17 ? -0.036 10.691 -2.476 1.00 0.00 17 MET A C 13
ATOM 7384 O O . MET A 1 17 ? -0.438 9.602 -2.895 1.00 0.00 17 MET A O 13
ATOM 7397 N N . ALA A 1 18 ? 1.151 10.841 -1.870 1.00 0.00 18 ALA A N 13
ATOM 7398 C CA . ALA A 1 18 ? 2.038 9.711 -1.607 1.00 0.00 18 ALA A CA 13
ATOM 7399 C C . ALA A 1 18 ? 1.369 8.627 -0.751 1.00 0.00 18 ALA A C 13
ATOM 7400 O O . ALA A 1 18 ? 1.640 7.435 -0.917 1.00 0.00 18 ALA A O 13
ATOM 7407 N N . ARG A 1 19 ? 0.418 9.035 0.113 1.00 0.00 19 ARG A N 13
ATOM 7408 C CA . ARG A 1 19 ? -0.382 8.138 0.940 1.00 0.00 19 ARG A CA 13
ATOM 7409 C C . ARG A 1 19 ? -1.467 7.419 0.147 1.00 0.00 19 ARG A C 13
ATOM 7410 O O . ARG A 1 19 ? -1.547 6.202 0.269 1.00 0.00 19 ARG A O 13
ATOM 7431 N N . TYR A 1 20 ? -2.252 8.127 -0.673 1.00 0.00 20 TYR A N 13
ATOM 7432 C CA . TYR A 1 20 ? -3.272 7.555 -1.555 1.00 0.00 20 TYR A CA 13
ATOM 7433 C C . TYR A 1 20 ? -2.697 6.383 -2.371 1.00 0.00 20 TYR A C 13
ATOM 7434 O O . TYR A 1 20 ? -3.276 5.296 -2.400 1.00 0.00 20 TYR A O 13
ATOM 7452 N N . TYR A 1 21 ? -1.528 6.596 -2.985 1.00 0.00 21 TYR A N 13
ATOM 7453 C CA . TYR A 1 21 ? -0.848 5.587 -3.789 1.00 0.00 21 TYR A CA 13
ATOM 7454 C C . TYR A 1 21 ? -0.247 4.447 -2.946 1.00 0.00 21 TYR A C 13
ATOM 7455 O O . TYR A 1 21 ? -0.382 3.275 -3.304 1.00 0.00 21 TYR A O 13
ATOM 7473 N N . SER A 1 22 ? 0.364 4.769 -1.796 1.00 0.00 22 SER A N 13
ATOM 7474 C CA . SER A 1 22 ? 0.870 3.766 -0.846 1.00 0.00 22 SER A CA 13
ATOM 7475 C C . SER A 1 22 ? -0.250 2.863 -0.318 1.00 0.00 22 SER A C 13
ATOM 7476 O O . SER A 1 22 ? -0.068 1.646 -0.232 1.00 0.00 22 SER A O 13
ATOM 7484 N N . ALA A 1 23 ? -1.406 3.446 -0.009 1.00 0.00 23 ALA A N 13
ATOM 7485 C CA . ALA A 1 23 ? -2.594 2.694 0.376 1.00 0.00 23 ALA A CA 13
ATOM 7486 C C . ALA A 1 23 ? -3.025 1.759 -0.750 1.00 0.00 23 ALA A C 13
ATOM 7487 O O . ALA A 1 23 ? -3.355 0.614 -0.459 1.00 0.00 23 ALA A O 13
ATOM 7494 N N . LEU A 1 24 ? -2.976 2.205 -2.014 1.00 0.00 24 LEU A N 13
ATOM 7495 C CA . LEU A 1 24 ? -3.235 1.347 -3.170 1.00 0.00 24 LEU A CA 13
ATOM 7496 C C . LEU A 1 24 ? -2.280 0.153 -3.189 1.00 0.00 24 LEU A C 13
ATOM 7497 O O . LEU A 1 24 ? -2.746 -0.981 -3.275 1.00 0.00 24 LEU A O 13
ATOM 7513 N N . ARG A 1 25 ? -0.969 0.385 -3.048 1.00 0.00 25 ARG A N 13
ATOM 7514 C CA . ARG A 1 25 ? 0.020 -0.701 -2.989 1.00 0.00 25 ARG A CA 13
ATOM 7515 C C . ARG A 1 25 ? -0.332 -1.695 -1.890 1.00 0.00 25 ARG A C 13
ATOM 7516 O O . ARG A 1 25 ? -0.456 -2.881 -2.181 1.00 0.00 25 ARG A O 13
ATOM 7537 N N . ARG A 1 26 ? -0.550 -1.214 -0.659 1.00 0.00 26 ARG A N 13
ATOM 7538 C CA . ARG A 1 26 ? -0.903 -2.067 0.478 1.00 0.00 26 ARG A CA 13
ATOM 7539 C C . ARG A 1 26 ? -2.213 -2.816 0.252 1.00 0.00 26 ARG A C 13
ATOM 7540 O O . ARG A 1 26 ? -2.246 -4.026 0.431 1.00 0.00 26 ARG A O 13
ATOM 7561 N N . TYR A 1 27 ? -3.267 -2.116 -0.176 1.00 0.00 27 TYR A N 13
ATOM 7562 C CA . TYR A 1 27 ? -4.585 -2.655 -0.502 1.00 0.00 27 TYR A CA 13
ATOM 7563 C C . TYR A 1 27 ? -4.502 -3.745 -1.573 1.00 0.00 27 TYR A C 13
ATOM 7564 O O . TYR A 1 27 ? -5.126 -4.786 -1.423 1.00 0.00 27 TYR A O 13
ATOM 7582 N N . ILE A 1 28 ? -3.680 -3.552 -2.611 1.00 0.00 28 ILE A N 13
ATOM 7583 C CA . ILE A 1 28 ? -3.438 -4.533 -3.675 1.00 0.00 28 ILE A CA 13
ATOM 7584 C C . ILE A 1 28 ? -2.631 -5.727 -3.141 1.00 0.00 28 ILE A C 13
ATOM 7585 O O . ILE A 1 28 ? -3.007 -6.878 -3.386 1.00 0.00 28 ILE A O 13
ATOM 7600 N N . ASN A 1 29 ? -1.578 -5.470 -2.352 1.00 0.00 29 ASN A N 13
ATOM 7601 C CA . ASN A 1 29 ? -0.821 -6.513 -1.661 1.00 0.00 29 ASN A CA 13
ATOM 7602 C C . ASN A 1 29 ? -1.700 -7.312 -0.686 1.00 0.00 29 ASN A C 13
ATOM 7603 O O . ASN A 1 29 ? -1.438 -8.493 -0.494 1.00 0.00 29 ASN A O 13
ATOM 7614 N N . MET A 1 30 ? -2.731 -6.690 -0.088 1.00 0.00 30 MET A N 13
ATOM 7615 C CA . MET A 1 30 ? -3.684 -7.302 0.839 1.00 0.00 30 MET A CA 13
ATOM 7616 C C . MET A 1 30 ? -4.902 -7.951 0.149 1.00 0.00 30 MET A C 13
ATOM 7617 O O . MET A 1 30 ? -5.458 -8.906 0.686 1.00 0.00 30 MET A O 13
ATOM 7630 N N . LEU A 1 31 ? -5.265 -7.508 -1.057 1.00 0.00 31 LEU A N 13
ATOM 7631 C CA . LEU A 1 31 ? -6.327 -8.093 -1.872 1.00 0.00 31 LEU A CA 13
ATOM 7632 C C . LEU A 1 31 ? -5.948 -9.519 -2.270 1.00 0.00 31 LEU A C 13
ATOM 7633 O O . LEU A 1 31 ? -6.684 -10.464 -2.013 1.00 0.00 31 LEU A O 13
ATOM 7649 N N . THR A 1 32 ? -4.780 -9.664 -2.894 1.00 0.00 32 THR A N 13
ATOM 7650 C CA . THR A 1 32 ? -4.267 -10.965 -3.367 1.00 0.00 32 THR A CA 13
ATOM 7651 C C . THR A 1 32 ? -3.355 -11.645 -2.325 1.00 0.00 32 THR A C 13
ATOM 7652 O O . THR A 1 32 ? -2.853 -12.738 -2.564 1.00 0.00 32 THR A O 13
ATOM 7663 N N . ARG A 1 33 ? -3.229 -11.085 -1.112 1.00 0.00 33 ARG A N 13
ATOM 7664 C CA . ARG A 1 33 ? -2.522 -11.687 0.038 1.00 0.00 33 ARG A CA 13
ATOM 7665 C C . ARG A 1 33 ? -2.928 -13.139 0.328 1.00 0.00 33 ARG A C 13
ATOM 7666 O O . ARG A 1 33 ? -2.025 -13.959 0.464 1.00 0.00 33 ARG A O 13
ATOM 7687 N N . PRO A 1 34 ? -4.228 -13.478 0.434 1.00 0.00 34 PRO A N 13
ATOM 7688 C CA . PRO A 1 34 ? -4.677 -14.856 0.606 1.00 0.00 34 PRO A CA 13
ATOM 7689 C C . PRO A 1 34 ? -4.691 -15.667 -0.698 1.00 0.00 34 PRO A C 13
ATOM 7690 O O . PRO A 1 34 ? -5.162 -16.803 -0.696 1.00 0.00 34 PRO A O 13
ATOM 7701 N N . ARG A 1 35 ? -4.140 -15.109 -1.793 1.00 0.00 35 ARG A N 13
ATOM 7702 C CA . ARG A 1 35 ? -3.989 -15.724 -3.114 1.00 0.00 35 ARG A CA 13
ATOM 7703 C C . ARG A 1 35 ? -5.344 -16.067 -3.747 1.00 0.00 35 ARG A C 13
ATOM 7704 O O . ARG A 1 35 ? -5.744 -17.226 -3.832 1.00 0.00 35 ARG A O 13
ATOM 7725 N N . TYR A 1 36 ? -6.044 -15.034 -4.218 1.00 0.00 36 TYR A N 13
ATOM 7726 C CA . TYR A 1 36 ? -7.402 -15.162 -4.762 1.00 0.00 36 TYR A CA 13
ATOM 7727 C C . TYR A 1 36 ? -7.625 -14.193 -5.930 1.00 0.00 36 TYR A C 13
ATOM 7728 O O . TYR A 1 36 ? -7.228 -13.037 -5.892 1.00 0.00 36 TYR A O 13
ATOM 7749 N N . ALA A 1 1 ? -23.125 -1.438 -10.549 1.00 0.00 1 ALA A N 14
ATOM 7750 C CA . ALA A 1 1 ? -22.477 -1.527 -11.870 1.00 0.00 1 ALA A CA 14
ATOM 7751 C C . ALA A 1 1 ? -21.275 -0.585 -11.982 1.00 0.00 1 ALA A C 14
ATOM 7752 O O . ALA A 1 1 ? -20.173 -1.118 -12.132 1.00 0.00 1 ALA A O 14
ATOM 7761 N N . PRO A 1 2 ? -21.423 0.756 -11.885 1.00 0.00 2 PRO A N 14
ATOM 7762 C CA . PRO A 1 2 ? -20.285 1.666 -12.014 1.00 0.00 2 PRO A CA 14
ATOM 7763 C C . PRO A 1 2 ? -19.304 1.577 -10.833 1.00 0.00 2 PRO A C 14
ATOM 7764 O O . PRO A 1 2 ? -18.106 1.723 -11.060 1.00 0.00 2 PRO A O 14
ATOM 7775 N N . LEU A 1 3 ? -19.817 1.276 -9.622 1.00 0.00 3 LEU A N 14
ATOM 7776 C CA . LEU A 1 3 ? -19.116 1.224 -8.327 1.00 0.00 3 LEU A CA 14
ATOM 7777 C C . LEU A 1 3 ? -18.512 2.580 -7.944 1.00 0.00 3 LEU A C 14
ATOM 7778 O O . LEU A 1 3 ? -17.623 3.087 -8.619 1.00 0.00 3 LEU A O 14
ATOM 7794 N N . GLU A 1 4 ? -19.004 3.168 -6.848 1.00 0.00 4 GLU A N 14
ATOM 7795 C CA . GLU A 1 4 ? -18.637 4.505 -6.378 1.00 0.00 4 GLU A CA 14
ATOM 7796 C C . GLU A 1 4 ? -18.614 5.549 -7.526 1.00 0.00 4 GLU A C 14
ATOM 7797 O O . GLU A 1 4 ? -17.561 6.059 -7.902 1.00 0.00 4 GLU A O 14
ATOM 7809 N N . PRO A 1 5 ? -19.801 5.879 -8.103 1.00 0.00 5 PRO A N 14
ATOM 7810 C CA . PRO A 1 5 ? -19.916 6.762 -9.263 1.00 0.00 5 PRO A CA 14
ATOM 7811 C C . PRO A 1 5 ? -19.639 8.227 -8.893 1.00 0.00 5 PRO A C 14
ATOM 7812 O O . PRO A 1 5 ? -20.544 9.032 -8.705 1.00 0.00 5 PRO A O 14
ATOM 7823 N N . VAL A 1 6 ? -18.345 8.555 -8.806 1.00 0.00 6 VAL A N 14
ATOM 7824 C CA . VAL A 1 6 ? -17.799 9.866 -8.458 1.00 0.00 6 VAL A CA 14
ATOM 7825 C C . VAL A 1 6 ? -16.666 10.222 -9.420 1.00 0.00 6 VAL A C 14
ATOM 7826 O O . VAL A 1 6 ? -16.013 9.349 -9.997 1.00 0.00 6 VAL A O 14
ATOM 7839 N N . TYR A 1 7 ? -16.439 11.525 -9.593 1.00 0.00 7 TYR A N 14
ATOM 7840 C CA . TYR A 1 7 ? -15.435 12.114 -10.474 1.00 0.00 7 TYR A CA 14
ATOM 7841 C C . TYR A 1 7 ? -14.498 13.037 -9.671 1.00 0.00 7 TYR A C 14
ATOM 7842 O O . TYR A 1 7 ? -14.923 13.608 -8.657 1.00 0.00 7 TYR A O 14
ATOM 7860 N N . PRO A 1 8 ? -13.238 13.210 -10.103 1.00 0.00 8 PRO A N 14
ATOM 7861 C CA . PRO A 1 8 ? -12.305 14.138 -9.473 1.00 0.00 8 PRO A CA 14
ATOM 7862 C C . PRO A 1 8 ? -12.690 15.589 -9.798 1.00 0.00 8 PRO A C 14
ATOM 7863 O O . PRO A 1 8 ? -12.935 15.922 -10.956 1.00 0.00 8 PRO A O 14
ATOM 7874 N N . GLY A 1 9 ? -12.723 16.449 -8.775 1.00 0.00 9 GLY A N 14
ATOM 7875 C CA . GLY A 1 9 ? -13.126 17.852 -8.889 1.00 0.00 9 GLY A CA 14
ATOM 7876 C C . GLY A 1 9 ? -12.268 18.787 -8.037 1.00 0.00 9 GLY A C 14
ATOM 7877 O O . GLY A 1 9 ? -12.824 19.540 -7.233 1.00 0.00 9 GLY A O 14
ATOM 7881 N N . ASP A 1 10 ? -10.939 18.713 -8.208 1.00 0.00 10 ASP A N 14
ATOM 7882 C CA . ASP A 1 10 ? -9.910 19.468 -7.472 1.00 0.00 10 ASP A CA 14
ATOM 7883 C C . ASP A 1 10 ? -9.971 19.236 -5.943 1.00 0.00 10 ASP A C 14
ATOM 7884 O O . ASP A 1 10 ? -10.610 19.963 -5.190 1.00 0.00 10 ASP A O 14
ATOM 7893 N N . ASN A 1 11 ? -9.302 18.158 -5.500 1.00 0.00 11 ASN A N 14
ATOM 7894 C CA . ASN A 1 11 ? -9.207 17.772 -4.092 1.00 0.00 11 ASN A CA 14
ATOM 7895 C C . ASN A 1 11 ? -8.065 16.751 -3.897 1.00 0.00 11 ASN A C 14
ATOM 7896 O O . ASN A 1 11 ? -8.289 15.545 -3.959 1.00 0.00 11 ASN A O 14
ATOM 7907 N N . ALA A 1 12 ? -6.839 17.233 -3.693 1.00 0.00 12 ALA A N 14
ATOM 7908 C CA . ALA A 1 12 ? -5.697 16.398 -3.339 1.00 0.00 12 ALA A CA 14
ATOM 7909 C C . ALA A 1 12 ? -4.563 17.248 -2.757 1.00 0.00 12 ALA A C 14
ATOM 7910 O O . ALA A 1 12 ? -4.567 18.474 -2.890 1.00 0.00 12 ALA A O 14
ATOM 7917 N N . THR A 1 13 ? -3.594 16.599 -2.111 1.00 0.00 13 THR A N 14
ATOM 7918 C CA . THR A 1 13 ? -2.457 17.261 -1.457 1.00 0.00 13 THR A CA 14
ATOM 7919 C C . THR A 1 13 ? -1.210 16.382 -1.553 1.00 0.00 13 THR A C 14
ATOM 7920 O O . THR A 1 13 ? -1.352 15.157 -1.652 1.00 0.00 13 THR A O 14
ATOM 7931 N N . PRO A 1 14 ? 0.011 16.948 -1.442 1.00 0.00 14 PRO A N 14
ATOM 7932 C CA . PRO A 1 14 ? 1.251 16.171 -1.467 1.00 0.00 14 PRO A CA 14
ATOM 7933 C C . PRO A 1 14 ? 1.437 15.279 -0.228 1.00 0.00 14 PRO A C 14
ATOM 7934 O O . PRO A 1 14 ? 2.357 14.467 -0.206 1.00 0.00 14 PRO A O 14
ATOM 7945 N N . GLU A 1 15 ? 0.550 15.372 0.771 1.00 0.00 15 GLU A N 14
ATOM 7946 C CA . GLU A 1 15 ? 0.556 14.529 1.971 1.00 0.00 15 GLU A CA 14
ATOM 7947 C C . GLU A 1 15 ? -0.541 13.454 1.946 1.00 0.00 15 GLU A C 14
ATOM 7948 O O . GLU A 1 15 ? -0.427 12.435 2.622 1.00 0.00 15 GLU A O 14
ATOM 7960 N N . GLN A 1 16 ? -1.561 13.635 1.100 1.00 0.00 16 GLN A N 14
ATOM 7961 C CA . GLN A 1 16 ? -2.672 12.697 0.926 1.00 0.00 16 GLN A CA 14
ATOM 7962 C C . GLN A 1 16 ? -2.444 11.800 -0.306 1.00 0.00 16 GLN A C 14
ATOM 7963 O O . GLN A 1 16 ? -2.769 10.617 -0.260 1.00 0.00 16 GLN A O 14
ATOM 7977 N N . MET A 1 17 ? -1.824 12.320 -1.377 1.00 0.00 17 MET A N 14
ATOM 7978 C CA . MET A 1 17 ? -1.489 11.596 -2.595 1.00 0.00 17 MET A CA 14
ATOM 7979 C C . MET A 1 17 ? -0.367 10.584 -2.359 1.00 0.00 17 MET A C 14
ATOM 7980 O O . MET A 1 17 ? -0.455 9.443 -2.824 1.00 0.00 17 MET A O 14
ATOM 7993 N N . ALA A 1 18 ? 0.657 10.969 -1.584 1.00 0.00 18 ALA A N 14
ATOM 7994 C CA . ALA A 1 18 ? 1.697 10.030 -1.190 1.00 0.00 18 ALA A CA 14
ATOM 7995 C C . ALA A 1 18 ? 1.135 8.890 -0.333 1.00 0.00 18 ALA A C 14
ATOM 7996 O O . ALA A 1 18 ? 1.592 7.752 -0.425 1.00 0.00 18 ALA A O 14
ATOM 8003 N N . ARG A 1 19 ? 0.085 9.176 0.439 1.00 0.00 19 ARG A N 14
ATOM 8004 C CA . ARG A 1 19 ? -0.618 8.174 1.247 1.00 0.00 19 ARG A CA 14
ATOM 8005 C C . ARG A 1 19 ? -1.645 7.363 0.456 1.00 0.00 19 ARG A C 14
ATOM 8006 O O . ARG A 1 19 ? -1.975 6.265 0.895 1.00 0.00 19 ARG A O 14
ATOM 8027 N N . TYR A 1 20 ? -2.145 7.884 -0.664 1.00 0.00 20 TYR A N 14
ATOM 8028 C CA . TYR A 1 20 ? -3.033 7.200 -1.599 1.00 0.00 20 TYR A CA 14
ATOM 8029 C C . TYR A 1 20 ? -2.272 6.119 -2.369 1.00 0.00 20 TYR A C 14
ATOM 8030 O O . TYR A 1 20 ? -2.639 4.953 -2.301 1.00 0.00 20 TYR A O 14
ATOM 8048 N N . TYR A 1 21 ? -1.206 6.501 -3.072 1.00 0.00 21 TYR A N 14
ATOM 8049 C CA . TYR A 1 21 ? -0.423 5.584 -3.894 1.00 0.00 21 TYR A CA 14
ATOM 8050 C C . TYR A 1 21 ? 0.164 4.413 -3.081 1.00 0.00 21 TYR A C 14
ATOM 8051 O O . TYR A 1 21 ? 0.048 3.244 -3.467 1.00 0.00 21 TYR A O 14
ATOM 8069 N N . SER A 1 22 ? 0.750 4.712 -1.919 1.00 0.00 22 SER A N 14
ATOM 8070 C CA . SER A 1 22 ? 1.235 3.695 -0.982 1.00 0.00 22 SER A CA 14
ATOM 8071 C C . SER A 1 22 ? 0.110 2.810 -0.448 1.00 0.00 22 SER A C 14
ATOM 8072 O O . SER A 1 22 ? 0.271 1.587 -0.371 1.00 0.00 22 SER A O 14
ATOM 8080 N N . ALA A 1 23 ? -1.047 3.402 -0.125 1.00 0.00 23 ALA A N 14
ATOM 8081 C CA . ALA A 1 23 ? -2.221 2.629 0.245 1.00 0.00 23 ALA A CA 14
ATOM 8082 C C . ALA A 1 23 ? -2.723 1.760 -0.907 1.00 0.00 23 ALA A C 14
ATOM 8083 O O . ALA A 1 23 ? -3.096 0.633 -0.636 1.00 0.00 23 ALA A O 14
ATOM 8090 N N . LEU A 1 24 ? -2.700 2.215 -2.163 1.00 0.00 24 LEU A N 14
ATOM 8091 C CA . LEU A 1 24 ? -3.041 1.418 -3.340 1.00 0.00 24 LEU A CA 14
ATOM 8092 C C . LEU A 1 24 ? -2.149 0.179 -3.413 1.00 0.00 24 LEU A C 14
ATOM 8093 O O . LEU A 1 24 ? -2.653 -0.928 -3.610 1.00 0.00 24 LEU A O 14
ATOM 8109 N N . ARG A 1 25 ? -0.829 0.334 -3.207 1.00 0.00 25 ARG A N 14
ATOM 8110 C CA . ARG A 1 25 ? 0.095 -0.801 -3.170 1.00 0.00 25 ARG A CA 14
ATOM 8111 C C . ARG A 1 25 ? -0.283 -1.784 -2.064 1.00 0.00 25 ARG A C 14
ATOM 8112 O O . ARG A 1 25 ? -0.461 -2.968 -2.352 1.00 0.00 25 ARG A O 14
ATOM 8133 N N . ARG A 1 26 ? -0.415 -1.307 -0.818 1.00 0.00 26 ARG A N 14
ATOM 8134 C CA . ARG A 1 26 ? -0.787 -2.172 0.306 1.00 0.00 26 ARG A CA 14
ATOM 8135 C C . ARG A 1 26 ? -2.158 -2.805 0.092 1.00 0.00 26 ARG A C 14
ATOM 8136 O O . ARG A 1 26 ? -2.286 -3.998 0.315 1.00 0.00 26 ARG A O 14
ATOM 8157 N N . TYR A 1 27 ? -3.149 -2.044 -0.371 1.00 0.00 27 TYR A N 14
ATOM 8158 C CA . TYR A 1 27 ? -4.493 -2.502 -0.701 1.00 0.00 27 TYR A CA 14
ATOM 8159 C C . TYR A 1 27 ? -4.448 -3.649 -1.702 1.00 0.00 27 TYR A C 14
ATOM 8160 O O . TYR A 1 27 ? -5.051 -4.681 -1.444 1.00 0.00 27 TYR A O 14
ATOM 8178 N N . ILE A 1 28 ? -3.712 -3.516 -2.814 1.00 0.00 28 ILE A N 14
ATOM 8179 C CA . ILE A 1 28 ? -3.569 -4.591 -3.797 1.00 0.00 28 ILE A CA 14
ATOM 8180 C C . ILE A 1 28 ? -2.828 -5.796 -3.182 1.00 0.00 28 ILE A C 14
ATOM 8181 O O . ILE A 1 28 ? -3.315 -6.924 -3.273 1.00 0.00 28 ILE A O 14
ATOM 8196 N N . ASN A 1 29 ? -1.710 -5.559 -2.487 1.00 0.00 29 ASN A N 14
ATOM 8197 C CA . ASN A 1 29 ? -0.940 -6.608 -1.805 1.00 0.00 29 ASN A CA 14
ATOM 8198 C C . ASN A 1 29 ? -1.701 -7.238 -0.607 1.00 0.00 29 ASN A C 14
ATOM 8199 O O . ASN A 1 29 ? -1.276 -8.268 -0.081 1.00 0.00 29 ASN A O 14
ATOM 8210 N N . MET A 1 30 ? -2.806 -6.635 -0.171 1.00 0.00 30 MET A N 14
ATOM 8211 C CA . MET A 1 30 ? -3.666 -7.083 0.930 1.00 0.00 30 MET A CA 14
ATOM 8212 C C . MET A 1 30 ? -4.972 -7.692 0.413 1.00 0.00 30 MET A C 14
ATOM 8213 O O . MET A 1 30 ? -5.498 -8.586 1.071 1.00 0.00 30 MET A O 14
ATOM 8226 N N . LEU A 1 31 ? -5.473 -7.267 -0.757 1.00 0.00 31 LEU A N 14
ATOM 8227 C CA . LEU A 1 31 ? -6.694 -7.751 -1.399 1.00 0.00 31 LEU A CA 14
ATOM 8228 C C . LEU A 1 31 ? -6.626 -9.268 -1.525 1.00 0.00 31 LEU A C 14
ATOM 8229 O O . LEU A 1 31 ? -7.479 -9.979 -1.001 1.00 0.00 31 LEU A O 14
ATOM 8245 N N . THR A 1 32 ? -5.600 -9.751 -2.223 1.00 0.00 32 THR A N 14
ATOM 8246 C CA . THR A 1 32 ? -5.409 -11.197 -2.391 1.00 0.00 32 THR A CA 14
ATOM 8247 C C . THR A 1 32 ? -4.963 -11.841 -1.078 1.00 0.00 32 THR A C 14
ATOM 8248 O O . THR A 1 32 ? -5.253 -13.018 -0.860 1.00 0.00 32 THR A O 14
ATOM 8259 N N . ARG A 1 33 ? -4.324 -11.033 -0.209 1.00 0.00 33 ARG A N 14
ATOM 8260 C CA . ARG A 1 33 ? -3.617 -11.364 1.030 1.00 0.00 33 ARG A CA 14
ATOM 8261 C C . ARG A 1 33 ? -2.443 -12.322 0.757 1.00 0.00 33 ARG A C 14
ATOM 8262 O O . ARG A 1 33 ? -2.564 -13.246 -0.052 1.00 0.00 33 ARG A O 14
ATOM 8283 N N . PRO A 1 34 ? -1.292 -12.201 1.453 1.00 0.00 34 PRO A N 14
ATOM 8284 C CA . PRO A 1 34 ? -0.252 -13.223 1.424 1.00 0.00 34 PRO A CA 14
ATOM 8285 C C . PRO A 1 34 ? -0.684 -14.462 2.238 1.00 0.00 34 PRO A C 14
ATOM 8286 O O . PRO A 1 34 ? -0.037 -14.853 3.205 1.00 0.00 34 PRO A O 14
ATOM 8297 N N . ARG A 1 35 ? -1.799 -15.093 1.838 1.00 0.00 35 ARG A N 14
ATOM 8298 C CA . ARG A 1 35 ? -2.271 -16.383 2.364 1.00 0.00 35 ARG A CA 14
ATOM 8299 C C . ARG A 1 35 ? -1.384 -17.556 1.886 1.00 0.00 35 ARG A C 14
ATOM 8300 O O . ARG A 1 35 ? -1.488 -18.656 2.420 1.00 0.00 35 ARG A O 14
ATOM 8321 N N . TYR A 1 36 ? -0.530 -17.311 0.893 1.00 0.00 36 TYR A N 14
ATOM 8322 C CA . TYR A 1 36 ? 0.417 -18.271 0.344 1.00 0.00 36 TYR A CA 14
ATOM 8323 C C . TYR A 1 36 ? 1.700 -18.357 1.187 1.00 0.00 36 TYR A C 14
ATOM 8324 O O . TYR A 1 36 ? 2.190 -17.365 1.715 1.00 0.00 36 TYR A O 14
ATOM 8345 N N . ALA A 1 1 ? -13.047 6.364 -20.899 1.00 0.00 1 ALA A N 15
ATOM 8346 C CA . ALA A 1 1 ? -12.817 5.773 -19.557 1.00 0.00 1 ALA A CA 15
ATOM 8347 C C . ALA A 1 1 ? -14.033 6.068 -18.670 1.00 0.00 1 ALA A C 15
ATOM 8348 O O . ALA A 1 1 ? -14.847 6.882 -19.080 1.00 0.00 1 ALA A O 15
ATOM 8357 N N . PRO A 1 2 ? -14.237 5.368 -17.534 1.00 0.00 2 PRO A N 15
ATOM 8358 C CA . PRO A 1 2 ? -15.345 5.642 -16.608 1.00 0.00 2 PRO A CA 15
ATOM 8359 C C . PRO A 1 2 ? -15.043 6.736 -15.572 1.00 0.00 2 PRO A C 15
ATOM 8360 O O . PRO A 1 2 ? -15.937 7.493 -15.198 1.00 0.00 2 PRO A O 15
ATOM 8371 N N . LEU A 1 3 ? -13.794 6.779 -15.089 1.00 0.00 3 LEU A N 15
ATOM 8372 C CA . LEU A 1 3 ? -13.292 7.773 -14.149 1.00 0.00 3 LEU A CA 15
ATOM 8373 C C . LEU A 1 3 ? -12.212 8.610 -14.861 1.00 0.00 3 LEU A C 15
ATOM 8374 O O . LEU A 1 3 ? -11.057 8.187 -14.944 1.00 0.00 3 LEU A O 15
ATOM 8390 N N . GLU A 1 4 ? -12.592 9.775 -15.390 1.00 0.00 4 GLU A N 15
ATOM 8391 C CA . GLU A 1 4 ? -11.674 10.707 -16.055 1.00 0.00 4 GLU A CA 15
ATOM 8392 C C . GLU A 1 4 ? -11.675 12.110 -15.410 1.00 0.00 4 GLU A C 15
ATOM 8393 O O . GLU A 1 4 ? -12.661 12.509 -14.790 1.00 0.00 4 GLU A O 15
ATOM 8405 N N . PRO A 1 5 ? -10.579 12.883 -15.542 1.00 0.00 5 PRO A N 15
ATOM 8406 C CA . PRO A 1 5 ? -10.508 14.253 -15.052 1.00 0.00 5 PRO A CA 15
ATOM 8407 C C . PRO A 1 5 ? -11.238 15.227 -15.985 1.00 0.00 5 PRO A C 15
ATOM 8408 O O . PRO A 1 5 ? -10.850 15.423 -17.142 1.00 0.00 5 PRO A O 15
ATOM 8419 N N . VAL A 1 6 ? -12.265 15.896 -15.449 1.00 0.00 6 VAL A N 15
ATOM 8420 C CA . VAL A 1 6 ? -13.018 16.931 -16.166 1.00 0.00 6 VAL A CA 15
ATOM 8421 C C . VAL A 1 6 ? -12.350 18.317 -16.078 1.00 0.00 6 VAL A C 15
ATOM 8422 O O . VAL A 1 6 ? -12.632 19.192 -16.894 1.00 0.00 6 VAL A O 15
ATOM 8435 N N . TYR A 1 7 ? -11.462 18.503 -15.088 1.00 0.00 7 TYR A N 15
ATOM 8436 C CA . TYR A 1 7 ? -10.813 19.777 -14.762 1.00 0.00 7 TYR A CA 15
ATOM 8437 C C . TYR A 1 7 ? -9.574 19.568 -13.855 1.00 0.00 7 TYR A C 15
ATOM 8438 O O . TYR A 1 7 ? -9.693 19.643 -12.630 1.00 0.00 7 TYR A O 15
ATOM 8456 N N . PRO A 1 8 ? -8.390 19.244 -14.407 1.00 0.00 8 PRO A N 15
ATOM 8457 C CA . PRO A 1 8 ? -7.170 19.035 -13.631 1.00 0.00 8 PRO A CA 15
ATOM 8458 C C . PRO A 1 8 ? -6.595 20.364 -13.115 1.00 0.00 8 PRO A C 15
ATOM 8459 O O . P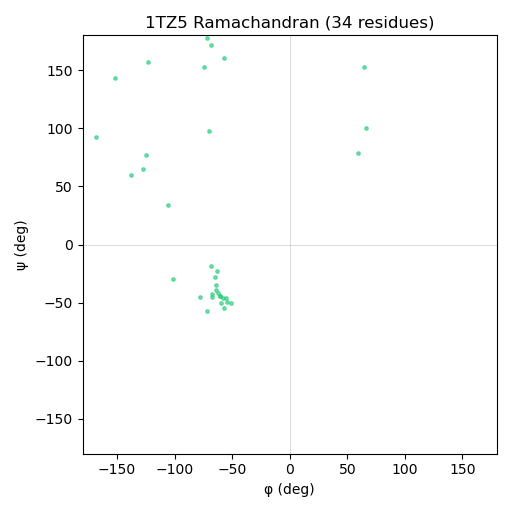RO A 1 8 ? -5.978 21.116 -13.865 1.00 0.00 8 PRO A O 15
ATOM 8470 N N . GLY A 1 9 ? -6.806 20.636 -11.817 1.00 0.00 9 GLY A N 15
ATOM 8471 C CA . GLY A 1 9 ? -6.362 21.866 -11.157 1.00 0.00 9 GLY A CA 15
ATOM 8472 C C . GLY A 1 9 ? -6.273 21.712 -9.640 1.00 0.00 9 GLY A C 15
ATOM 8473 O O . GLY A 1 9 ? -7.147 22.208 -8.930 1.00 0.00 9 GLY A O 15
ATOM 8477 N N . ASP A 1 10 ? -5.222 21.028 -9.163 1.00 0.00 10 ASP A N 15
ATOM 8478 C CA . ASP A 1 10 ? -4.925 20.712 -7.757 1.00 0.00 10 ASP A CA 15
ATOM 8479 C C . ASP A 1 10 ? -6.134 20.115 -6.989 1.00 0.00 10 ASP A C 15
ATOM 8480 O O . ASP A 1 10 ? -6.827 20.803 -6.243 1.00 0.00 10 ASP A O 15
ATOM 8489 N N . ASN A 1 11 ? -6.371 18.810 -7.181 1.00 0.00 11 ASN A N 15
ATOM 8490 C CA . ASN A 1 11 ? -7.474 18.075 -6.559 1.00 0.00 11 ASN A CA 15
ATOM 8491 C C . ASN A 1 11 ? -7.191 17.763 -5.072 1.00 0.00 11 ASN A C 15
ATOM 8492 O O . ASN A 1 11 ? -7.550 18.537 -4.189 1.00 0.00 11 ASN A O 15
ATOM 8503 N N . ALA A 1 12 ? -6.579 16.603 -4.812 1.00 0.00 12 ALA A N 15
ATOM 8504 C CA . ALA A 1 12 ? -6.191 16.146 -3.486 1.00 0.00 12 ALA A CA 15
ATOM 8505 C C . ALA A 1 12 ? -4.800 16.687 -3.117 1.00 0.00 12 ALA A C 15
ATOM 8506 O O . ALA A 1 12 ? -3.963 16.924 -3.998 1.00 0.00 12 ALA A O 15
ATOM 8513 N N . THR A 1 13 ? -4.545 16.859 -1.817 1.00 0.00 13 THR A N 15
ATOM 8514 C CA . THR A 1 13 ? -3.271 17.399 -1.319 1.00 0.00 13 THR A CA 15
ATOM 8515 C C . THR A 1 13 ? -2.098 16.413 -1.540 1.00 0.00 13 THR A C 15
ATOM 8516 O O . THR A 1 13 ? -2.320 15.201 -1.615 1.00 0.00 13 THR A O 15
ATOM 8527 N N . PRO A 1 14 ? -0.837 16.887 -1.569 1.00 0.00 14 PRO A N 15
ATOM 8528 C CA . PRO A 1 14 ? 0.334 16.056 -1.856 1.00 0.00 14 PRO A CA 15
ATOM 8529 C C . PRO A 1 14 ? 0.636 15.056 -0.718 1.00 0.00 14 PRO A C 15
ATOM 8530 O O . PRO A 1 14 ? 0.906 13.885 -0.973 1.00 0.00 14 PRO A O 15
ATOM 8541 N N . GLU A 1 15 ? 0.518 15.504 0.531 1.00 0.00 15 GLU A N 15
ATOM 8542 C CA . GLU A 1 15 ? 0.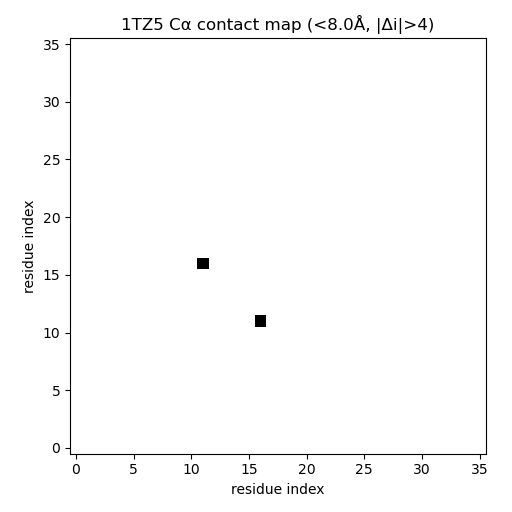706 14.679 1.745 1.00 0.00 15 GLU A CA 15
ATOM 8543 C C . GLU A 1 15 ? -0.305 13.525 1.814 1.00 0.00 15 GLU A C 15
ATOM 8544 O O . GLU A 1 15 ? 0.004 12.438 2.302 1.00 0.00 15 GLU A O 15
ATOM 8556 N N . GLN A 1 16 ? -1.491 13.716 1.226 1.00 0.00 16 GLN A N 15
ATOM 8557 C CA . GLN A 1 16 ? -2.515 12.678 1.082 1.00 0.00 16 GLN A CA 15
ATOM 8558 C C . GLN A 1 16 ? -2.284 11.808 -0.165 1.00 0.00 16 GLN A C 15
ATOM 8559 O O . GLN A 1 16 ? -2.678 10.646 -0.183 1.00 0.00 16 GLN A O 15
ATOM 8573 N N . MET A 1 17 ? -1.598 12.322 -1.190 1.00 0.00 17 MET A N 15
ATOM 8574 C CA . MET A 1 17 ? -1.286 11.622 -2.446 1.00 0.00 17 MET A CA 15
ATOM 8575 C C . MET A 1 17 ? -0.213 10.555 -2.231 1.00 0.00 17 MET A C 15
ATOM 8576 O O . MET A 1 17 ? -0.365 9.418 -2.685 1.00 0.00 17 MET A O 15
ATOM 8589 N N . ALA A 1 18 ? 0.842 10.892 -1.477 1.00 0.00 18 ALA A N 15
ATOM 8590 C CA . ALA A 1 18 ? 1.855 9.914 -1.098 1.00 0.00 18 ALA A CA 15
ATOM 8591 C C . ALA A 1 18 ? 1.248 8.757 -0.286 1.00 0.00 18 ALA A C 15
ATOM 8592 O O . ALA A 1 18 ? 1.655 7.605 -0.444 1.00 0.00 18 ALA A O 15
ATOM 8599 N N . ARG A 1 19 ? 0.221 9.058 0.521 1.00 0.00 19 ARG A N 15
ATOM 8600 C CA . ARG A 1 19 ? -0.548 8.067 1.259 1.00 0.00 19 ARG A CA 15
ATOM 8601 C C . ARG A 1 19 ? -1.515 7.286 0.363 1.00 0.00 19 ARG A C 15
ATOM 8602 O O . ARG A 1 19 ? -1.646 6.082 0.552 1.00 0.00 19 ARG A O 15
ATOM 8623 N N . TYR A 1 20 ? -2.138 7.928 -0.621 1.00 0.00 20 TYR A N 15
ATOM 8624 C CA . TYR A 1 20 ? -3.042 7.324 -1.604 1.00 0.00 20 TYR A CA 15
ATOM 8625 C C . TYR A 1 20 ? -2.340 6.229 -2.412 1.00 0.00 20 TYR A C 15
ATOM 8626 O O . TYR A 1 20 ? -2.792 5.085 -2.435 1.00 0.00 20 TYR A O 15
ATOM 8644 N N . TYR A 1 21 ? -1.225 6.569 -3.064 1.00 0.00 21 TYR A N 15
ATOM 8645 C CA . TYR A 1 21 ? -0.479 5.631 -3.905 1.00 0.00 21 TYR A CA 15
ATOM 8646 C C . TYR A 1 21 ? 0.061 4.435 -3.101 1.00 0.00 21 TYR A C 15
ATOM 8647 O O . TYR A 1 21 ? -0.054 3.281 -3.522 1.00 0.00 21 TYR A O 15
ATOM 8665 N N . SER A 1 22 ? 0.615 4.707 -1.916 1.00 0.00 22 SER A N 15
ATOM 8666 C CA . SER A 1 22 ? 1.062 3.654 -1.007 1.00 0.00 22 SER A CA 15
ATOM 8667 C C . SER A 1 22 ? -0.104 2.792 -0.529 1.00 0.00 22 SER A C 15
ATOM 8668 O O . SER A 1 22 ? 0.022 1.567 -0.488 1.00 0.00 22 SER A O 15
ATOM 8676 N N . ALA A 1 23 ? -1.250 3.409 -0.208 1.00 0.00 23 ALA A N 15
ATOM 8677 C CA . ALA A 1 23 ? -2.465 2.692 0.129 1.00 0.00 23 ALA A CA 15
ATOM 8678 C C . ALA A 1 23 ? -2.934 1.815 -1.028 1.00 0.00 23 ALA A C 15
ATOM 8679 O O . ALA A 1 23 ? -3.278 0.674 -0.756 1.00 0.00 23 ALA A O 15
ATOM 8686 N N . LEU A 1 24 ? -2.881 2.266 -2.289 1.00 0.00 24 LEU A N 15
ATOM 8687 C CA . LEU A 1 24 ? -3.156 1.440 -3.464 1.00 0.00 24 LEU A CA 15
ATOM 8688 C C . LEU A 1 24 ? -2.238 0.215 -3.476 1.00 0.00 24 LEU A C 15
ATOM 8689 O O . LEU A 1 24 ? -2.734 -0.909 -3.545 1.00 0.00 24 LEU A O 15
ATOM 8705 N N . ARG A 1 25 ? -0.913 0.408 -3.379 1.00 0.00 25 ARG A N 15
ATOM 8706 C CA . ARG A 1 25 ? 0.037 -0.712 -3.369 1.00 0.00 25 ARG A CA 15
ATOM 8707 C C . ARG A 1 25 ? -0.297 -1.704 -2.263 1.00 0.00 25 ARG A C 15
ATOM 8708 O O . ARG A 1 25 ? -0.379 -2.904 -2.523 1.00 0.00 25 ARG A O 15
ATOM 8729 N N . ARG A 1 26 ? -0.505 -1.204 -1.039 1.00 0.00 26 ARG A N 15
ATOM 8730 C CA . ARG A 1 26 ? -0.840 -2.042 0.111 1.00 0.00 26 ARG A CA 15
ATOM 8731 C C . ARG A 1 26 ? -2.190 -2.724 -0.058 1.00 0.00 26 ARG A C 15
ATOM 8732 O O . ARG A 1 26 ? -2.262 -3.918 0.189 1.00 0.00 26 ARG A O 15
ATOM 8753 N N . TYR A 1 27 ? -3.222 -2.006 -0.508 1.00 0.00 27 TYR A N 15
ATOM 8754 C CA . TYR A 1 27 ? -4.565 -2.504 -0.808 1.00 0.00 27 TYR A CA 15
ATOM 8755 C C . TYR A 1 27 ? -4.503 -3.638 -1.832 1.00 0.00 27 TYR A C 15
ATOM 8756 O O . TYR A 1 27 ? -5.110 -4.682 -1.618 1.00 0.00 27 TYR A O 15
ATOM 8774 N N . ILE A 1 28 ? -3.693 -3.523 -2.874 1.00 0.00 28 ILE A N 15
ATOM 8775 C CA . ILE A 1 28 ? -3.488 -4.614 -3.835 1.00 0.00 28 ILE A CA 15
ATOM 8776 C C . ILE A 1 28 ? -2.716 -5.782 -3.190 1.00 0.00 28 ILE A C 15
ATOM 8777 O O . ILE A 1 28 ? -2.999 -6.942 -3.485 1.00 0.00 28 ILE A O 15
ATOM 8792 N N . ASN A 1 29 ? -1.783 -5.507 -2.268 1.00 0.00 29 ASN A N 15
ATOM 8793 C CA . ASN A 1 29 ? -1.046 -6.540 -1.533 1.00 0.00 29 ASN A CA 15
ATOM 8794 C C . ASN A 1 29 ? -1.925 -7.293 -0.514 1.00 0.00 29 ASN A C 15
ATOM 8795 O O . ASN A 1 29 ? -1.855 -8.511 -0.447 1.00 0.00 29 ASN A O 15
ATOM 8806 N N . MET A 1 30 ? -2.740 -6.589 0.283 1.00 0.00 30 MET A N 15
ATOM 8807 C CA . MET A 1 30 ? -3.667 -7.144 1.274 1.00 0.00 30 MET A CA 15
ATOM 8808 C C . MET A 1 30 ? -4.880 -7.840 0.638 1.00 0.00 30 MET A C 15
ATOM 8809 O O . MET A 1 30 ? -5.313 -8.873 1.143 1.00 0.00 30 MET A O 15
ATOM 8822 N N . LEU A 1 31 ? -5.386 -7.343 -0.502 1.00 0.00 31 LEU A N 15
ATOM 8823 C CA . LEU A 1 31 ? -6.428 -8.017 -1.279 1.00 0.00 31 LEU A CA 15
ATOM 8824 C C . LEU A 1 31 ? -5.976 -9.372 -1.839 1.00 0.00 31 LEU A C 15
ATOM 8825 O O . LEU A 1 31 ? -6.817 -10.229 -2.097 1.00 0.00 31 LEU A O 15
ATOM 8841 N N . THR A 1 32 ? -4.658 -9.565 -1.970 1.00 0.00 32 THR A N 15
ATOM 8842 C CA . THR A 1 32 ? -4.010 -10.781 -2.477 1.00 0.00 32 THR A CA 15
ATOM 8843 C C . THR A 1 32 ? -3.037 -11.363 -1.436 1.00 0.00 32 THR A C 15
ATOM 8844 O O . THR A 1 32 ? -2.148 -12.146 -1.754 1.00 0.00 32 THR A O 15
ATOM 8855 N N . ARG A 1 33 ? -3.219 -11.015 -0.146 1.00 0.00 33 ARG A N 15
ATOM 8856 C CA . ARG A 1 33 ? -2.498 -11.631 0.981 1.00 0.00 33 ARG A CA 15
ATOM 8857 C C . ARG A 1 33 ? -2.878 -13.101 1.162 1.00 0.00 33 ARG A C 15
ATOM 8858 O O . ARG A 1 33 ? -1.973 -13.935 1.190 1.00 0.00 33 ARG A O 15
ATOM 8879 N N . PRO A 1 34 ? -4.175 -13.441 1.354 1.00 0.00 34 PRO A N 15
ATOM 8880 C CA . PRO A 1 34 ? -4.581 -14.829 1.516 1.00 0.00 34 PRO A CA 15
ATOM 8881 C C . PRO A 1 34 ? -4.513 -15.562 0.169 1.00 0.00 34 PRO A C 15
ATOM 8882 O O . PRO A 1 34 ? -4.721 -14.954 -0.886 1.00 0.00 34 PRO A O 15
ATOM 8893 N N . ARG A 1 35 ? -4.259 -16.878 0.209 1.00 0.00 35 ARG A N 15
ATOM 8894 C CA . ARG A 1 35 ? -4.063 -17.758 -0.962 1.00 0.00 35 ARG A CA 15
ATOM 8895 C C . ARG A 1 35 ? -2.938 -17.280 -1.903 1.00 0.00 35 ARG A C 15
ATOM 8896 O O . ARG A 1 35 ? -3.171 -16.925 -3.053 1.00 0.00 35 ARG A O 15
ATOM 8917 N N . TYR A 1 36 ? -1.699 -17.342 -1.406 1.00 0.00 36 TYR A N 15
ATOM 8918 C CA . TYR A 1 36 ? -0.497 -16.919 -2.121 1.00 0.00 36 TYR A CA 15
ATOM 8919 C C . TYR A 1 36 ? 0.749 -17.651 -1.593 1.00 0.00 36 TYR A C 15
ATOM 8920 O O . TYR A 1 36 ? 0.929 -17.810 -0.389 1.00 0.00 36 TYR A O 15
ATOM 8941 N N . ALA A 1 1 ? 3.850 29.395 -5.535 1.00 0.00 1 ALA A N 16
ATOM 8942 C CA . ALA A 1 1 ? 3.670 28.111 -4.813 1.00 0.00 1 ALA A CA 16
ATOM 8943 C C . ALA A 1 1 ? 3.260 28.381 -3.359 1.00 0.00 1 ALA A C 16
ATOM 8944 O O . ALA A 1 1 ? 4.111 28.357 -2.472 1.00 0.00 1 ALA A O 16
ATOM 8953 N N . PRO A 1 2 ? 1.980 28.715 -3.113 1.00 0.00 2 PRO A N 16
ATOM 8954 C CA . PRO A 1 2 ? 1.480 28.997 -1.769 1.00 0.00 2 PRO A CA 16
ATOM 8955 C C . PRO A 1 2 ? 1.274 27.713 -0.942 1.00 0.00 2 PRO A C 16
ATOM 8956 O O . PRO A 1 2 ? 1.006 26.646 -1.495 1.00 0.00 2 PRO A O 16
ATOM 8967 N N . LEU A 1 3 ? 1.360 27.825 0.393 1.00 0.00 3 LEU A N 16
ATOM 8968 C CA . LEU A 1 3 ? 1.314 26.703 1.341 1.00 0.00 3 LEU A CA 16
ATOM 8969 C C . LEU A 1 3 ? 0.149 26.808 2.350 1.00 0.00 3 LEU A C 16
ATOM 8970 O O . LEU A 1 3 ? 0.354 27.043 3.533 1.00 0.00 3 LEU A O 16
ATOM 8986 N N . GLU A 1 4 ? -1.082 26.620 1.865 1.00 0.00 4 GLU A N 16
ATOM 8987 C CA . GLU A 1 4 ? -2.358 26.782 2.599 1.00 0.00 4 GLU A CA 16
ATOM 8988 C C . GLU A 1 4 ? -3.550 26.631 1.630 1.00 0.00 4 GLU A C 16
ATOM 8989 O O . GLU A 1 4 ? -4.410 25.777 1.874 1.00 0.00 4 GLU A O 16
ATOM 9001 N N . PRO A 1 5 ? -3.630 27.388 0.511 1.00 0.00 5 PRO A N 16
ATOM 9002 C CA . PRO A 1 5 ? -4.704 27.266 -0.474 1.00 0.00 5 PRO A CA 16
ATOM 9003 C C . PRO A 1 5 ? -4.484 26.048 -1.383 1.00 0.00 5 PRO A C 16
ATOM 9004 O O . PRO A 1 5 ? -4.307 26.157 -2.596 1.00 0.00 5 PRO A O 16
ATOM 9015 N N . VAL A 1 6 ? -4.519 24.871 -0.757 1.00 0.00 6 VAL A N 16
ATOM 9016 C CA . VAL A 1 6 ? -4.435 23.539 -1.379 1.00 0.00 6 VAL A CA 16
ATOM 9017 C C . VAL A 1 6 ? -5.752 22.775 -1.298 1.00 0.00 6 VAL A C 16
ATOM 9018 O O . VAL A 1 6 ? -5.880 21.778 -1.996 1.00 0.00 6 VAL A O 16
ATOM 9031 N N . TYR A 1 7 ? -6.732 23.268 -0.527 1.00 0.00 7 TYR A N 16
ATOM 9032 C CA . TYR A 1 7 ? -8.066 22.684 -0.345 1.00 0.00 7 TYR A CA 16
ATOM 9033 C C . TYR A 1 7 ? -7.982 21.208 0.123 1.00 0.00 7 TYR A C 16
ATOM 9034 O O . TYR A 1 7 ? -8.059 20.289 -0.692 1.00 0.00 7 TYR A O 16
ATOM 9052 N N . PRO A 1 8 ? -7.813 20.951 1.435 1.00 0.00 8 PRO A N 16
ATOM 9053 C CA . PRO A 1 8 ? -7.741 19.586 1.940 1.00 0.00 8 PRO A CA 16
ATOM 9054 C C . PRO A 1 8 ? -9.101 18.880 1.820 1.00 0.00 8 PRO A C 16
ATOM 9055 O O . PRO A 1 8 ? -10.154 19.495 1.978 1.00 0.00 8 PRO A O 16
ATOM 9066 N N . GLY A 1 9 ? -9.066 17.576 1.547 1.00 0.00 9 GLY A N 16
ATOM 9067 C CA . GLY A 1 9 ? -10.250 16.723 1.364 1.00 0.00 9 GLY A CA 16
ATOM 9068 C C . GLY A 1 9 ? -9.992 15.614 0.353 1.00 0.00 9 GLY A C 16
ATOM 9069 O O . GLY A 1 9 ? -9.867 14.457 0.737 1.00 0.00 9 GLY A O 16
ATOM 9073 N N . ASP A 1 10 ? -9.859 15.991 -0.925 1.00 0.00 10 ASP A N 16
ATOM 9074 C CA . ASP A 1 10 ? -9.613 15.096 -2.058 1.00 0.00 10 ASP A CA 16
ATOM 9075 C C . ASP A 1 10 ? -8.516 15.680 -2.958 1.00 0.00 10 ASP A C 16
ATOM 9076 O O . ASP A 1 10 ? -8.639 16.818 -3.413 1.00 0.00 10 ASP A O 16
ATOM 9085 N N . ASN A 1 11 ? -7.466 14.897 -3.247 1.00 0.00 11 ASN A N 16
ATOM 9086 C CA . ASN A 1 11 ? -6.340 15.246 -4.136 1.00 0.00 11 ASN A CA 16
ATOM 9087 C C . ASN A 1 11 ? -5.642 16.576 -3.788 1.00 0.00 11 ASN A C 16
ATOM 9088 O O . ASN A 1 11 ? -5.679 17.551 -4.536 1.00 0.00 11 ASN A O 16
ATOM 9099 N N . ALA A 1 12 ? -4.932 16.591 -2.665 1.00 0.00 12 ALA A N 16
ATOM 9100 C CA . ALA A 1 12 ? -4.245 17.767 -2.140 1.00 0.00 12 ALA A CA 16
ATOM 9101 C C . ALA A 1 12 ? -3.079 17.299 -1.275 1.00 0.00 12 ALA A C 16
ATOM 9102 O O . ALA A 1 12 ? -3.163 16.200 -0.735 1.00 0.00 12 ALA A O 16
ATOM 9109 N N . THR A 1 13 ? -2.052 18.148 -1.121 1.00 0.00 13 THR A N 16
ATOM 9110 C CA . THR A 1 13 ? -0.791 17.945 -0.380 1.00 0.00 13 THR A CA 16
ATOM 9111 C C . THR A 1 13 ? -0.006 16.658 -0.757 1.00 0.00 13 THR A C 16
ATOM 9112 O O . THR A 1 13 ? -0.578 15.584 -0.949 1.00 0.00 13 THR A O 16
ATOM 9123 N N . PRO A 1 14 ? 1.340 16.706 -0.832 1.00 0.00 14 PRO A N 16
ATOM 9124 C CA . PRO A 1 14 ? 2.104 15.511 -1.156 1.00 0.00 14 PRO A CA 16
ATOM 9125 C C . PRO A 1 14 ? 1.990 14.452 -0.050 1.00 0.00 14 PRO A C 16
ATOM 9126 O O . PRO A 1 14 ? 2.135 13.258 -0.337 1.00 0.00 14 PRO A O 16
ATOM 9137 N N . GLU A 1 15 ? 1.642 14.842 1.187 1.00 0.00 15 GLU A N 16
ATOM 9138 C CA . GLU A 1 15 ? 1.503 13.906 2.317 1.00 0.00 15 GLU A CA 16
ATOM 9139 C C . GLU A 1 15 ? 0.240 13.049 2.235 1.00 0.00 15 GLU A C 16
ATOM 9140 O O . GLU A 1 15 ? 0.190 11.995 2.870 1.00 0.00 15 GLU A O 16
ATOM 9152 N N . GLN A 1 16 ? -0.734 13.447 1.408 1.00 0.00 16 GLN A N 16
ATOM 9153 C CA . GLN A 1 16 ? -1.954 12.690 1.135 1.00 0.00 16 GLN A CA 16
ATOM 9154 C C . GLN A 1 16 ? -1.857 11.987 -0.218 1.00 0.00 16 GLN A C 16
ATOM 9155 O O . GLN A 1 16 ? -2.283 10.846 -0.342 1.00 0.00 16 GLN A O 16
ATOM 9169 N N . MET A 1 17 ? -1.238 12.620 -1.222 1.00 0.00 17 MET A N 16
ATOM 9170 C CA . MET A 1 17 ? -1.033 12.046 -2.549 1.00 0.00 17 MET A CA 16
ATOM 9171 C C . MET A 1 17 ? -0.048 10.871 -2.499 1.00 0.00 17 MET A C 16
ATOM 9172 O O . MET A 1 17 ? -0.308 9.824 -3.095 1.00 0.00 17 MET A O 16
ATOM 9185 N N . ALA A 1 18 ? 1.042 10.996 -1.724 1.00 0.00 18 ALA A N 16
ATOM 9186 C CA . ALA A 1 18 ? 1.961 9.884 -1.518 1.00 0.00 18 ALA A CA 16
ATOM 9187 C C . ALA A 1 18 ? 1.326 8.763 -0.685 1.00 0.00 18 ALA A C 16
ATOM 9188 O O . ALA A 1 18 ? 1.702 7.592 -0.834 1.00 0.00 18 ALA A O 16
ATOM 9195 N N . ARG A 1 19 ? 0.337 9.095 0.159 1.00 0.00 19 ARG A N 16
ATOM 9196 C CA . ARG A 1 19 ? -0.402 8.126 0.969 1.00 0.00 19 ARG A CA 16
ATOM 9197 C C . ARG A 1 19 ? -1.433 7.362 0.145 1.00 0.00 19 ARG A C 16
ATOM 9198 O O . ARG A 1 19 ? -1.433 6.145 0.207 1.00 0.00 19 ARG A O 16
ATOM 9219 N N . TYR A 1 20 ? -2.258 8.056 -0.647 1.00 0.00 20 TYR A N 16
ATOM 9220 C CA . TYR A 1 20 ? -3.265 7.482 -1.540 1.00 0.00 20 TYR A CA 16
ATOM 9221 C C . TYR A 1 20 ? -2.662 6.365 -2.399 1.00 0.00 20 TYR A C 16
ATOM 9222 O O . TYR A 1 20 ? -3.184 5.252 -2.443 1.00 0.00 20 TYR A O 16
ATOM 9240 N N . TYR A 1 21 ? -1.516 6.636 -3.028 1.00 0.00 21 TYR A N 16
ATOM 9241 C CA . TYR A 1 21 ? -0.779 5.665 -3.828 1.00 0.00 21 TYR A CA 16
ATOM 9242 C C . TYR A 1 21 ? -0.184 4.532 -2.986 1.00 0.00 21 TYR A C 16
ATOM 9243 O O . TYR A 1 21 ? -0.306 3.356 -3.354 1.00 0.00 21 TYR A O 16
ATOM 9261 N N . SER A 1 22 ? 0.453 4.835 -1.846 1.00 0.00 22 SER A N 16
ATOM 9262 C CA . SER A 1 22 ? 1.017 3.814 -0.954 1.00 0.00 22 SER A CA 16
ATOM 9263 C C . SER A 1 22 ? -0.062 2.884 -0.392 1.00 0.00 22 SER A C 16
ATOM 9264 O O . SER A 1 22 ? 0.147 1.675 -0.291 1.00 0.00 22 SER A O 16
ATOM 9272 N N . ALA A 1 23 ? -1.232 3.446 -0.068 1.00 0.00 23 ALA A N 16
ATOM 9273 C CA . ALA A 1 23 ? -2.405 2.700 0.352 1.00 0.00 23 ALA A CA 16
ATOM 9274 C C . ALA A 1 23 ? -2.877 1.777 -0.763 1.00 0.00 23 ALA A C 16
ATOM 9275 O O . ALA A 1 23 ? -3.163 0.623 -0.468 1.00 0.00 23 ALA A O 16
ATOM 9282 N N . LEU A 1 24 ? -2.881 2.228 -2.030 1.00 0.00 24 LEU A N 16
ATOM 9283 C CA . LEU A 1 24 ? -3.172 1.367 -3.175 1.00 0.00 24 LEU A CA 16
ATOM 9284 C C . LEU A 1 24 ? -2.232 0.158 -3.210 1.00 0.00 24 LEU A C 16
ATOM 9285 O O . LEU A 1 24 ? -2.709 -0.978 -3.303 1.00 0.00 24 LEU A O 16
ATOM 9301 N N . ARG A 1 25 ? -0.914 0.365 -3.075 1.00 0.00 25 ARG A N 16
ATOM 9302 C CA . ARG A 1 25 ? 0.061 -0.739 -3.052 1.00 0.00 25 ARG A CA 16
ATOM 9303 C C . ARG A 1 25 ? -0.253 -1.757 -1.962 1.00 0.00 25 ARG A C 16
ATOM 9304 O O . ARG A 1 25 ? -0.350 -2.947 -2.256 1.00 0.00 25 ARG A O 16
ATOM 9325 N N . ARG A 1 26 ? -0.439 -1.293 -0.718 1.00 0.00 26 ARG A N 16
ATOM 9326 C CA . ARG A 1 26 ? -0.792 -2.157 0.414 1.00 0.00 26 ARG A CA 16
ATOM 9327 C C . ARG A 1 26 ? -2.139 -2.842 0.191 1.00 0.00 26 ARG A C 16
ATOM 9328 O O . ARG A 1 26 ? -2.229 -4.044 0.401 1.00 0.00 26 ARG A O 16
ATOM 9349 N N . TYR A 1 27 ? -3.163 -2.106 -0.240 1.00 0.00 27 TYR A N 16
ATOM 9350 C CA . TYR A 1 27 ? -4.513 -2.588 -0.531 1.00 0.00 27 TYR A CA 16
ATOM 9351 C C . TYR A 1 27 ? -4.489 -3.724 -1.551 1.00 0.00 27 TYR A C 16
ATOM 9352 O O . TYR A 1 27 ? -5.052 -4.789 -1.291 1.00 0.00 27 TYR A O 16
ATOM 9370 N N . ILE A 1 28 ? -3.776 -3.539 -2.666 1.00 0.00 28 ILE A N 16
ATOM 9371 C CA . ILE A 1 28 ? -3.560 -4.584 -3.673 1.00 0.00 28 ILE A CA 16
ATOM 9372 C C . ILE A 1 28 ? -2.820 -5.778 -3.050 1.00 0.00 28 ILE A C 16
ATOM 9373 O O . ILE A 1 28 ? -3.266 -6.916 -3.213 1.00 0.00 28 ILE A O 16
ATOM 9388 N N . ASN A 1 29 ? -1.746 -5.551 -2.280 1.00 0.00 29 ASN A N 16
ATOM 9389 C CA . ASN A 1 29 ? -1.054 -6.631 -1.561 1.00 0.00 29 ASN A CA 16
ATOM 9390 C C . ASN A 1 29 ? -2.009 -7.430 -0.660 1.00 0.00 29 ASN A C 16
ATOM 9391 O O . ASN A 1 29 ? -1.989 -8.658 -0.669 1.00 0.00 29 ASN A O 16
ATOM 9402 N N . MET A 1 30 ? -2.864 -6.727 0.087 1.00 0.00 30 MET A N 16
ATOM 9403 C CA . MET A 1 30 ? -3.869 -7.300 0.975 1.00 0.00 30 MET A CA 16
ATOM 9404 C C . MET A 1 30 ? -4.967 -8.037 0.202 1.00 0.00 30 MET A C 16
ATOM 9405 O O . MET A 1 30 ? -5.433 -9.076 0.660 1.00 0.00 30 MET A O 16
ATOM 9418 N N . LEU A 1 31 ? -5.354 -7.570 -0.989 1.00 0.00 31 LEU A N 16
ATOM 9419 C CA . LEU A 1 31 ? -6.292 -8.251 -1.869 1.00 0.00 31 LEU A CA 16
ATOM 9420 C C . LEU A 1 31 ? -5.735 -9.581 -2.415 1.00 0.00 31 LEU A C 16
ATOM 9421 O O . LEU A 1 31 ? -6.497 -10.504 -2.674 1.00 0.00 31 LEU A O 16
ATOM 9437 N N . THR A 1 32 ? -4.410 -9.701 -2.527 1.00 0.00 32 THR A N 16
ATOM 9438 C CA . THR A 1 32 ? -3.712 -10.929 -2.919 1.00 0.00 32 THR A CA 16
ATOM 9439 C C . THR A 1 32 ? -3.409 -11.840 -1.706 1.00 0.00 32 THR A C 16
ATOM 9440 O O . THR A 1 32 ? -2.686 -12.825 -1.843 1.00 0.00 32 THR A O 16
ATOM 9451 N N . ARG A 1 33 ? -4.009 -11.605 -0.522 1.00 0.00 33 ARG A N 16
ATOM 9452 C CA . ARG A 1 33 ? -3.881 -12.488 0.651 1.00 0.00 33 ARG A CA 16
ATOM 9453 C C . ARG A 1 33 ? -4.207 -13.967 0.353 1.00 0.00 33 ARG A C 16
ATOM 9454 O O . ARG A 1 33 ? -3.366 -14.812 0.643 1.00 0.00 33 ARG A O 16
ATOM 9475 N N . PRO A 1 34 ? -5.396 -14.298 -0.199 1.00 0.00 34 PRO A N 16
ATOM 9476 C CA . PRO A 1 34 ? -5.760 -15.672 -0.531 1.00 0.00 34 PRO A CA 16
ATOM 9477 C C . PRO A 1 34 ? -5.082 -16.174 -1.815 1.00 0.00 34 PRO A C 16
ATOM 9478 O O . PRO A 1 34 ? -5.524 -17.162 -2.394 1.00 0.00 34 PRO A O 16
ATOM 9489 N N . ARG A 1 35 ? -4.051 -15.462 -2.301 1.00 0.00 35 ARG A N 16
ATOM 9490 C CA . ARG A 1 35 ? -3.297 -15.712 -3.536 1.00 0.00 35 ARG A CA 16
ATOM 9491 C C . ARG A 1 35 ? -4.067 -15.385 -4.820 1.00 0.00 35 ARG A C 16
ATOM 9492 O O . ARG A 1 35 ? -3.470 -15.391 -5.890 1.00 0.00 35 ARG A O 16
ATOM 9513 N N . TYR A 1 36 ? -5.358 -15.057 -4.700 1.00 0.00 36 TYR A N 16
ATOM 9514 C CA . TYR A 1 36 ? -6.278 -14.700 -5.778 1.00 0.00 36 TYR A CA 16
ATOM 9515 C C . TYR A 1 36 ? -6.348 -15.775 -6.876 1.00 0.00 36 TYR A C 16
ATOM 9516 O O . TYR A 1 36 ? -5.857 -15.649 -7.987 1.00 0.00 36 TYR A O 16
ATOM 9537 N N . ALA A 1 1 ? -20.337 2.806 12.854 1.00 0.00 1 ALA A N 17
ATOM 9538 C CA . ALA A 1 1 ? -19.715 1.486 13.116 1.00 0.00 1 ALA A CA 17
ATOM 9539 C C . ALA A 1 1 ? -19.254 0.774 11.833 1.00 0.00 1 ALA A C 17
ATOM 9540 O O . ALA A 1 1 ? -18.045 0.601 11.705 1.00 0.00 1 ALA A O 17
ATOM 9549 N N . PRO A 1 2 ? -20.144 0.372 10.897 1.00 0.00 2 PRO A N 17
ATOM 9550 C CA . PRO A 1 2 ? -19.734 -0.365 9.697 1.00 0.00 2 PRO A CA 17
ATOM 9551 C C . PRO A 1 2 ? -18.967 0.538 8.724 1.00 0.00 2 PRO A C 17
ATOM 9552 O O . PRO A 1 2 ? -17.837 0.211 8.350 1.00 0.00 2 PRO A O 17
ATOM 9563 N N . LEU A 1 3 ? -19.571 1.657 8.318 1.00 0.00 3 LEU A N 17
ATOM 9564 C CA . LEU A 1 3 ? -18.988 2.675 7.446 1.00 0.00 3 LEU A CA 17
ATOM 9565 C C . LEU A 1 3 ? -19.790 3.975 7.617 1.00 0.00 3 LEU A C 17
ATOM 9566 O O . LEU A 1 3 ? -20.993 3.905 7.887 1.00 0.00 3 LEU A O 17
ATOM 9582 N N . GLU A 1 4 ? -19.122 5.131 7.490 1.00 0.00 4 GLU A N 17
ATOM 9583 C CA . GLU A 1 4 ? -19.574 6.520 7.728 1.00 0.00 4 GLU A CA 17
ATOM 9584 C C . GLU A 1 4 ? -18.363 7.435 8.008 1.00 0.00 4 GLU A C 17
ATOM 9585 O O . GLU A 1 4 ? -18.116 8.354 7.225 1.00 0.00 4 GLU A O 17
ATOM 9597 N N . PRO A 1 5 ? -17.582 7.223 9.092 1.00 0.00 5 PRO A N 17
ATOM 9598 C CA . PRO A 1 5 ? -16.468 8.098 9.435 1.00 0.00 5 PRO A CA 17
ATOM 9599 C C . PRO A 1 5 ? -15.282 7.865 8.501 1.00 0.00 5 PRO A C 17
ATOM 9600 O O . PRO A 1 5 ? -14.672 6.794 8.541 1.00 0.00 5 PRO A O 17
ATOM 9611 N N . VAL A 1 6 ? -14.941 8.894 7.713 1.00 0.00 6 VAL A N 17
ATOM 9612 C CA . VAL A 1 6 ? -13.890 8.897 6.682 1.00 0.00 6 VAL A CA 17
ATOM 9613 C C . VAL A 1 6 ? -14.269 7.985 5.504 1.00 0.00 6 VAL A C 17
ATOM 9614 O O . VAL A 1 6 ? -14.977 6.988 5.649 1.00 0.00 6 VAL A O 17
ATOM 9627 N N . TYR A 1 7 ? -13.820 8.346 4.298 1.00 0.00 7 TYR A N 17
ATOM 9628 C CA . TYR A 1 7 ? -14.186 7.668 3.062 1.00 0.00 7 TYR A CA 17
ATOM 9629 C C . TYR A 1 7 ? -13.018 7.700 2.053 1.00 0.00 7 TYR A C 17
ATOM 9630 O O . TYR A 1 7 ? -12.180 8.602 2.129 1.00 0.00 7 TYR A O 17
ATOM 9648 N N . PRO A 1 8 ? -12.945 6.733 1.126 1.00 0.00 8 PRO A N 17
ATOM 9649 C CA . PRO A 1 8 ? -11.954 6.729 0.050 1.00 0.00 8 PRO A CA 17
ATOM 9650 C C . PRO A 1 8 ? -12.337 7.703 -1.080 1.00 0.00 8 PRO A C 17
ATOM 9651 O O . PRO A 1 8 ? -13.483 8.123 -1.193 1.00 0.00 8 PRO A O 17
ATOM 9662 N N . GLY A 1 9 ? -11.372 8.006 -1.957 1.00 0.00 9 GLY A N 17
ATOM 9663 C CA . GLY A 1 9 ? -11.552 8.925 -3.081 1.00 0.00 9 GLY A CA 17
ATOM 9664 C C . GLY A 1 9 ? -11.277 10.377 -2.692 1.00 0.00 9 GLY A C 17
ATOM 9665 O O . GLY A 1 9 ? -12.195 11.092 -2.311 1.00 0.00 9 GLY A O 17
ATOM 9669 N N . ASP A 1 10 ? -10.017 10.809 -2.824 1.00 0.00 10 ASP A N 17
ATOM 9670 C CA . ASP A 1 10 ? -9.543 12.169 -2.531 1.00 0.00 10 ASP A CA 17
ATOM 9671 C C . ASP A 1 10 ? -8.322 12.475 -3.419 1.00 0.00 10 ASP A C 17
ATOM 9672 O O . ASP A 1 10 ? -7.568 11.565 -3.773 1.00 0.00 10 ASP A O 17
ATOM 9681 N N . ASN A 1 11 ? -8.114 13.759 -3.754 1.00 0.00 11 ASN A N 17
ATOM 9682 C CA . ASN A 1 11 ? -6.977 14.254 -4.541 1.00 0.00 11 ASN A CA 17
ATOM 9683 C C . ASN A 1 11 ? -6.640 15.696 -4.129 1.00 0.00 11 ASN A C 17
ATOM 9684 O O . ASN A 1 11 ? -7.138 16.652 -4.716 1.00 0.00 11 ASN A O 17
ATOM 9695 N N . ALA A 1 12 ? -5.816 15.852 -3.095 1.00 0.00 12 ALA A N 17
ATOM 9696 C CA . ALA A 1 12 ? -5.274 17.120 -2.623 1.00 0.00 12 ALA A CA 17
ATOM 9697 C C . ALA A 1 12 ? -4.110 16.814 -1.681 1.00 0.00 12 ALA A C 17
ATOM 9698 O O . ALA A 1 12 ? -4.115 15.729 -1.110 1.00 0.00 12 ALA A O 17
ATOM 9705 N N . THR A 1 13 ? -3.180 17.760 -1.480 1.00 0.00 13 THR A N 17
ATOM 9706 C CA . THR A 1 13 ? -1.980 17.698 -0.618 1.00 0.00 13 THR A CA 17
ATOM 9707 C C . THR A 1 13 ? -1.043 16.478 -0.849 1.00 0.00 13 THR A C 17
ATOM 9708 O O . THR A 1 13 ? -1.486 15.341 -1.038 1.00 0.00 13 THR A O 17
ATOM 9719 N N . PRO A 1 14 ? 0.296 16.643 -0.791 1.00 0.00 14 PRO A N 17
ATOM 9720 C CA . PRO A 1 14 ? 1.191 15.502 -0.961 1.00 0.00 14 PRO A CA 17
ATOM 9721 C C . PRO A 1 14 ? 1.060 14.495 0.193 1.00 0.00 14 PRO A C 17
ATOM 9722 O O . PRO A 1 14 ? 1.325 13.315 -0.009 1.00 0.00 14 PRO A O 17
ATOM 9733 N N . GLU A 1 15 ? 0.553 14.911 1.362 1.00 0.00 15 GLU A N 17
ATOM 9734 C CA . GLU A 1 15 ? 0.370 14.041 2.532 1.00 0.00 15 GLU A CA 17
ATOM 9735 C C . GLU A 1 15 ? -0.786 13.040 2.376 1.00 0.00 15 GLU A C 17
ATOM 9736 O O . GLU A 1 15 ? -0.779 11.983 3.014 1.00 0.00 15 GLU A O 17
ATOM 9748 N N . GLN A 1 16 ? -1.737 13.337 1.485 1.00 0.00 16 GLN A N 17
ATOM 9749 C CA . GLN A 1 16 ? -2.849 12.454 1.130 1.00 0.00 16 GLN A CA 17
ATOM 9750 C C . GLN A 1 16 ? -2.525 11.676 -0.149 1.00 0.00 16 GLN A C 17
ATOM 9751 O O . GLN A 1 16 ? -2.850 10.496 -0.241 1.00 0.00 16 GLN A O 17
ATOM 9765 N N . MET A 1 17 ? -1.835 12.301 -1.115 1.00 0.00 17 MET A N 17
ATOM 9766 C CA . MET A 1 17 ? -1.452 11.681 -2.387 1.00 0.00 17 MET A CA 17
ATOM 9767 C C . MET A 1 17 ? -0.338 10.638 -2.205 1.00 0.00 17 MET A C 17
ATOM 9768 O O . MET A 1 17 ? -0.425 9.547 -2.772 1.00 0.00 17 MET A O 17
ATOM 9781 N N . ALA A 1 18 ? 0.664 10.934 -1.364 1.00 0.00 18 ALA A N 17
ATOM 9782 C CA . ALA A 1 18 ? 1.699 9.957 -1.040 1.00 0.00 18 ALA A CA 17
ATOM 9783 C C . ALA A 1 18 ? 1.119 8.776 -0.259 1.00 0.00 18 ALA A C 17
ATOM 9784 O O . ALA A 1 18 ? 1.571 7.637 -0.431 1.00 0.00 18 ALA A O 17
ATOM 9791 N N . ARG A 1 19 ? 0.084 9.031 0.552 1.00 0.00 19 ARG A N 17
ATOM 9792 C CA . ARG A 1 19 ? -0.641 7.971 1.251 1.00 0.00 19 ARG A CA 17
ATOM 9793 C C . ARG A 1 19 ? -1.535 7.186 0.298 1.00 0.00 19 ARG A C 17
ATOM 9794 O O . ARG A 1 19 ? -1.589 5.974 0.433 1.00 0.00 19 ARG A O 17
ATOM 9815 N N . TYR A 1 20 ? -2.186 7.833 -0.670 1.00 0.00 20 TYR A N 17
ATOM 9816 C CA . TYR A 1 20 ? -3.076 7.229 -1.662 1.00 0.00 20 TYR A CA 17
ATOM 9817 C C . TYR A 1 20 ? -2.330 6.185 -2.494 1.00 0.00 20 TYR A C 17
ATOM 9818 O O . TYR A 1 20 ? -2.732 5.024 -2.542 1.00 0.00 20 TYR A O 17
ATOM 9836 N N . TYR A 1 21 ? -1.234 6.596 -3.144 1.00 0.00 21 TYR A N 17
ATOM 9837 C CA . TYR A 1 21 ? -0.444 5.724 -4.009 1.00 0.00 21 TYR A CA 17
ATOM 9838 C C . TYR A 1 21 ? 0.083 4.513 -3.228 1.00 0.00 21 TYR A C 17
ATOM 9839 O O . TYR A 1 21 ? -0.054 3.370 -3.662 1.00 0.00 21 TYR A O 17
ATOM 9857 N N . SER A 1 22 ? 0.687 4.761 -2.061 1.00 0.00 22 SER A N 17
ATOM 9858 C CA . SER A 1 22 ? 1.230 3.707 -1.209 1.00 0.00 22 SER A CA 17
ATOM 9859 C C . SER A 1 22 ? 0.123 2.813 -0.650 1.00 0.00 22 SER A C 17
ATOM 9860 O O . SER A 1 22 ? 0.276 1.589 -0.639 1.00 0.00 22 SER A O 17
ATOM 9868 N N . ALA A 1 23 ? -1.002 3.392 -0.246 1.00 0.00 23 ALA A N 17
ATOM 9869 C CA . ALA A 1 23 ? -2.191 2.661 0.163 1.00 0.00 23 ALA A CA 17
ATOM 9870 C C . ALA A 1 23 ? -2.699 1.782 -0.974 1.00 0.00 23 ALA A C 17
ATOM 9871 O O . ALA A 1 23 ? -2.969 0.637 -0.698 1.00 0.00 23 ALA A O 17
ATOM 9878 N N . LEU A 1 24 ? -2.780 2.260 -2.224 1.00 0.00 24 LEU A N 17
ATOM 9879 C CA . LEU A 1 24 ? -3.151 1.451 -3.379 1.00 0.00 24 LEU A CA 17
ATOM 9880 C C . LEU A 1 24 ? -2.246 0.217 -3.471 1.00 0.00 24 LEU A C 17
ATOM 9881 O O . LEU A 1 24 ? -2.741 -0.905 -3.582 1.00 0.00 24 LEU A O 17
ATOM 9897 N N . ARG A 1 25 ? -0.922 0.401 -3.384 1.00 0.00 25 ARG A N 17
ATOM 9898 C CA . ARG A 1 25 ? 0.020 -0.718 -3.426 1.00 0.00 25 ARG A CA 17
ATOM 9899 C C . ARG A 1 25 ? -0.234 -1.719 -2.299 1.00 0.00 25 ARG A C 17
ATOM 9900 O O . ARG A 1 25 ? -0.379 -2.921 -2.554 1.00 0.00 25 ARG A O 17
ATOM 9921 N N . ARG A 1 26 ? -0.307 -1.231 -1.055 1.00 0.00 26 ARG A N 17
ATOM 9922 C CA . ARG A 1 26 ? -0.551 -2.082 0.114 1.00 0.00 26 ARG A CA 17
ATOM 9923 C C . ARG A 1 26 ? -1.935 -2.737 0.078 1.00 0.00 26 ARG A C 17
ATOM 9924 O O . ARG A 1 26 ? -2.043 -3.909 0.422 1.00 0.00 26 ARG A O 17
ATOM 9945 N N . TYR A 1 27 ? -2.948 -2.018 -0.403 1.00 0.00 27 TYR A N 17
ATOM 9946 C CA . TYR A 1 27 ? -4.324 -2.454 -0.635 1.00 0.00 27 TYR A CA 17
ATOM 9947 C C . TYR A 1 27 ? -4.374 -3.628 -1.610 1.00 0.00 27 TYR A C 17
ATOM 9948 O O . TYR A 1 27 ? -5.041 -4.614 -1.315 1.00 0.00 27 TYR A O 17
ATOM 9966 N N . ILE A 1 28 ? -3.629 -3.574 -2.722 1.00 0.00 28 ILE A N 17
ATOM 9967 C CA . ILE A 1 28 ? -3.475 -4.717 -3.633 1.00 0.00 28 ILE A CA 17
ATOM 9968 C C . ILE A 1 28 ? -2.842 -5.908 -2.911 1.00 0.00 28 ILE A C 17
ATOM 9969 O O . ILE A 1 28 ? -3.399 -7.007 -2.956 1.00 0.00 28 ILE A O 17
ATOM 9984 N N . ASN A 1 29 ? -1.725 -5.691 -2.206 1.00 0.00 29 ASN A N 17
ATOM 9985 C CA . ASN A 1 29 ? -1.089 -6.766 -1.436 1.00 0.00 29 ASN A CA 17
ATOM 9986 C C . ASN A 1 29 ? -2.042 -7.347 -0.374 1.00 0.00 29 ASN A C 17
ATOM 9987 O O . ASN A 1 29 ? -1.999 -8.545 -0.124 1.00 0.00 29 ASN A O 17
ATOM 9998 N N . MET A 1 30 ? -2.926 -6.527 0.216 1.00 0.00 30 MET A N 17
ATOM 9999 C CA . MET A 1 30 ? -3.983 -6.930 1.149 1.00 0.00 30 MET A CA 17
ATOM 10000 C C . MET A 1 30 ? -5.162 -7.655 0.486 1.00 0.00 30 MET A C 17
ATOM 10001 O O . MET A 1 30 ? -5.689 -8.606 1.056 1.00 0.00 30 MET A O 17
ATOM 10014 N N . LEU A 1 31 ? -5.573 -7.247 -0.715 1.00 0.00 31 LEU A N 17
ATOM 10015 C CA . LEU A 1 31 ? -6.608 -7.904 -1.505 1.00 0.00 31 LEU A CA 17
ATOM 10016 C C . LEU A 1 31 ? -6.153 -9.260 -2.065 1.00 0.00 31 LEU A C 17
ATOM 10017 O O . LEU A 1 31 ? -6.987 -10.127 -2.331 1.00 0.00 31 LEU A O 17
ATOM 10033 N N . THR A 1 32 ? -4.835 -9.462 -2.208 1.00 0.00 32 THR A N 17
ATOM 10034 C CA . THR A 1 32 ? -4.224 -10.720 -2.660 1.00 0.00 32 THR A CA 17
ATOM 10035 C C . THR A 1 32 ? -3.530 -11.509 -1.536 1.00 0.00 32 THR A C 17
ATOM 10036 O O . THR A 1 32 ? -3.118 -12.654 -1.747 1.00 0.00 32 THR A O 17
ATOM 10047 N N . ARG A 1 33 ? -3.449 -10.935 -0.323 1.00 0.00 33 ARG A N 17
ATOM 10048 C CA . ARG A 1 33 ? -2.930 -11.544 0.917 1.00 0.00 33 ARG A CA 17
ATOM 10049 C C . ARG A 1 33 ? -3.624 -12.870 1.248 1.00 0.00 33 ARG A C 17
ATOM 10050 O O . ARG A 1 33 ? -2.902 -13.843 1.504 1.00 0.00 33 ARG A O 17
ATOM 10071 N N . PRO A 1 34 ? -4.975 -12.936 1.303 1.00 0.00 34 PRO A N 17
ATOM 10072 C CA . PRO A 1 34 ? -5.692 -14.177 1.554 1.00 0.00 34 PRO A CA 17
ATOM 10073 C C . PRO A 1 34 ? -5.720 -15.043 0.290 1.00 0.00 34 PRO A C 17
ATOM 10074 O O . PRO A 1 34 ? -6.491 -14.783 -0.632 1.00 0.00 34 PRO A O 17
ATOM 10085 N N . ARG A 1 35 ? -4.860 -16.072 0.256 1.00 0.00 35 ARG A N 17
ATOM 10086 C CA . ARG A 1 35 ? -4.728 -17.050 -0.832 1.00 0.00 35 ARG A CA 17
ATOM 10087 C C . ARG A 1 35 ? -4.020 -18.305 -0.312 1.00 0.00 35 ARG A C 17
ATOM 10088 O O . ARG A 1 35 ? -2.798 -18.432 -0.390 1.00 0.00 35 ARG A O 17
ATOM 10109 N N . TYR A 1 36 ? -4.805 -19.218 0.261 1.00 0.00 36 TYR A N 17
ATOM 10110 C CA . TYR A 1 36 ? -4.312 -20.490 0.813 1.00 0.00 36 TYR A CA 17
ATOM 10111 C C . TYR A 1 36 ? -5.159 -21.674 0.328 1.00 0.00 36 TYR A C 17
ATOM 10112 O O . TYR A 1 36 ? -6.291 -21.531 -0.116 1.00 0.00 36 TYR A O 17
ATOM 10133 N N . ALA A 1 1 ? -25.671 15.935 2.565 1.00 0.00 1 ALA A N 18
ATOM 10134 C CA . ALA A 1 1 ? -25.509 17.268 1.948 1.00 0.00 1 ALA A CA 18
ATOM 10135 C C . ALA A 1 1 ? -24.031 17.604 1.703 1.00 0.00 1 ALA A C 18
ATOM 10136 O O . ALA A 1 1 ? -23.690 17.802 0.551 1.00 0.00 1 ALA A O 18
ATOM 10145 N N . PRO A 1 2 ? -23.152 17.668 2.730 1.00 0.00 2 PRO A N 18
ATOM 10146 C CA . PRO A 1 2 ? -21.733 17.973 2.508 1.00 0.00 2 PRO A CA 18
ATOM 10147 C C . PRO A 1 2 ? -20.971 16.770 1.928 1.00 0.00 2 PRO A C 18
ATOM 10148 O O . PRO A 1 2 ? -20.313 16.891 0.898 1.00 0.00 2 PRO A O 18
ATOM 10159 N N . LEU A 1 3 ? -21.075 15.604 2.570 1.00 0.00 3 LEU A N 18
ATOM 10160 C CA . LEU A 1 3 ? -20.508 14.338 2.102 1.00 0.00 3 LEU A CA 18
ATOM 10161 C C . LEU A 1 3 ? -21.401 13.747 1.002 1.00 0.00 3 LEU A C 18
ATOM 10162 O O . LEU A 1 3 ? -22.247 12.885 1.281 1.00 0.00 3 LEU A O 18
ATOM 10178 N N . GLU A 1 4 ? -21.255 14.237 -0.224 1.00 0.00 4 GLU A N 18
ATOM 10179 C CA . GLU A 1 4 ? -21.954 13.714 -1.404 1.00 0.00 4 GLU A CA 18
ATOM 10180 C C . GLU A 1 4 ? -21.147 12.607 -2.123 1.00 0.00 4 GLU A C 18
ATOM 10181 O O . GLU A 1 4 ? -19.913 12.616 -2.099 1.00 0.00 4 GLU A O 18
ATOM 10193 N N . PRO A 1 5 ? -21.830 11.649 -2.786 1.00 0.00 5 PRO A N 18
ATOM 10194 C CA . PRO A 1 5 ? -21.194 10.568 -3.534 1.00 0.00 5 PRO A CA 18
ATOM 10195 C C . PRO A 1 5 ? -20.653 11.053 -4.873 1.00 0.00 5 PRO A C 18
ATOM 10196 O O . PRO A 1 5 ? -21.346 11.054 -5.889 1.00 0.00 5 PRO A O 18
ATOM 10207 N N . VAL A 1 6 ? -19.387 11.467 -4.876 1.00 0.00 6 VAL A N 18
ATOM 10208 C CA . VAL A 1 6 ? -18.630 11.879 -6.052 1.00 0.00 6 VAL A CA 18
ATOM 10209 C C . VAL A 1 6 ? -17.135 11.709 -5.765 1.00 0.00 6 VAL A C 18
ATOM 10210 O O . VAL A 1 6 ? -16.795 11.442 -4.613 1.00 0.00 6 VAL A O 18
ATOM 10223 N N . TYR A 1 7 ? -16.272 11.862 -6.783 1.00 0.00 7 TYR A N 18
ATOM 10224 C CA . TYR A 1 7 ? -14.803 11.877 -6.706 1.00 0.00 7 TYR A CA 18
ATOM 10225 C C . TYR A 1 7 ? -14.290 12.568 -5.423 1.00 0.00 7 TYR A C 18
ATOM 10226 O O . TYR A 1 7 ? -14.207 13.793 -5.392 1.00 0.00 7 TYR A O 18
ATOM 10244 N N . PRO A 1 8 ? -13.954 11.810 -4.350 1.00 0.00 8 PRO A N 18
ATOM 10245 C CA . PRO A 1 8 ? -13.492 12.389 -3.088 1.00 0.00 8 PRO A CA 18
ATOM 10246 C C . PRO A 1 8 ? -12.001 12.777 -3.128 1.00 0.00 8 PRO A C 18
ATOM 10247 O O . PRO A 1 8 ? -11.511 13.426 -2.206 1.00 0.00 8 PRO A O 18
ATOM 10258 N N . GLY A 1 9 ? -11.296 12.375 -4.189 1.00 0.00 9 GLY A N 18
ATOM 10259 C CA . GLY A 1 9 ? -9.922 12.771 -4.494 1.00 0.00 9 GLY A CA 18
ATOM 10260 C C . GLY A 1 9 ? -9.911 13.943 -5.475 1.00 0.00 9 GLY A C 18
ATOM 10261 O O . GLY A 1 9 ? -10.354 15.026 -5.117 1.00 0.00 9 GLY A O 18
ATOM 10265 N N . ASP A 1 10 ? -9.441 13.693 -6.703 1.00 0.00 10 ASP A N 18
ATOM 10266 C CA . ASP A 1 10 ? -9.305 14.681 -7.781 1.00 0.00 10 ASP A CA 18
ATOM 10267 C C . ASP A 1 10 ? -8.391 15.864 -7.392 1.00 0.00 10 ASP A C 18
ATOM 10268 O O . ASP A 1 10 ? -8.854 16.844 -6.816 1.00 0.00 10 ASP A O 18
ATOM 10277 N N . ASN A 1 11 ? -7.082 15.774 -7.698 1.00 0.00 11 ASN A N 18
ATOM 10278 C CA . ASN A 1 11 ? -6.051 16.713 -7.231 1.00 0.00 11 ASN A CA 18
ATOM 10279 C C . ASN A 1 11 ? -5.967 16.792 -5.692 1.00 0.00 11 ASN A C 18
ATOM 10280 O O . ASN A 1 11 ? -6.651 17.583 -5.049 1.00 0.00 11 ASN A O 18
ATOM 10291 N N . ALA A 1 12 ? -5.061 16.012 -5.092 1.00 0.00 12 ALA A N 18
ATOM 10292 C CA . ALA A 1 12 ? -4.816 16.035 -3.655 1.00 0.00 12 ALA A CA 18
ATOM 10293 C C . ALA A 1 12 ? -3.456 16.662 -3.315 1.00 0.00 12 ALA A C 18
ATOM 10294 O O . ALA A 1 12 ? -2.676 17.034 -4.181 1.00 0.00 12 ALA A O 18
ATOM 10301 N N . THR A 1 13 ? -3.208 16.801 -2.011 1.00 0.00 13 THR A N 18
ATOM 10302 C CA . THR A 1 13 ? -2.002 17.432 -1.466 1.00 0.00 13 THR A CA 18
ATOM 10303 C C . THR A 1 13 ? -0.791 16.493 -1.599 1.00 0.00 13 THR A C 18
ATOM 10304 O O . THR A 1 13 ? -0.977 15.272 -1.634 1.00 0.00 13 THR A O 18
ATOM 10315 N N . PRO A 1 14 ? 0.455 17.014 -1.571 1.00 0.00 14 PRO A N 18
ATOM 10316 C CA . PRO A 1 14 ? 1.655 16.181 -1.655 1.00 0.00 14 PRO A CA 18
ATOM 10317 C C . PRO A 1 14 ? 1.853 15.274 -0.432 1.00 0.00 14 PRO A C 18
ATOM 10318 O O . PRO A 1 14 ? 2.660 14.352 -0.491 1.00 0.00 14 PRO A O 18
ATOM 10329 N N . GLU A 1 15 ? 1.062 15.469 0.637 1.00 0.00 15 GLU A N 18
ATOM 10330 C CA . GLU A 1 15 ? 1.082 14.668 1.862 1.00 0.00 15 GLU A CA 18
ATOM 10331 C C . GLU A 1 15 ? -0.101 13.687 1.949 1.00 0.00 15 GLU A C 18
ATOM 10332 O O . GLU A 1 15 ? -0.095 12.777 2.780 1.00 0.00 15 GLU A O 18
ATOM 10344 N N . GLN A 1 16 ? -1.106 13.823 1.073 1.00 0.00 16 GLN A N 18
ATOM 10345 C CA . GLN A 1 16 ? -2.279 12.949 0.996 1.00 0.00 16 GLN A CA 18
ATOM 10346 C C . GLN A 1 16 ? -2.219 12.032 -0.237 1.00 0.00 16 GLN A C 18
ATOM 10347 O O . GLN A 1 16 ? -2.648 10.886 -0.179 1.00 0.00 16 GLN A O 18
ATOM 10361 N N . MET A 1 17 ? -1.600 12.489 -1.336 1.00 0.00 17 MET A N 18
ATOM 10362 C CA . MET A 1 17 ? -1.359 11.722 -2.550 1.00 0.00 17 MET A CA 18
ATOM 10363 C C . MET A 1 17 ? -0.294 10.653 -2.337 1.00 0.00 17 MET A C 18
ATOM 10364 O O . MET A 1 17 ? -0.470 9.516 -2.784 1.00 0.00 17 MET A O 18
ATOM 10377 N N . ALA A 1 18 ? 0.785 10.986 -1.611 1.00 0.00 18 ALA A N 18
ATOM 10378 C CA . ALA A 1 18 ? 1.824 10.002 -1.318 1.00 0.00 18 ALA A CA 18
ATOM 10379 C C . ALA A 1 18 ? 1.284 8.876 -0.432 1.00 0.00 18 ALA A C 18
ATOM 10380 O O . ALA A 1 18 ? 1.690 7.715 -0.547 1.00 0.00 18 ALA A O 18
ATOM 10387 N N . ARG A 1 19 ? 0.294 9.211 0.411 1.00 0.00 19 ARG A N 18
ATOM 10388 C CA . ARG A 1 19 ? -0.399 8.264 1.288 1.00 0.00 19 ARG A CA 18
ATOM 10389 C C . ARG A 1 19 ? -1.424 7.426 0.520 1.00 0.00 19 ARG A C 18
ATOM 10390 O O . ARG A 1 19 ? -1.548 6.235 0.789 1.00 0.00 19 ARG A O 18
ATOM 10411 N N . TYR A 1 20 ? -2.096 8.016 -0.469 1.00 0.00 20 TYR A N 18
ATOM 10412 C CA . TYR A 1 20 ? -3.050 7.366 -1.369 1.00 0.00 20 TYR A CA 18
ATOM 10413 C C . TYR A 1 20 ? -2.397 6.277 -2.226 1.00 0.00 20 TYR A C 18
ATOM 10414 O O . TYR A 1 20 ? -2.804 5.118 -2.181 1.00 0.00 20 TYR A O 18
ATOM 10432 N N . TYR A 1 21 ? -1.366 6.643 -2.998 1.00 0.00 21 TYR A N 18
ATOM 10433 C CA . TYR A 1 21 ? -0.632 5.700 -3.846 1.00 0.00 21 TYR A CA 18
ATOM 10434 C C . TYR A 1 21 ? -0.103 4.497 -3.049 1.00 0.00 21 TYR A C 18
ATOM 10435 O O . TYR A 1 21 ? -0.276 3.342 -3.450 1.00 0.00 21 TYR A O 18
ATOM 10453 N N . SER A 1 22 ? 0.521 4.763 -1.892 1.00 0.00 22 SER A N 18
ATOM 10454 C CA . SER A 1 22 ? 1.027 3.732 -0.988 1.00 0.00 22 SER A CA 18
ATOM 10455 C C . SER A 1 22 ? -0.102 2.816 -0.502 1.00 0.00 22 SER A C 18
ATOM 10456 O O . SER A 1 22 ? 0.053 1.591 -0.498 1.00 0.00 22 SER A O 18
ATOM 10464 N N . ALA A 1 23 ? -1.268 3.400 -0.183 1.00 0.00 23 ALA A N 18
ATOM 10465 C CA . ALA A 1 23 ? -2.464 2.639 0.142 1.00 0.00 23 ALA A CA 18
ATOM 10466 C C . ALA A 1 23 ? -2.878 1.739 -1.018 1.00 0.00 23 ALA A C 18
ATOM 10467 O O . ALA A 1 23 ? -3.270 0.623 -0.743 1.00 0.00 23 ALA A O 18
ATOM 10474 N N . LEU A 1 24 ? -2.749 2.163 -2.279 1.00 0.00 24 LEU A N 18
ATOM 10475 C CA . LEU A 1 24 ? -3.035 1.312 -3.434 1.00 0.00 24 LEU A CA 18
ATOM 10476 C C . LEU A 1 24 ? -2.112 0.088 -3.432 1.00 0.00 24 LEU A C 18
ATOM 10477 O O . LEU A 1 24 ? -2.592 -1.045 -3.440 1.00 0.00 24 LEU A O 18
ATOM 10493 N N . ARG A 1 25 ? -0.783 0.303 -3.370 1.00 0.00 25 ARG A N 18
ATOM 10494 C CA . ARG A 1 25 ? 0.188 -0.794 -3.351 1.00 0.00 25 ARG A CA 18
ATOM 10495 C C . ARG A 1 25 ? -0.129 -1.786 -2.233 1.00 0.00 25 ARG A C 18
ATOM 10496 O O . ARG A 1 25 ? -0.099 -2.999 -2.454 1.00 0.00 25 ARG A O 18
ATOM 10517 N N . ARG A 1 26 ? -0.469 -1.276 -1.044 1.00 0.00 26 ARG A N 18
ATOM 10518 C CA . ARG A 1 26 ? -0.838 -2.094 0.109 1.00 0.00 26 ARG A CA 18
ATOM 10519 C C . ARG A 1 26 ? -2.181 -2.793 -0.078 1.00 0.00 26 ARG A C 18
ATOM 10520 O O . ARG A 1 26 ? -2.240 -4.006 0.087 1.00 0.00 26 ARG A O 18
ATOM 10541 N N . TYR A 1 27 ? -3.237 -2.059 -0.438 1.00 0.00 27 TYR A N 18
ATOM 10542 C CA . TYR A 1 27 ? -4.583 -2.543 -0.740 1.00 0.00 27 TYR A CA 18
ATOM 10543 C C . TYR A 1 27 ? -4.562 -3.656 -1.785 1.00 0.00 27 TYR A C 18
ATOM 10544 O O . TYR A 1 27 ? -5.364 -4.576 -1.680 1.00 0.00 27 TYR A O 18
ATOM 10562 N N . ILE A 1 28 ? -3.615 -3.636 -2.727 1.00 0.00 28 ILE A N 18
ATOM 10563 C CA . ILE A 1 28 ? -3.395 -4.729 -3.674 1.00 0.00 28 ILE A CA 18
ATOM 10564 C C . ILE A 1 28 ? -2.675 -5.912 -2.998 1.00 0.00 28 ILE A C 18
ATOM 10565 O O . ILE A 1 28 ? -3.096 -7.052 -3.173 1.00 0.00 28 ILE A O 18
ATOM 10580 N N . ASN A 1 29 ? -1.632 -5.652 -2.196 1.00 0.00 29 ASN A N 18
ATOM 10581 C CA . ASN A 1 29 ? -0.889 -6.668 -1.444 1.00 0.00 29 ASN A CA 18
ATOM 10582 C C . ASN A 1 29 ? -1.769 -7.401 -0.401 1.00 0.00 29 ASN A C 18
ATOM 10583 O O . ASN A 1 29 ? -1.512 -8.564 -0.084 1.00 0.00 29 ASN A O 18
ATOM 10594 N N . MET A 1 30 ? -2.806 -6.732 0.123 1.00 0.00 30 MET A N 18
ATOM 10595 C CA . MET A 1 30 ? -3.773 -7.281 1.074 1.00 0.00 30 MET A CA 18
ATOM 10596 C C . MET A 1 30 ? -5.033 -7.837 0.399 1.00 0.00 30 MET A C 18
ATOM 10597 O O . MET A 1 30 ? -5.626 -8.761 0.942 1.00 0.00 30 MET A O 18
ATOM 10610 N N . LEU A 1 31 ? -5.427 -7.321 -0.774 1.00 0.00 31 LEU A N 18
ATOM 10611 C CA . LEU A 1 31 ? -6.584 -7.772 -1.558 1.00 0.00 31 LEU A CA 18
ATOM 10612 C C . LEU A 1 31 ? -6.451 -9.256 -1.846 1.00 0.00 31 LEU A C 18
ATOM 10613 O O . LEU A 1 31 ? -7.309 -10.063 -1.488 1.00 0.00 31 LEU A O 18
ATOM 10629 N N . THR A 1 32 ? -5.343 -9.602 -2.496 1.00 0.00 32 THR A N 18
ATOM 10630 C CA . THR A 1 32 ? -5.058 -10.981 -2.889 1.00 0.00 32 THR A CA 18
ATOM 10631 C C . THR A 1 32 ? -4.757 -11.852 -1.672 1.00 0.00 32 THR A C 18
ATOM 10632 O O . THR A 1 32 ? -4.884 -13.070 -1.768 1.00 0.00 32 THR A O 18
ATOM 10643 N N . ARG A 1 33 ? -4.447 -11.190 -0.539 1.00 0.00 33 ARG A N 18
ATOM 10644 C CA . ARG A 1 33 ? -4.034 -11.695 0.768 1.00 0.00 33 ARG A CA 18
ATOM 10645 C C . ARG A 1 33 ? -2.682 -12.427 0.661 1.00 0.00 33 ARG A C 18
ATOM 10646 O O . ARG A 1 33 ? -2.436 -13.143 -0.310 1.00 0.00 33 ARG A O 18
ATOM 10667 N N . PRO A 1 34 ? -1.810 -12.362 1.685 1.00 0.00 34 PRO A N 18
ATOM 10668 C CA . PRO A 1 34 ? -0.648 -13.242 1.768 1.00 0.00 34 PRO A CA 18
ATOM 10669 C C . PRO A 1 34 ? -1.076 -14.685 2.130 1.00 0.00 34 PRO A C 18
ATOM 10670 O O . PRO A 1 34 ? -0.660 -15.245 3.140 1.00 0.00 34 PRO A O 18
ATOM 10681 N N . ARG A 1 35 ? -1.924 -15.296 1.285 1.00 0.00 35 ARG A N 18
ATOM 10682 C CA . ARG A 1 35 ? -2.290 -16.723 1.342 1.00 0.00 35 ARG A CA 18
ATOM 10683 C C . ARG A 1 35 ? -1.109 -17.614 0.930 1.00 0.00 35 ARG A C 18
ATOM 10684 O O . ARG A 1 35 ? -1.100 -18.798 1.259 1.00 0.00 35 ARG A O 18
ATOM 10705 N N . TYR A 1 36 ? -0.147 -17.063 0.192 1.00 0.00 36 TYR A N 18
ATOM 10706 C CA . TYR A 1 36 ? 1.069 -17.735 -0.251 1.00 0.00 36 TYR A CA 18
ATOM 10707 C C . TYR A 1 36 ? 2.157 -17.744 0.834 1.00 0.00 36 TYR A C 18
ATOM 10708 O O . TYR A 1 36 ? 2.209 -16.903 1.721 1.00 0.00 36 TYR A O 18
ATOM 10729 N N . ALA A 1 1 ? -23.834 2.150 -1.835 1.00 0.00 1 ALA A N 19
ATOM 10730 C CA . ALA A 1 1 ? -24.344 3.404 -2.457 1.00 0.00 1 ALA A CA 19
ATOM 10731 C C . ALA A 1 1 ? -24.030 4.669 -1.645 1.00 0.00 1 ALA A C 19
ATOM 10732 O O . ALA A 1 1 ? -23.365 5.534 -2.203 1.00 0.00 1 ALA A O 19
ATOM 10741 N N . PRO A 1 2 ? -24.478 4.834 -0.378 1.00 0.00 2 PRO A N 19
ATOM 10742 C CA . PRO A 1 2 ? -24.132 6.000 0.446 1.00 0.00 2 PRO A CA 19
ATOM 10743 C C . PRO A 1 2 ? -22.712 5.940 1.045 1.00 0.00 2 PRO A C 19
ATOM 10744 O O . PRO A 1 2 ? -22.261 6.896 1.671 1.00 0.00 2 PRO A O 19
ATOM 10755 N N . LEU A 1 3 ? -22.015 4.820 0.865 1.00 0.00 3 LEU A N 19
ATOM 10756 C CA . LEU A 1 3 ? -20.607 4.646 1.215 1.00 0.00 3 LEU A CA 19
ATOM 10757 C C . LEU A 1 3 ? -19.723 5.416 0.215 1.00 0.00 3 LEU A C 19
ATOM 10758 O O . LEU A 1 3 ? -20.075 5.521 -0.955 1.00 0.00 3 LEU A O 19
ATOM 10774 N N . GLU A 1 4 ? -18.551 5.872 0.680 1.00 0.00 4 GLU A N 19
ATOM 10775 C CA . GLU A 1 4 ? -17.597 6.709 -0.067 1.00 0.00 4 GLU A CA 19
ATOM 10776 C C . GLU A 1 4 ? -18.137 8.140 -0.301 1.00 0.00 4 GLU A C 19
ATOM 10777 O O . GLU A 1 4 ? -18.700 8.436 -1.358 1.00 0.00 4 GLU A O 19
ATOM 10789 N N . PRO A 1 5 ? -18.015 9.061 0.684 1.00 0.00 5 PRO A N 19
ATOM 10790 C CA . PRO A 1 5 ? -18.485 10.432 0.556 1.00 0.00 5 PRO A CA 19
ATOM 10791 C C . PRO A 1 5 ? -17.603 11.242 -0.404 1.00 0.00 5 PRO A C 19
ATOM 10792 O O . PRO A 1 5 ? -16.464 11.585 -0.085 1.00 0.00 5 PRO A O 19
ATOM 10803 N N . VAL A 1 6 ? -18.141 11.537 -1.589 1.00 0.00 6 VAL A N 19
ATOM 10804 C CA . VAL A 1 6 ? -17.475 12.313 -2.643 1.00 0.00 6 VAL A CA 19
ATOM 10805 C C . VAL A 1 6 ? -17.565 13.812 -2.317 1.00 0.00 6 VAL A C 19
ATOM 10806 O O . VAL A 1 6 ? -18.654 14.353 -2.122 1.00 0.00 6 VAL A O 19
ATOM 10819 N N . TYR A 1 7 ? -16.414 14.482 -2.226 1.00 0.00 7 TYR A N 19
ATOM 10820 C CA . TYR A 1 7 ? -16.328 15.907 -1.881 1.00 0.00 7 TYR A CA 19
ATOM 10821 C C . TYR A 1 7 ? -15.869 16.731 -3.093 1.00 0.00 7 TYR A C 19
ATOM 10822 O O . TYR A 1 7 ? -15.140 16.205 -3.935 1.00 0.00 7 TYR A O 19
ATOM 10840 N N . PRO A 1 8 ? -16.227 18.036 -3.181 1.00 0.00 8 PRO A N 19
ATOM 10841 C CA . PRO A 1 8 ? -15.755 18.951 -4.224 1.00 0.00 8 PRO A CA 19
ATOM 10842 C C . PRO A 1 8 ? -14.294 19.365 -3.959 1.00 0.00 8 PRO A C 19
ATOM 10843 O O . PRO A 1 8 ? -13.982 20.537 -3.738 1.00 0.00 8 PRO A O 19
ATOM 10854 N N . GLY A 1 9 ? -13.418 18.363 -3.959 1.00 0.00 9 GLY A N 19
ATOM 10855 C CA . GLY A 1 9 ? -11.975 18.437 -3.810 1.00 0.00 9 GLY A CA 19
ATOM 10856 C C . GLY A 1 9 ? -11.379 17.098 -4.239 1.00 0.00 9 GLY A C 19
ATOM 10857 O O . GLY A 1 9 ? -11.337 16.822 -5.434 1.00 0.00 9 GLY A O 19
ATOM 10861 N N . ASP A 1 10 ? -10.988 16.271 -3.261 1.00 0.00 10 ASP A N 19
ATOM 10862 C CA . ASP A 1 10 ? -10.104 15.108 -3.428 1.00 0.00 10 ASP A CA 19
ATOM 10863 C C . ASP A 1 10 ? -8.732 15.504 -4.027 1.00 0.00 10 ASP A C 19
ATOM 10864 O O . ASP A 1 10 ? -8.582 16.600 -4.569 1.00 0.00 10 ASP A O 19
ATOM 10873 N N . ASN A 1 11 ? -7.714 14.635 -3.909 1.00 0.00 11 ASN A N 19
ATOM 10874 C CA . ASN A 1 11 ? -6.376 14.846 -4.469 1.00 0.00 11 ASN A CA 19
ATOM 10875 C C . ASN A 1 11 ? -5.772 16.239 -4.201 1.00 0.00 11 ASN A C 19
ATOM 10876 O O . ASN A 1 11 ? -5.815 17.146 -5.035 1.00 0.00 11 ASN A O 19
ATOM 10887 N N . ALA A 1 12 ? -5.140 16.399 -3.044 1.00 0.00 12 ALA A N 19
ATOM 10888 C CA . ALA A 1 12 ? -4.424 17.604 -2.659 1.00 0.00 12 ALA A CA 19
ATOM 10889 C C . ALA A 1 12 ? -3.236 17.212 -1.788 1.00 0.00 12 ALA A C 19
ATOM 10890 O O . ALA A 1 12 ? -3.295 16.149 -1.175 1.00 0.00 12 ALA A O 19
ATOM 10897 N N . THR A 1 13 ? -2.220 18.082 -1.697 1.00 0.00 13 THR A N 19
ATOM 10898 C CA . THR A 1 13 ? -0.960 17.949 -0.942 1.00 0.00 13 THR A CA 19
ATOM 10899 C C . THR A 1 13 ? -0.146 16.654 -1.214 1.00 0.00 13 THR A C 19
ATOM 10900 O O . THR A 1 13 ? -0.697 15.556 -1.323 1.00 0.00 13 THR A O 19
ATOM 10911 N N . PRO A 1 14 ? 1.201 16.719 -1.285 1.00 0.00 14 PRO A N 19
ATOM 10912 C CA . PRO A 1 14 ? 1.987 15.510 -1.492 1.00 0.00 14 PRO A CA 19
ATOM 10913 C C . PRO A 1 14 ? 1.874 14.550 -0.299 1.00 0.00 14 PRO A C 19
ATOM 10914 O O . PRO A 1 14 ? 2.036 13.344 -0.490 1.00 0.00 14 PRO A O 19
ATOM 10925 N N . GLU A 1 15 ? 1.505 15.034 0.898 1.00 0.00 15 GLU A N 19
ATOM 10926 C CA . GLU A 1 15 ? 1.359 14.211 2.111 1.00 0.00 15 GLU A CA 19
ATOM 10927 C C . GLU A 1 15 ? 0.064 13.377 2.124 1.00 0.00 15 GLU A C 19
ATOM 10928 O O . GLU A 1 15 ? -0.062 12.436 2.899 1.00 0.00 15 GLU A O 19
ATOM 10940 N N . GLN A 1 16 ? -0.877 13.674 1.216 1.00 0.00 16 GLN A N 19
ATOM 10941 C CA . GLN A 1 16 ? -2.073 12.861 0.994 1.00 0.00 16 GLN A CA 19
ATOM 10942 C C . GLN A 1 16 ? -1.918 12.023 -0.277 1.00 0.00 16 GLN A C 19
ATOM 10943 O O . GLN A 1 16 ? -2.292 10.852 -0.286 1.00 0.00 16 GLN A O 19
ATOM 10957 N N . MET A 1 17 ? -1.301 12.575 -1.330 1.00 0.00 17 MET A N 19
ATOM 10958 C CA . MET A 1 17 ? -1.081 11.887 -2.603 1.00 0.00 17 MET A CA 19
ATOM 10959 C C . MET A 1 17 ? -0.091 10.739 -2.452 1.00 0.00 17 MET A C 19
ATOM 10960 O O . MET A 1 17 ? -0.364 9.631 -2.927 1.00 0.00 17 MET A O 19
ATOM 10973 N N . ALA A 1 18 ? 1.019 10.949 -1.725 1.00 0.00 18 ALA A N 19
ATOM 10974 C CA . ALA A 1 18 ? 1.957 9.870 -1.443 1.00 0.00 18 ALA A CA 19
ATOM 10975 C C . ALA A 1 18 ? 1.332 8.772 -0.564 1.00 0.00 18 ALA A C 19
ATOM 10976 O O . ALA A 1 18 ? 1.703 7.608 -0.653 1.00 0.00 18 ALA A O 19
ATOM 10983 N N . ARG A 1 19 ? 0.327 9.149 0.247 1.00 0.00 19 ARG A N 19
ATOM 10984 C CA . ARG A 1 19 ? -0.363 8.216 1.142 1.00 0.00 19 ARG A CA 19
ATOM 10985 C C . ARG A 1 19 ? -1.403 7.377 0.406 1.00 0.00 19 ARG A C 19
ATOM 10986 O O . ARG A 1 19 ? -1.418 6.162 0.567 1.00 0.00 19 ARG A O 19
ATOM 11007 N N . TYR A 1 20 ? -2.221 8.015 -0.443 1.00 0.00 20 TYR A N 19
ATOM 11008 C CA . TYR A 1 20 ? -3.208 7.384 -1.314 1.00 0.00 20 TYR A CA 19
ATOM 11009 C C . TYR A 1 20 ? -2.551 6.312 -2.201 1.00 0.00 20 TYR A C 19
ATOM 11010 O O . TYR A 1 20 ? -3.023 5.178 -2.263 1.00 0.00 20 TYR A O 19
ATOM 11028 N N . TYR A 1 21 ? -1.436 6.653 -2.861 1.00 0.00 21 TYR A N 19
ATOM 11029 C CA . TYR A 1 21 ? -0.700 5.735 -3.709 1.00 0.00 21 TYR A CA 19
ATOM 11030 C C . TYR A 1 21 ? -0.132 4.542 -2.909 1.00 0.00 21 TYR A C 19
ATOM 11031 O O . TYR A 1 21 ? -0.249 3.387 -3.328 1.00 0.00 21 TYR A O 19
ATOM 11049 N N . SER A 1 22 ? 0.464 4.812 -1.742 1.00 0.00 22 SER A N 19
ATOM 11050 C CA . SER A 1 22 ? 0.964 3.768 -0.838 1.00 0.00 22 SER A CA 19
ATOM 11051 C C . SER A 1 22 ? -0.167 2.836 -0.389 1.00 0.00 22 SER A C 19
ATOM 11052 O O . SER A 1 22 ? -0.012 1.614 -0.391 1.00 0.00 22 SER A O 19
ATOM 11060 N N . ALA A 1 23 ? -1.346 3.415 -0.093 1.00 0.00 23 ALA A N 19
ATOM 11061 C CA . ALA A 1 23 ? -2.556 2.662 0.202 1.00 0.00 23 ALA A CA 19
ATOM 11062 C C . ALA A 1 23 ? -2.966 1.768 -0.972 1.00 0.00 23 ALA A C 19
ATOM 11063 O O . ALA A 1 23 ? -3.338 0.631 -0.727 1.00 0.00 23 ALA A O 19
ATOM 11070 N N . LEU A 1 24 ? -2.837 2.225 -2.228 1.00 0.00 24 LEU A N 19
ATOM 11071 C CA . LEU A 1 24 ? -3.080 1.392 -3.407 1.00 0.00 24 LEU A CA 19
ATOM 11072 C C . LEU A 1 24 ? -2.161 0.165 -3.408 1.00 0.00 24 LEU A C 19
ATOM 11073 O O . LEU A 1 24 ? -2.652 -0.962 -3.497 1.00 0.00 24 LEU A O 19
ATOM 11089 N N . ARG A 1 25 ? -0.840 0.363 -3.266 1.00 0.00 25 ARG A N 19
ATOM 11090 C CA . ARG A 1 25 ? 0.118 -0.761 -3.224 1.00 0.00 25 ARG A CA 19
ATOM 11091 C C . ARG A 1 25 ? -0.246 -1.754 -2.127 1.00 0.00 25 ARG A C 19
ATOM 11092 O O . ARG A 1 25 ? -0.286 -2.956 -2.377 1.00 0.00 25 ARG A O 19
ATOM 11113 N N . ARG A 1 26 ? -0.558 -1.245 -0.929 1.00 0.00 26 ARG A N 19
ATOM 11114 C CA . ARG A 1 26 ? -0.966 -2.069 0.204 1.00 0.00 26 ARG A CA 19
ATOM 11115 C C . ARG A 1 26 ? -2.283 -2.784 -0.047 1.00 0.00 26 ARG A C 19
ATOM 11116 O O . ARG A 1 26 ? -2.337 -3.982 0.164 1.00 0.00 26 ARG A O 19
ATOM 11137 N N . TYR A 1 27 ? -3.314 -2.080 -0.522 1.00 0.00 27 TYR A N 19
ATOM 11138 C CA . TYR A 1 27 ? -4.627 -2.614 -0.882 1.00 0.00 27 TYR A CA 19
ATOM 11139 C C . TYR A 1 27 ? -4.498 -3.749 -1.904 1.00 0.00 27 TYR A C 19
ATOM 11140 O O . TYR A 1 27 ? -5.103 -4.796 -1.736 1.00 0.00 27 TYR A O 19
ATOM 11158 N N . ILE A 1 28 ? -3.655 -3.598 -2.922 1.00 0.00 28 ILE A N 19
ATOM 11159 C CA . ILE A 1 28 ? -3.427 -4.663 -3.904 1.00 0.00 28 ILE A CA 19
ATOM 11160 C C . ILE A 1 28 ? -2.669 -5.851 -3.277 1.00 0.00 28 ILE A C 19
ATOM 11161 O O . ILE A 1 28 ? -2.940 -7.011 -3.613 1.00 0.00 28 ILE A O 19
ATOM 11176 N N . ASN A 1 29 ? -1.769 -5.590 -2.315 1.00 0.00 29 ASN A N 19
ATOM 11177 C CA . ASN A 1 29 ? -1.061 -6.610 -1.541 1.00 0.00 29 ASN A CA 19
ATOM 11178 C C . ASN A 1 29 ? -2.019 -7.376 -0.605 1.00 0.00 29 ASN A C 19
ATOM 11179 O O . ASN A 1 29 ? -2.138 -8.587 -0.711 1.00 0.00 29 ASN A O 19
ATOM 11190 N N . MET A 1 30 ? -2.753 -6.669 0.271 1.00 0.00 30 MET A N 19
ATOM 11191 C CA . MET A 1 30 ? -3.707 -7.238 1.228 1.00 0.00 30 MET A CA 19
ATOM 11192 C C . MET A 1 30 ? -4.902 -7.918 0.551 1.00 0.00 30 MET A C 19
ATOM 11193 O O . MET A 1 30 ? -5.374 -8.927 1.063 1.00 0.00 30 MET A O 19
ATOM 11206 N N . LEU A 1 31 ? -5.350 -7.454 -0.623 1.00 0.00 31 LEU A N 19
ATOM 11207 C CA . LEU A 1 31 ? -6.338 -8.162 -1.436 1.00 0.00 31 LEU A CA 19
ATOM 11208 C C . LEU A 1 31 ? -5.829 -9.510 -1.958 1.00 0.00 31 LEU A C 19
ATOM 11209 O O . LEU A 1 31 ? -6.628 -10.397 -2.255 1.00 0.00 31 LEU A O 19
ATOM 11225 N N . THR A 1 32 ? -4.504 -9.673 -2.018 1.00 0.00 32 THR A N 19
ATOM 11226 C CA . THR A 1 32 ? -3.806 -10.875 -2.462 1.00 0.00 32 THR A CA 19
ATOM 11227 C C . THR A 1 32 ? -3.095 -11.549 -1.271 1.00 0.00 32 THR A C 19
ATOM 11228 O O . THR A 1 32 ? -2.129 -12.289 -1.457 1.00 0.00 32 THR A O 19
ATOM 11239 N N . ARG A 1 33 ? -3.557 -11.289 -0.033 1.00 0.00 33 ARG A N 19
ATOM 11240 C CA . ARG A 1 33 ? -3.003 -11.868 1.196 1.00 0.00 33 ARG A CA 19
ATOM 11241 C C . ARG A 1 33 ? -2.942 -13.411 1.138 1.00 0.00 33 ARG A C 19
ATOM 11242 O O . ARG A 1 33 ? -3.765 -14.030 0.453 1.00 0.00 33 ARG A O 19
ATOM 11263 N N . PRO A 1 34 ? -2.072 -14.058 1.935 1.00 0.00 34 PRO A N 19
ATOM 11264 C CA . PRO A 1 34 ? -2.039 -15.512 2.053 1.00 0.00 34 PRO A CA 19
ATOM 11265 C C . PRO A 1 34 ? -3.210 -16.030 2.918 1.00 0.00 34 PRO A C 19
ATOM 11266 O O . PRO A 1 34 ? -3.020 -16.592 3.995 1.00 0.00 34 PRO A O 19
ATOM 11277 N N . ARG A 1 35 ? -4.454 -15.812 2.453 1.00 0.00 35 ARG A N 19
ATOM 11278 C CA . ARG A 1 35 ? -5.674 -16.414 3.023 1.00 0.00 35 ARG A CA 19
ATOM 11279 C C . ARG A 1 35 ? -5.898 -17.851 2.545 1.00 0.00 35 ARG A C 19
ATOM 11280 O O . ARG A 1 35 ? -6.557 -18.623 3.235 1.00 0.00 35 ARG A O 19
ATOM 11301 N N . TYR A 1 36 ? -5.354 -18.193 1.378 1.00 0.00 36 TYR A N 19
ATOM 11302 C CA . TYR A 1 36 ? -5.460 -19.512 0.753 1.00 0.00 36 TYR A CA 19
ATOM 11303 C C . TYR A 1 36 ? -4.239 -20.390 1.070 1.00 0.00 36 TYR A C 19
ATOM 11304 O O . TYR A 1 36 ? -3.217 -19.943 1.574 1.00 0.00 36 TYR A O 19
ATOM 11325 N N . ALA A 1 1 ? -10.025 6.350 -20.186 1.00 0.00 1 ALA A N 20
ATOM 11326 C CA . ALA A 1 1 ? -10.820 6.944 -21.285 1.00 0.00 1 ALA A CA 20
ATOM 11327 C C . ALA A 1 1 ? -10.730 8.471 -21.206 1.00 0.00 1 ALA A C 20
ATOM 11328 O O . ALA A 1 1 ? -10.553 8.978 -20.098 1.00 0.00 1 ALA A O 20
ATOM 11337 N N . PRO A 1 2 ? -10.852 9.202 -22.331 1.00 0.00 2 PRO A N 20
ATOM 11338 C CA . PRO A 1 2 ? -10.851 10.662 -22.345 1.00 0.00 2 PRO A CA 20
ATOM 11339 C C . PRO A 1 2 ? -12.170 11.199 -21.802 1.00 0.00 2 PRO A C 20
ATOM 11340 O O . PRO A 1 2 ? -13.208 11.133 -22.469 1.00 0.00 2 PRO A O 20
ATOM 11351 N N . LEU A 1 3 ? -12.121 11.712 -20.573 1.00 0.00 3 LEU A N 20
ATOM 11352 C CA . LEU A 1 3 ? -13.228 12.354 -19.882 1.00 0.00 3 LEU A CA 20
ATOM 11353 C C . LEU A 1 3 ? -12.650 13.527 -19.101 1.00 0.00 3 LEU A C 20
ATOM 11354 O O . LEU A 1 3 ? -11.982 13.278 -18.100 1.00 0.00 3 LEU A O 20
ATOM 11370 N N . GLU A 1 4 ? -12.834 14.759 -19.584 1.00 0.00 4 GLU A N 20
ATOM 11371 C CA . GLU A 1 4 ? -12.341 15.995 -18.961 1.00 0.00 4 GLU A CA 20
ATOM 11372 C C . GLU A 1 4 ? -12.572 15.968 -17.436 1.00 0.00 4 GLU A C 20
ATOM 11373 O O . GLU A 1 4 ? -13.698 16.193 -16.982 1.00 0.00 4 GLU A O 20
ATOM 11385 N N . PRO A 1 5 ? -11.525 15.687 -16.617 1.00 0.00 5 PRO A N 20
ATOM 11386 C CA . PRO A 1 5 ? -11.671 15.610 -15.168 1.00 0.00 5 PRO A CA 20
ATOM 11387 C C . PRO A 1 5 ? -11.767 16.988 -14.509 1.00 0.00 5 PRO A C 20
ATOM 11388 O O . PRO A 1 5 ? -11.840 17.078 -13.285 1.00 0.00 5 PRO A O 20
ATOM 11399 N N . VAL A 1 6 ? -11.813 18.043 -15.337 1.00 0.00 6 VAL A N 20
ATOM 11400 C CA . VAL A 1 6 ? -11.866 19.469 -15.005 1.00 0.00 6 VAL A CA 20
ATOM 11401 C C . VAL A 1 6 ? -10.828 19.792 -13.915 1.00 0.00 6 VAL A C 20
ATOM 11402 O O . VAL A 1 6 ? -9.744 19.213 -13.935 1.00 0.00 6 VAL A O 20
ATOM 11415 N N . TYR A 1 7 ? -11.136 20.720 -13.002 1.00 0.00 7 TYR A N 20
ATOM 11416 C CA . TYR A 1 7 ? -10.412 20.921 -11.749 1.00 0.00 7 TYR A CA 20
ATOM 11417 C C . TYR A 1 7 ? -8.891 21.152 -11.939 1.00 0.00 7 TYR A C 20
ATOM 11418 O O . TYR A 1 7 ? -8.086 20.250 -11.719 1.00 0.00 7 TYR A O 20
ATOM 11436 N N . PRO A 1 8 ? -8.485 22.366 -12.368 1.00 0.00 8 PRO A N 20
ATOM 11437 C CA . PRO A 1 8 ? -7.091 22.667 -12.662 1.00 0.00 8 PRO A CA 20
ATOM 11438 C C . PRO A 1 8 ? -6.224 22.688 -11.389 1.00 0.00 8 PRO A C 20
ATOM 11439 O O . PRO A 1 8 ? -6.726 22.923 -10.288 1.00 0.00 8 PRO A O 20
ATOM 11450 N N . GLY A 1 9 ? -4.909 22.491 -11.563 1.00 0.00 9 GLY A N 20
ATOM 11451 C CA . GLY A 1 9 ? -3.938 22.383 -10.472 1.00 0.00 9 GLY A CA 20
ATOM 11452 C C . GLY A 1 9 ? -3.779 20.943 -9.984 1.00 0.00 9 GLY A C 20
ATOM 11453 O O . GLY A 1 9 ? -4.115 20.635 -8.837 1.00 0.00 9 GLY A O 20
ATOM 11457 N N . ASP A 1 10 ? -3.251 20.055 -10.838 1.00 0.00 10 ASP A N 20
ATOM 11458 C CA . ASP A 1 10 ? -2.901 18.689 -10.451 1.00 0.00 10 ASP A CA 20
ATOM 11459 C C . ASP A 1 10 ? -1.731 18.696 -9.455 1.00 0.00 10 ASP A C 20
ATOM 11460 O O . ASP A 1 10 ? -0.708 19.329 -9.704 1.00 0.00 10 ASP A O 20
ATOM 11469 N N . ASN A 1 11 ? -1.914 17.975 -8.345 1.00 0.00 11 ASN A N 20
ATOM 11470 C CA . ASN A 1 11 ? -0.993 17.766 -7.214 1.00 0.00 11 ASN A CA 20
ATOM 11471 C C . ASN A 1 11 ? -1.737 17.389 -5.931 1.00 0.00 11 ASN A C 20
ATOM 11472 O O . ASN A 1 11 ? -1.165 16.707 -5.082 1.00 0.00 11 ASN A O 20
ATOM 11483 N N . ALA A 1 12 ? -3.012 17.805 -5.814 1.00 0.00 12 ALA A N 20
ATOM 11484 C CA . ALA A 1 12 ? -3.825 17.681 -4.604 1.00 0.00 12 ALA A CA 20
ATOM 11485 C C . ALA A 1 12 ? -3.094 18.213 -3.347 1.00 0.00 12 ALA A C 20
ATOM 11486 O O . ALA A 1 12 ? -2.143 18.993 -3.439 1.00 0.00 12 ALA A O 20
ATOM 11493 N N . THR A 1 13 ? -3.598 17.871 -2.160 1.00 0.00 13 THR A N 20
ATOM 11494 C CA . THR A 1 13 ? -2.942 18.162 -0.881 1.00 0.00 13 THR A CA 20
ATOM 11495 C C . THR A 1 13 ? -1.660 17.310 -0.686 1.00 0.00 13 THR A C 20
ATOM 11496 O O . THR A 1 13 ? -1.648 16.128 -1.049 1.00 0.00 13 THR A O 20
ATOM 11507 N N . PRO A 1 14 ? -0.571 17.890 -0.137 1.00 0.00 14 PRO A N 20
ATOM 11508 C CA . PRO A 1 14 ? 0.660 17.153 0.143 1.00 0.00 14 PRO A CA 20
ATOM 11509 C C . PRO A 1 14 ? 0.448 16.153 1.285 1.00 0.00 14 PRO A C 20
ATOM 11510 O O . PRO A 1 14 ? -0.526 16.239 2.025 1.00 0.00 14 PRO A O 20
ATOM 11521 N N . GLU A 1 15 ? 1.339 15.161 1.398 1.00 0.00 15 GLU A N 20
ATOM 11522 C CA . GLU A 1 15 ? 1.260 14.022 2.331 1.00 0.00 15 GLU A CA 20
ATOM 11523 C C . GLU A 1 15 ? 0.011 13.130 2.139 1.00 0.00 15 GLU A C 20
ATOM 11524 O O . GLU A 1 15 ? -0.039 12.029 2.671 1.00 0.00 15 GLU A O 20
ATOM 11536 N N . GLN A 1 16 ? -0.927 13.512 1.284 1.00 0.00 16 GLN A N 20
ATOM 11537 C CA . GLN A 1 16 ? -2.124 12.745 0.955 1.00 0.00 16 GLN A CA 20
ATOM 11538 C C . GLN A 1 16 ? -1.952 11.971 -0.356 1.00 0.00 16 GLN A C 20
ATOM 11539 O O . GLN A 1 16 ? -2.369 10.820 -0.441 1.00 0.00 16 GLN A O 20
ATOM 11553 N N . MET A 1 17 ? -1.299 12.559 -1.367 1.00 0.00 17 MET A N 20
ATOM 11554 C CA . MET A 1 17 ? -1.077 11.923 -2.665 1.00 0.00 17 MET A CA 20
ATOM 11555 C C . MET A 1 17 ? -0.104 10.757 -2.555 1.00 0.00 17 MET A C 20
ATOM 11556 O O . MET A 1 17 ? -0.368 9.669 -3.073 1.00 0.00 17 MET A O 20
ATOM 11569 N N . ALA A 1 18 ? 0.991 10.952 -1.807 1.00 0.00 18 ALA A N 20
ATOM 11570 C CA . ALA A 1 18 ? 1.941 9.881 -1.522 1.00 0.00 18 ALA A CA 20
ATOM 11571 C C . ALA A 1 18 ? 1.311 8.770 -0.668 1.00 0.00 18 ALA A C 20
ATOM 11572 O O . ALA A 1 18 ? 1.712 7.609 -0.774 1.00 0.00 18 ALA A O 20
ATOM 11579 N N . ARG A 1 19 ? 0.291 9.110 0.132 1.00 0.00 19 ARG A N 20
ATOM 11580 C CA . ARG A 1 19 ? -0.445 8.161 0.970 1.00 0.00 19 ARG A CA 20
ATOM 11581 C C . ARG A 1 19 ? -1.469 7.365 0.175 1.00 0.00 19 ARG A C 20
ATOM 11582 O O . ARG A 1 19 ? -1.494 6.148 0.305 1.00 0.00 19 ARG A O 20
ATOM 11603 N N . TYR A 1 20 ? -2.273 8.028 -0.666 1.00 0.00 20 TYR A N 20
ATOM 11604 C CA . TYR A 1 20 ? -3.243 7.411 -1.554 1.00 0.00 20 TYR A CA 20
ATOM 11605 C C . TYR A 1 20 ? -2.614 6.292 -2.387 1.00 0.00 20 TYR A C 20
ATOM 11606 O O . TYR A 1 20 ? -3.119 5.168 -2.422 1.00 0.00 20 TYR A O 20
ATOM 11624 N N . TYR A 1 21 ? -1.466 6.583 -3.008 1.00 0.00 21 TYR A N 20
ATOM 11625 C CA . TYR A 1 21 ? -0.724 5.616 -3.811 1.00 0.00 21 TYR A CA 20
ATOM 11626 C C . TYR A 1 21 ? -0.139 4.472 -2.966 1.00 0.00 21 TYR A C 20
ATOM 11627 O O . TYR A 1 21 ? -0.211 3.300 -3.349 1.00 0.00 21 TYR A O 20
ATOM 11645 N N . SER A 1 22 ? 0.446 4.798 -1.799 1.00 0.00 22 SER A N 20
ATOM 11646 C CA . SER A 1 22 ? 1.008 3.817 -0.870 1.00 0.00 22 SER A CA 20
ATOM 11647 C C . SER A 1 22 ? -0.074 2.876 -0.324 1.00 0.00 22 SER A C 20
ATOM 11648 O O . SER A 1 22 ? 0.115 1.653 -0.289 1.00 0.00 22 SER A O 20
ATOM 11656 N N . ALA A 1 23 ? -1.234 3.433 0.023 1.00 0.00 23 ALA A N 20
ATOM 11657 C CA . ALA A 1 23 ? -2.435 2.697 0.391 1.00 0.00 23 ALA A CA 20
ATOM 11658 C C . ALA A 1 23 ? -2.862 1.768 -0.737 1.00 0.00 23 ALA A C 20
ATOM 11659 O O . ALA A 1 23 ? -3.120 0.606 -0.454 1.00 0.00 23 ALA A O 20
ATOM 11666 N N . LEU A 1 24 ? -2.881 2.228 -1.999 1.00 0.00 24 LEU A N 20
ATOM 11667 C CA . LEU A 1 24 ? -3.158 1.356 -3.145 1.00 0.00 24 LEU A CA 20
ATOM 11668 C C . LEU A 1 24 ? -2.208 0.159 -3.181 1.00 0.00 24 LEU A C 20
ATOM 11669 O O . LEU A 1 24 ? -2.669 -0.973 -3.314 1.00 0.00 24 LEU A O 20
ATOM 11685 N N . ARG A 1 25 ? -0.897 0.373 -3.004 1.00 0.00 25 ARG A N 20
ATOM 11686 C CA . ARG A 1 25 ? 0.085 -0.720 -2.967 1.00 0.00 25 ARG A CA 20
ATOM 11687 C C . ARG A 1 25 ? -0.242 -1.745 -1.880 1.00 0.00 25 ARG A C 20
ATOM 11688 O O . ARG A 1 25 ? -0.338 -2.940 -2.170 1.00 0.00 25 ARG A O 20
ATOM 11709 N N . ARG A 1 26 ? -0.438 -1.272 -0.643 1.00 0.00 26 ARG A N 20
ATOM 11710 C CA . ARG A 1 26 ? -0.761 -2.125 0.503 1.00 0.00 26 ARG A CA 20
ATOM 11711 C C . ARG A 1 26 ? -2.101 -2.836 0.317 1.00 0.00 26 ARG A C 20
ATOM 11712 O O . ARG A 1 26 ? -2.193 -4.024 0.601 1.00 0.00 26 ARG A O 20
ATOM 11733 N N . TYR A 1 27 ? -3.112 -2.124 -0.194 1.00 0.00 27 TYR A N 20
ATOM 11734 C CA . TYR A 1 27 ? -4.451 -2.617 -0.500 1.00 0.00 27 TYR A CA 20
ATOM 11735 C C . TYR A 1 27 ? -4.425 -3.723 -1.552 1.00 0.00 27 TYR A C 20
ATOM 11736 O 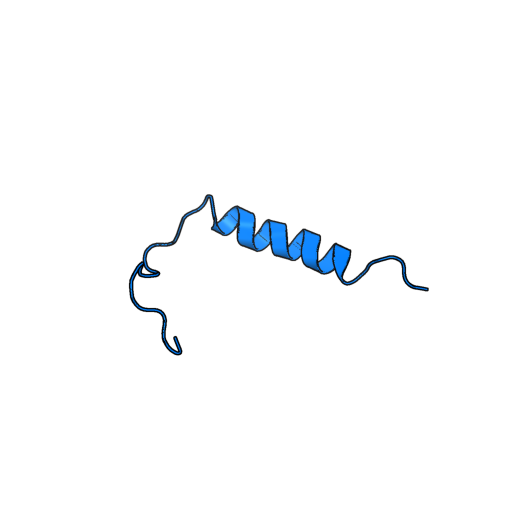O . TYR A 1 27 ? -4.953 -4.798 -1.292 1.00 0.00 27 TYR A O 20
ATOM 11754 N N . ILE A 1 28 ? -3.778 -3.489 -2.702 1.00 0.00 28 ILE A N 20
ATOM 11755 C CA . ILE A 1 28 ? -3.570 -4.504 -3.741 1.00 0.00 28 ILE A CA 20
ATOM 11756 C C . ILE A 1 28 ? -2.875 -5.719 -3.133 1.00 0.00 28 ILE A C 20
ATOM 11757 O O . ILE A 1 28 ? -3.388 -6.829 -3.255 1.00 0.00 28 ILE A O 20
ATOM 11772 N N . ASN A 1 29 ? -1.748 -5.534 -2.423 1.00 0.00 29 ASN A N 20
ATOM 11773 C CA . ASN A 1 29 ? -1.072 -6.635 -1.754 1.00 0.00 29 ASN A CA 20
ATOM 11774 C C . ASN A 1 29 ? -2.033 -7.415 -0.834 1.00 0.00 29 ASN A C 20
ATOM 11775 O O . ASN A 1 29 ? -2.148 -8.636 -0.954 1.00 0.00 29 ASN A O 20
ATOM 11786 N N . MET A 1 30 ? -2.789 -6.710 0.021 1.00 0.00 30 MET A N 20
ATOM 11787 C CA . MET A 1 30 ? -3.769 -7.296 0.935 1.00 0.00 30 MET A CA 20
ATOM 11788 C C . MET A 1 30 ? -4.901 -8.044 0.207 1.00 0.00 30 MET A C 20
ATOM 11789 O O . MET A 1 30 ? -5.283 -9.127 0.646 1.00 0.00 30 MET A O 20
ATOM 11802 N N . LEU A 1 31 ? -5.404 -7.503 -0.906 1.00 0.00 31 LEU A N 20
ATOM 11803 C CA . LEU A 1 31 ? -6.389 -8.121 -1.788 1.00 0.00 31 LEU A CA 20
ATOM 11804 C C . LEU A 1 31 ? -5.850 -9.368 -2.485 1.00 0.00 31 LEU A C 20
ATOM 11805 O O . LEU A 1 31 ? -6.590 -10.324 -2.703 1.00 0.00 31 LEU A O 20
ATOM 11821 N N . THR A 1 32 ? -4.551 -9.375 -2.806 1.00 0.00 32 THR A N 20
ATOM 11822 C CA . THR A 1 32 ? -3.872 -10.536 -3.387 1.00 0.00 32 THR A CA 20
ATOM 11823 C C . THR A 1 32 ? -3.525 -11.601 -2.341 1.00 0.00 32 THR A C 20
ATOM 11824 O O . THR A 1 32 ? -3.447 -12.774 -2.703 1.00 0.00 32 THR A O 20
ATOM 11835 N N . ARG A 1 33 ? -3.379 -11.186 -1.067 1.00 0.00 33 ARG A N 20
ATOM 11836 C CA . ARG A 1 33 ? -2.908 -11.930 0.111 1.00 0.00 33 ARG A CA 20
ATOM 11837 C C . ARG A 1 33 ? -1.462 -12.434 -0.076 1.00 0.00 33 ARG A C 20
ATOM 11838 O O . ARG A 1 33 ? -1.108 -12.908 -1.154 1.00 0.00 33 ARG A O 20
ATOM 11859 N N . PRO A 1 34 ? -0.607 -12.454 0.973 1.00 0.00 34 PRO A N 20
ATOM 11860 C CA . PRO A 1 34 ? 0.691 -13.143 0.926 1.00 0.00 34 PRO A CA 20
ATOM 11861 C C . PRO A 1 34 ? 0.513 -14.674 0.977 1.00 0.00 34 PRO A C 20
ATOM 11862 O O . PRO A 1 34 ? 1.081 -15.361 1.829 1.00 0.00 34 PRO A O 20
ATOM 11873 N N . ARG A 1 35 ? -0.279 -15.238 0.056 1.00 0.00 35 ARG A N 20
ATOM 11874 C CA . ARG A 1 35 ? -0.459 -16.682 -0.139 1.00 0.00 35 ARG A CA 20
ATOM 11875 C C . ARG A 1 35 ? 0.818 -17.345 -0.667 1.00 0.00 35 ARG A C 20
ATOM 11876 O O . ARG A 1 35 ? 1.000 -18.548 -0.486 1.00 0.00 35 ARG A O 20
ATOM 11897 N N . TYR A 1 36 ? 1.694 -16.571 -1.310 1.00 0.00 36 TYR A N 20
ATOM 11898 C CA . TYR A 1 36 ? 2.948 -17.022 -1.902 1.00 0.00 36 TYR A CA 20
ATOM 11899 C C . TYR A 1 36 ? 3.986 -15.890 -1.911 1.00 0.00 36 TYR A C 20
ATOM 11900 O O . TYR A 1 36 ? 3.670 -14.725 -1.733 1.00 0.00 36 TYR A O 20
#

Secondary structure (DSSP, 8-state):
--S--SS------HHHHHHHHHHHHHHHHHHT-S--